Protein AF-K4IWQ3-F1 (afdb_monomer_lite)

InterPro domains:
  IPR039675 Cartilage intermediate layer protein 1/2 [PTHR15031] (3-575)
  IPR056257 Cartilage intermediate layer protein 1/2, beta-sandwich domain [PF23730] (207-374)
  IPR056258 Cartilage intermediate layer protein 1/2, C-terminal [PF23599] (377-575)

Structure (mmCIF, N/CA/C/O backbone):
data_AF-K4IWQ3-F1
#
_entry.id   AF-K4IWQ3-F1
#
loop_
_atom_site.group_PDB
_atom_site.id
_atom_site.type_symbol
_atom_site.label_atom_id
_atom_site.label_alt_id
_atom_site.label_comp_id
_atom_site.label_asym_id
_atom_site.label_entity_id
_atom_site.label_seq_id
_atom_site.pdbx_PDB_ins_code
_atom_site.Cartn_x
_atom_site.Cartn_y
_atom_site.Cartn_z
_atom_site.occupancy
_atom_site.B_iso_or_equiv
_atom_site.auth_seq_id
_atom_site.auth_comp_id
_atom_site.auth_asym_id
_atom_site.auth_atom_id
_atom_site.pdbx_PDB_model_num
ATOM 1 N N . PHE A 1 1 ? 4.469 -5.658 22.328 1.00 57.28 1 PHE A N 1
ATOM 2 C CA . PHE A 1 1 ? 3.029 -5.688 22.042 1.00 57.28 1 PHE A CA 1
ATOM 3 C C . PHE A 1 1 ? 2.918 -6.565 20.836 1.00 57.28 1 PHE A C 1
ATOM 5 O O . PHE A 1 1 ? 3.557 -6.253 19.834 1.00 57.28 1 PHE A O 1
ATOM 12 N N . ASP A 1 2 ? 2.216 -7.671 20.995 1.00 67.31 2 ASP A N 1
ATOM 13 C CA . ASP A 1 2 ? 2.174 -8.708 19.984 1.00 67.31 2 ASP A CA 1
ATOM 14 C C . ASP A 1 2 ? 0.883 -8.483 19.203 1.00 67.31 2 ASP A C 1
ATOM 16 O O . ASP A 1 2 ? -0.214 -8.553 19.753 1.00 67.31 2 ASP A O 1
ATOM 20 N N . THR A 1 3 ? 1.027 -8.087 17.940 1.00 74.12 3 THR A N 1
ATOM 21 C CA . THR A 1 3 ? -0.095 -7.812 17.039 1.00 74.12 3 THR A CA 1
ATOM 22 C C . THR A 1 3 ? -0.162 -8.931 16.008 1.00 74.12 3 THR A C 1
ATOM 24 O O . THR A 1 3 ? 0.711 -8.974 15.135 1.00 74.12 3 THR A O 1
ATOM 27 N N . PRO A 1 4 ? -1.178 -9.808 16.050 1.00 82.06 4 PRO A N 1
ATOM 28 C CA . PRO A 1 4 ? -1.385 -10.789 14.993 1.00 82.06 4 PRO A CA 1
ATOM 29 C C . PRO A 1 4 ? -1.613 -10.090 13.647 1.00 82.06 4 PRO A C 1
ATOM 31 O O . PRO A 1 4 ? -2.362 -9.110 13.558 1.00 82.06 4 PRO A O 1
ATOM 34 N N . LYS A 1 5 ? -0.951 -10.583 12.597 1.00 82.94 5 LYS A N 1
ATOM 35 C CA . LYS A 1 5 ? -1.045 -10.075 11.223 1.00 82.94 5 LYS A CA 1
ATOM 36 C C . LYS A 1 5 ? -1.287 -11.233 10.267 1.00 82.94 5 LYS A C 1
ATOM 38 O O . LYS A 1 5 ? -0.601 -12.248 10.348 1.00 82.94 5 LYS A O 1
ATOM 43 N N . VAL A 1 6 ? -2.224 -11.043 9.345 1.00 79.88 6 VAL A N 1
ATOM 44 C CA . VAL A 1 6 ? -2.514 -12.001 8.276 1.00 79.88 6 VAL A CA 1
ATOM 45 C C . VAL A 1 6 ? -1.777 -11.551 7.017 1.00 79.88 6 VAL A C 1
ATOM 47 O O . VAL A 1 6 ? -1.922 -10.409 6.580 1.00 79.88 6 VAL A O 1
ATOM 50 N N . PHE A 1 7 ? -0.960 -12.438 6.447 1.00 78.50 7 PHE A N 1
ATOM 51 C CA . PHE A 1 7 ? -0.212 -12.181 5.217 1.00 78.50 7 PHE A CA 1
ATOM 52 C C . PHE A 1 7 ? -0.689 -13.089 4.094 1.00 78.50 7 PHE A C 1
ATOM 54 O O . PHE A 1 7 ? -0.999 -14.262 4.300 1.00 78.50 7 PHE A O 1
ATOM 61 N N . ILE A 1 8 ? -0.710 -12.532 2.889 1.00 72.81 8 ILE A N 1
ATOM 62 C CA . ILE A 1 8 ? -1.100 -13.239 1.675 1.00 72.81 8 ILE A CA 1
ATOM 63 C C . ILE A 1 8 ? 0.171 -13.616 0.931 1.00 72.81 8 ILE A C 1
ATOM 65 O O . ILE A 1 8 ? 0.989 -12.751 0.628 1.00 72.81 8 ILE A O 1
ATOM 69 N N . PHE A 1 9 ? 0.310 -14.896 0.605 1.00 72.25 9 PHE A N 1
ATOM 70 C CA . PHE A 1 9 ? 1.446 -15.419 -0.145 1.00 72.25 9 PHE A CA 1
ATOM 71 C C . PHE A 1 9 ? 1.057 -15.752 -1.587 1.00 72.25 9 PHE A C 1
ATOM 73 O O . PHE A 1 9 ? -0.087 -16.113 -1.875 1.00 72.25 9 PHE A O 1
ATOM 80 N N . ASP A 1 10 ? 2.027 -15.660 -2.497 1.00 65.00 10 ASP A N 1
ATOM 81 C CA . ASP A 1 10 ? 1.858 -16.050 -3.892 1.00 65.00 10 ASP A CA 1
ATOM 82 C C . ASP A 1 10 ? 1.937 -17.572 -3.976 1.00 65.00 10 ASP A C 1
ATOM 84 O O . ASP A 1 10 ? 2.931 -18.194 -3.592 1.00 65.00 10 ASP A O 1
ATOM 88 N N . LYS A 1 11 ? 0.876 -18.175 -4.511 1.00 62.78 11 LYS A N 1
ATOM 89 C CA . LYS A 1 11 ? 0.777 -19.621 -4.709 1.00 62.78 11 LYS A CA 1
ATOM 90 C C . LYS A 1 11 ? 1.761 -20.136 -5.765 1.00 62.78 11 LYS A C 1
ATOM 92 O O . LYS A 1 11 ? 2.058 -21.327 -5.763 1.00 62.78 11 LYS A O 1
ATOM 97 N N . LYS A 1 12 ? 2.249 -19.278 -6.669 1.00 56.97 12 LYS A N 1
ATOM 98 C CA . LYS A 1 12 ? 3.180 -19.642 -7.751 1.00 56.97 12 LYS A CA 1
ATOM 99 C C . LYS A 1 12 ? 4.663 -19.542 -7.355 1.00 56.97 12 LYS A C 1
ATOM 101 O O . LYS A 1 12 ? 5.516 -19.926 -8.151 1.00 56.97 12 LYS A O 1
ATOM 106 N N . GLY A 1 13 ? 4.968 -19.095 -6.133 1.00 52.09 13 GLY A N 1
ATOM 107 C CA . GLY A 1 13 ? 6.335 -18.844 -5.667 1.00 52.09 13 GLY A CA 1
ATOM 108 C C . GLY A 1 13 ? 6.898 -17.498 -6.148 1.00 52.09 13 GLY A C 1
ATOM 109 O O . GLY A 1 13 ? 6.469 -16.952 -7.156 1.00 52.09 13 GLY A O 1
ATOM 110 N N . GLY A 1 14 ? 7.856 -16.944 -5.403 1.00 58.94 14 GLY A N 1
ATOM 111 C CA . GLY A 1 14 ? 8.415 -15.605 -5.631 1.00 58.94 14 GLY A CA 1
ATOM 112 C C . GLY A 1 14 ? 8.674 -14.867 -4.315 1.00 58.94 14 GLY A C 1
ATOM 113 O O . GLY A 1 14 ? 8.379 -15.389 -3.239 1.00 58.94 14 GLY A O 1
ATOM 114 N N . SER A 1 15 ? 9.238 -13.660 -4.384 1.00 58.25 15 SER A N 1
ATOM 115 C CA . SER A 1 15 ? 9.405 -12.782 -3.220 1.00 58.25 15 SER A CA 1
ATOM 116 C C . SER A 1 15 ? 8.294 -11.730 -3.176 1.00 58.25 15 SER A C 1
ATOM 118 O O . SER A 1 15 ? 8.193 -10.871 -4.051 1.00 58.25 15 SER A O 1
ATOM 120 N N . ILE A 1 16 ? 7.462 -11.781 -2.133 1.00 62.56 16 ILE A N 1
ATOM 121 C CA . ILE A 1 16 ? 6.493 -10.726 -1.812 1.00 62.56 16 ILE A CA 1
ATOM 122 C C . ILE A 1 16 ? 7.025 -9.930 -0.633 1.00 62.56 16 ILE A C 1
ATOM 124 O O . ILE A 1 16 ? 7.517 -10.490 0.346 1.00 62.56 16 ILE A O 1
ATOM 128 N N . TYR A 1 17 ? 6.893 -8.612 -0.720 1.00 63.28 17 TYR A N 1
ATOM 129 C CA . TYR A 1 17 ? 7.257 -7.707 0.356 1.00 63.28 17 TYR A CA 1
ATOM 130 C C . TYR A 1 17 ? 5.986 -7.246 1.064 1.00 63.28 17 TYR A C 1
ATOM 132 O O . TYR A 1 17 ? 5.091 -6.682 0.436 1.00 63.28 17 TYR A O 1
ATOM 140 N N . HIS A 1 18 ? 5.934 -7.451 2.378 1.00 69.06 18 HIS A N 1
ATOM 141 C CA . HIS A 1 18 ? 4.902 -6.892 3.243 1.00 69.06 18 HIS A CA 1
ATOM 142 C C . HIS A 1 18 ? 5.514 -5.773 4.088 1.00 69.06 18 HIS A C 1
ATOM 144 O O . HIS A 1 18 ? 6.518 -5.988 4.766 1.00 69.06 18 HIS A O 1
ATOM 150 N N . ASP A 1 19 ? 4.918 -4.581 4.049 1.00 67.31 19 ASP A N 1
ATOM 151 C CA . ASP A 1 19 ? 5.248 -3.510 4.993 1.00 67.31 19 ASP A CA 1
ATOM 152 C C . ASP A 1 19 ? 4.410 -3.703 6.262 1.00 67.31 19 ASP A C 1
ATOM 154 O O . ASP A 1 19 ? 3.180 -3.605 6.233 1.00 67.31 19 ASP A O 1
ATOM 158 N N . VAL A 1 20 ? 5.073 -4.028 7.373 1.00 78.06 20 VAL A N 1
ATOM 159 C CA . VAL A 1 20 ? 4.412 -4.315 8.648 1.00 78.06 20 VAL A CA 1
ATOM 160 C C . VAL A 1 20 ? 4.528 -3.105 9.554 1.00 78.06 20 VAL A C 1
ATOM 162 O O . VAL A 1 20 ? 5.578 -2.835 10.137 1.00 78.06 20 VAL A O 1
ATOM 165 N N . LYS A 1 21 ? 3.411 -2.398 9.725 1.00 81.12 21 LYS A N 1
ATOM 166 C CA . LYS A 1 21 ? 3.301 -1.326 10.714 1.00 81.12 21 LYS A CA 1
ATOM 167 C C . LYS A 1 21 ? 2.691 -1.873 11.993 1.00 81.12 21 LYS A C 1
ATOM 169 O O . LYS A 1 21 ? 1.698 -2.597 11.964 1.00 81.12 21 LYS A O 1
ATOM 174 N N . VAL A 1 22 ? 3.293 -1.505 13.117 1.00 82.62 22 VAL A N 1
ATOM 175 C CA . VAL A 1 22 ? 2.827 -1.868 14.456 1.00 82.62 22 VAL A CA 1
ATOM 176 C C . VAL A 1 22 ? 2.602 -0.585 15.238 1.00 82.62 22 VAL A C 1
ATOM 178 O O . VAL A 1 22 ? 3.423 0.334 15.188 1.00 82.62 22 VAL A O 1
ATOM 181 N N . MET A 1 23 ? 1.483 -0.507 15.955 1.00 80.25 23 MET A N 1
ATOM 182 C CA . MET A 1 23 ? 1.213 0.637 16.817 1.00 80.25 23 MET A CA 1
ATOM 183 C C . MET A 1 23 ? 2.123 0.618 18.039 1.00 80.25 23 MET A C 1
ATOM 185 O O . MET A 1 23 ? 2.317 -0.407 18.694 1.00 80.25 23 MET A O 1
ATOM 189 N N . ARG A 1 24 ? 2.655 1.792 18.380 1.00 85.19 24 ARG A N 1
ATOM 190 C CA . ARG A 1 24 ? 3.367 1.973 19.639 1.00 85.19 24 ARG A CA 1
ATOM 191 C C . ARG A 1 24 ? 2.365 1.900 20.789 1.00 85.19 24 ARG A C 1
ATOM 193 O O . ARG A 1 24 ? 1.378 2.627 20.791 1.00 85.19 24 ARG A O 1
ATOM 200 N N . LYS A 1 25 ? 2.671 1.062 21.779 1.00 86.94 25 LYS A N 1
ATOM 201 C CA . LYS A 1 25 ? 1.897 0.952 23.017 1.00 86.94 25 LYS A CA 1
ATOM 202 C C . LYS A 1 25 ? 1.860 2.293 23.763 1.00 86.94 25 LYS A C 1
ATOM 204 O O . LYS A 1 25 ? 2.904 2.936 23.919 1.00 86.94 25 LYS A O 1
ATOM 209 N N . GLN A 1 26 ? 0.678 2.677 24.240 1.00 90.00 26 GLN A N 1
ATOM 210 C CA . GLN A 1 26 ? 0.466 3.900 25.013 1.00 90.00 26 GLN A CA 1
ATOM 211 C C . GLN A 1 26 ? 1.193 3.839 26.362 1.00 90.00 26 GLN A C 1
ATOM 213 O O . GLN A 1 26 ? 1.335 2.768 26.963 1.00 90.00 26 GLN A O 1
ATOM 218 N N . MET A 1 27 ? 1.672 4.986 26.850 1.00 90.19 27 MET A N 1
ATOM 219 C CA . MET A 1 27 ? 2.296 5.043 28.174 1.00 90.19 27 MET A CA 1
ATOM 220 C C . MET A 1 27 ? 1.283 4.630 29.254 1.00 90.19 27 MET A C 1
ATOM 222 O O . MET A 1 27 ? 0.143 5.089 29.197 1.00 90.19 27 MET A O 1
ATOM 226 N N . PRO A 1 28 ? 1.668 3.760 30.207 1.00 92.88 28 PRO A N 1
ATOM 227 C CA . PRO A 1 28 ? 0.773 3.375 31.287 1.00 92.88 28 PRO A CA 1
ATOM 228 C C . PRO A 1 28 ? 0.392 4.571 32.162 1.00 92.88 28 PRO A C 1
ATOM 230 O O . PRO A 1 28 ? 1.229 5.435 32.428 1.00 92.88 28 PRO A O 1
ATOM 233 N N . ILE A 1 29 ? -0.851 4.571 32.633 1.00 94.19 29 ILE A N 1
ATOM 234 C CA . ILE A 1 29 ? -1.354 5.452 33.685 1.00 94.19 29 ILE A CA 1
ATOM 235 C C . ILE A 1 29 ? -1.632 4.630 34.943 1.00 94.19 29 ILE A C 1
ATOM 237 O O . ILE A 1 29 ? -2.039 3.471 34.853 1.00 94.19 29 ILE A O 1
ATOM 241 N N . ASP A 1 30 ? -1.416 5.230 36.107 1.00 94.50 30 ASP A N 1
ATOM 242 C CA . ASP A 1 30 ? -1.708 4.594 37.389 1.00 94.50 30 ASP A CA 1
ATOM 243 C C . ASP A 1 30 ? -3.196 4.784 37.723 1.00 94.50 30 ASP A C 1
ATOM 245 O O . ASP A 1 30 ? -3.695 5.911 37.739 1.00 94.50 30 ASP A O 1
ATOM 249 N N . ILE A 1 31 ? -3.904 3.681 37.970 1.00 94.00 31 ILE A N 1
ATOM 250 C CA . ILE A 1 31 ? -5.321 3.651 38.353 1.00 94.00 31 ILE A CA 1
ATOM 251 C C . ILE A 1 31 ? -5.505 2.874 39.662 1.00 94.00 31 ILE A C 1
ATOM 253 O O . ILE A 1 31 ? -4.744 1.953 39.958 1.00 94.00 31 ILE A O 1
ATOM 257 N N . ASN A 1 32 ? -6.518 3.227 40.454 1.00 92.75 32 ASN A N 1
ATOM 258 C CA . ASN A 1 32 ? -6.789 2.569 41.736 1.00 92.75 32 ASN A CA 1
ATOM 259 C C . ASN A 1 32 ? -7.823 1.450 41.559 1.00 92.75 32 ASN A C 1
ATOM 261 O O . ASN A 1 32 ? -8.968 1.731 41.212 1.00 92.75 32 ASN A O 1
ATOM 265 N N . ALA A 1 33 ? -7.458 0.197 41.843 1.00 91.38 33 ALA A N 1
ATOM 266 C CA . ALA A 1 33 ? -8.358 -0.948 41.685 1.00 91.38 33 ALA A CA 1
ATOM 267 C C . ALA A 1 33 ? -9.637 -0.877 42.547 1.00 91.38 33 ALA A C 1
ATOM 269 O O . ALA A 1 33 ? -10.645 -1.483 42.187 1.00 91.38 33 ALA A O 1
ATOM 270 N N . GLY A 1 34 ? -9.616 -0.141 43.664 1.00 91.31 34 GLY A N 1
ATOM 271 C CA . GLY A 1 34 ? -10.762 0.024 44.566 1.00 91.31 34 GLY A CA 1
ATOM 272 C C . GLY A 1 34 ? -11.745 1.128 44.162 1.00 91.31 34 GLY A C 1
ATOM 273 O O . GLY A 1 34 ? -12.765 1.305 44.827 1.00 91.31 34 GLY A O 1
ATOM 274 N N . GLU A 1 35 ? -11.461 1.878 43.095 1.00 93.00 35 GLU A N 1
ATOM 275 C CA . GLU A 1 35 ? -12.273 3.005 42.629 1.00 93.00 35 GLU A CA 1
ATOM 276 C C . GLU A 1 35 ? -12.796 2.773 41.207 1.00 93.00 35 GLU A C 1
ATOM 278 O O . GLU A 1 35 ? -12.315 1.911 40.469 1.00 93.00 35 GLU A O 1
ATOM 283 N N . ILE A 1 36 ? -13.799 3.559 40.809 1.00 93.88 36 ILE A N 1
ATOM 284 C CA . ILE A 1 36 ? -14.220 3.608 39.410 1.00 93.88 36 ILE A CA 1
ATOM 285 C C . ILE A 1 36 ? -13.188 4.395 38.602 1.00 93.88 36 ILE A C 1
ATOM 287 O O . ILE A 1 36 ? -12.890 5.547 38.912 1.00 93.88 36 ILE A O 1
ATOM 291 N N . ASN A 1 37 ? -12.657 3.782 37.549 1.00 93.81 37 ASN A N 1
ATOM 292 C CA . ASN A 1 37 ? -11.677 4.415 36.673 1.00 93.81 37 ASN A CA 1
ATOM 293 C C . ASN A 1 37 ? -12.233 4.552 35.268 1.00 93.81 37 ASN A C 1
ATOM 295 O O . ASN A 1 37 ? -13.044 3.739 34.822 1.00 93.81 37 ASN A O 1
ATOM 299 N N . SER A 1 38 ? -11.774 5.579 34.559 1.00 93.25 38 SER A N 1
ATOM 300 C CA . SER A 1 38 ? -12.261 5.854 33.220 1.00 93.25 38 SER A CA 1
ATOM 301 C C . SER A 1 38 ? -11.153 6.288 32.272 1.00 93.25 38 SER A C 1
ATOM 303 O O . SER A 1 38 ? -10.349 7.155 32.609 1.00 93.25 38 SER A O 1
ATOM 305 N N . ILE A 1 39 ? -11.100 5.666 31.092 1.00 94.19 39 ILE A N 1
ATOM 306 C CA . ILE A 1 39 ? -10.038 5.848 30.097 1.00 94.19 39 ILE A CA 1
ATOM 307 C C . ILE A 1 39 ? -10.678 6.136 28.741 1.00 94.19 39 ILE A C 1
ATOM 309 O O . ILE A 1 39 ? -11.467 5.340 28.243 1.00 94.19 39 ILE A O 1
ATOM 313 N N . ASN A 1 40 ? -10.344 7.267 28.127 1.00 94.00 40 ASN A N 1
ATOM 314 C CA . ASN A 1 40 ? -10.912 7.651 26.834 1.00 94.00 40 ASN A CA 1
ATOM 315 C C . ASN A 1 40 ? -10.320 6.820 25.684 1.00 94.00 40 ASN A C 1
ATOM 317 O O . ASN A 1 40 ? -9.128 6.517 25.666 1.00 94.00 40 ASN A O 1
ATOM 321 N N . LEU A 1 41 ? -11.155 6.501 24.696 1.00 92.38 41 LEU A N 1
ATOM 322 C CA . LEU A 1 41 ? -10.782 5.805 23.469 1.00 92.38 41 LEU A CA 1
ATOM 323 C C . LEU A 1 41 ? -10.746 6.810 22.309 1.00 92.38 41 LEU A C 1
ATOM 325 O O . LEU A 1 41 ? -11.783 7.284 21.840 1.00 92.38 41 LEU A O 1
ATOM 329 N N . GLY A 1 42 ? -9.534 7.146 21.864 1.00 86.12 42 GLY A N 1
ATOM 330 C CA . GLY A 1 42 ? -9.275 8.146 20.825 1.00 86.12 42 GLY A CA 1
ATOM 331 C C . GLY A 1 42 ? -8.783 9.476 21.401 1.00 86.12 42 GLY A C 1
ATOM 332 O O . GLY A 1 42 ? -9.422 10.076 22.260 1.00 86.12 42 GLY A O 1
ATOM 333 N N . GLU A 1 43 ? -7.635 9.943 20.904 1.00 81.00 43 GLU A N 1
ATOM 334 C CA . GLU A 1 43 ? -6.920 11.130 21.411 1.00 81.00 43 GLU A CA 1
ATOM 335 C C . GLU A 1 43 ? -6.594 12.142 20.293 1.00 81.00 43 GLU A C 1
ATOM 337 O O . GLU A 1 43 ? -5.660 12.944 20.399 1.00 81.00 43 GLU A O 1
ATOM 342 N N . ILE A 1 44 ? -7.330 12.103 19.175 1.00 83.62 44 ILE A N 1
ATOM 343 C CA . ILE A 1 44 ? -7.113 13.042 18.069 1.00 83.62 44 ILE A CA 1
ATOM 344 C C . ILE A 1 44 ? -7.386 14.468 18.561 1.00 83.62 44 ILE A C 1
ATOM 346 O O . ILE A 1 44 ? -8.499 14.814 18.950 1.00 83.62 44 ILE A O 1
ATOM 350 N N . LYS A 1 45 ? -6.354 15.320 18.528 1.00 81.88 45 LYS A N 1
ATOM 351 C CA . LYS A 1 45 ? -6.453 16.711 18.986 1.00 81.88 45 LYS A CA 1
ATOM 352 C C . LYS A 1 45 ? -7.559 17.451 18.232 1.00 81.88 45 LYS A C 1
ATOM 354 O O . LYS A 1 45 ? -7.497 17.575 17.013 1.00 81.88 45 LYS A O 1
ATOM 359 N N . GLY A 1 46 ? -8.505 18.014 18.979 1.00 80.00 46 GLY A N 1
ATOM 360 C CA . GLY A 1 46 ? -9.613 18.796 18.427 1.00 80.00 46 GLY A CA 1
ATOM 361 C C . GLY A 1 46 ? -10.835 17.973 18.019 1.00 80.00 46 GLY A C 1
ATOM 362 O O . GLY A 1 46 ? -11.793 18.559 17.522 1.00 80.00 46 GLY A O 1
ATOM 363 N N . GLU A 1 47 ? -10.828 16.658 18.244 1.00 82.88 47 GLU A N 1
ATOM 364 C CA . GLU A 1 47 ? -12.017 15.820 18.123 1.00 82.88 47 GLU A CA 1
ATOM 365 C C . GLU A 1 47 ? -12.369 15.157 19.456 1.00 82.88 47 GLU A C 1
ATOM 367 O O . GLU A 1 47 ? -11.492 14.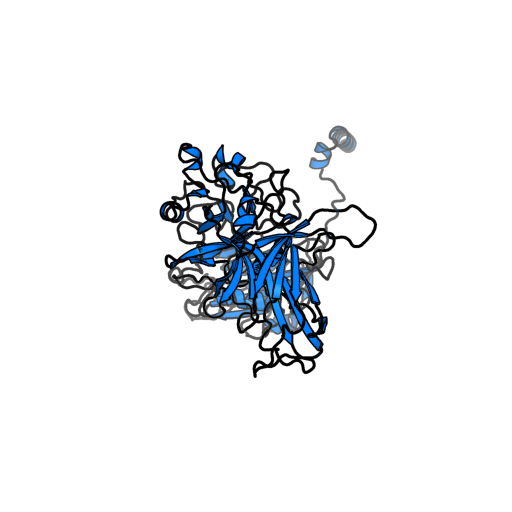877 20.275 1.00 82.88 47 GLU A O 1
ATOM 372 N N . ASP A 1 48 ? -13.657 14.882 19.655 1.00 86.31 48 ASP A N 1
ATOM 373 C CA . ASP A 1 48 ? -14.123 14.133 20.818 1.00 86.31 48 ASP A CA 1
ATOM 374 C C . ASP A 1 48 ? -13.632 12.668 20.760 1.00 86.31 48 ASP A C 1
ATOM 376 O O . ASP A 1 48 ? -13.410 12.127 19.658 1.00 86.31 48 ASP A O 1
ATOM 380 N N . PRO A 1 49 ? -13.435 12.015 21.922 1.00 89.81 49 PRO A N 1
ATOM 381 C CA . PRO A 1 49 ? -13.172 10.581 21.990 1.00 89.81 49 PRO A CA 1
ATOM 382 C C . PRO A 1 49 ? -14.308 9.789 21.343 1.00 89.81 49 PRO A C 1
ATOM 384 O O . PRO A 1 49 ? -15.475 10.130 21.508 1.00 89.81 49 PRO A O 1
ATOM 387 N N . ILE A 1 50 ? -13.968 8.702 20.651 1.00 89.81 50 ILE A N 1
ATOM 388 C CA . ILE A 1 50 ? -14.969 7.797 20.068 1.00 89.81 50 ILE A CA 1
ATOM 389 C C . ILE A 1 50 ? -15.755 7.096 21.175 1.00 89.81 50 ILE A C 1
ATOM 391 O O . ILE A 1 50 ? -16.956 6.863 21.051 1.00 89.81 50 ILE A O 1
ATOM 395 N N . GLY A 1 51 ? -15.077 6.770 22.269 1.00 91.75 51 GLY A N 1
ATOM 396 C CA . GLY A 1 51 ? -15.687 6.084 23.388 1.00 91.75 51 GLY A CA 1
ATOM 397 C C . GLY A 1 51 ? -14.860 6.181 24.655 1.00 91.75 51 GLY A C 1
ATOM 398 O O . GLY A 1 51 ? -13.917 6.970 24.755 1.00 91.75 51 GLY A O 1
ATOM 399 N N . GLN A 1 52 ? -15.218 5.358 25.627 1.00 94.44 52 GLN A N 1
ATOM 400 C CA . GLN A 1 52 ? -14.608 5.333 26.940 1.00 94.44 52 GLN A CA 1
ATOM 401 C C . GLN A 1 52 ? -14.646 3.922 27.520 1.00 94.44 52 GLN A C 1
ATOM 403 O O . GLN A 1 52 ? -15.640 3.212 27.407 1.00 94.44 52 GLN A O 1
ATOM 408 N N . LEU A 1 53 ? -13.558 3.534 28.168 1.00 94.50 53 LEU A N 1
ATOM 409 C CA . LEU A 1 53 ? -13.480 2.354 29.003 1.00 94.50 53 LEU A CA 1
ATOM 410 C C . LEU A 1 53 ? -13.791 2.755 30.444 1.00 94.50 53 LEU A C 1
ATOM 412 O O . LEU A 1 53 ? -13.127 3.637 30.987 1.00 94.50 53 LEU A O 1
ATOM 416 N N . VAL A 1 54 ? -14.776 2.121 31.066 1.00 94.69 54 VAL A N 1
ATOM 417 C CA . VAL A 1 54 ? -15.135 2.317 32.471 1.00 94.69 54 VAL A CA 1
ATOM 418 C C . VAL A 1 54 ? -14.841 1.025 33.216 1.00 94.69 54 VAL A C 1
ATOM 420 O O . VAL A 1 54 ? -15.412 -0.021 32.921 1.00 94.69 54 VAL A O 1
ATOM 423 N N . ILE A 1 55 ? -13.929 1.102 34.178 1.00 94.00 55 ILE A N 1
ATOM 424 C CA . ILE A 1 55 ? -13.495 -0.026 34.999 1.00 94.00 55 ILE A CA 1
ATOM 425 C C . ILE A 1 55 ? -14.131 0.151 36.383 1.00 94.00 55 ILE A C 1
ATOM 427 O O . ILE A 1 55 ? -13.749 1.086 37.097 1.00 94.00 55 ILE A O 1
ATOM 431 N N . PRO A 1 56 ? -15.111 -0.688 36.767 1.00 93.44 56 PRO A N 1
ATOM 432 C CA . PRO A 1 56 ? -15.713 -0.642 38.096 1.00 93.44 56 PRO A CA 1
ATOM 433 C C . PRO A 1 56 ? -14.699 -0.934 39.219 1.00 93.44 56 PRO A C 1
ATOM 435 O O . PRO A 1 56 ? -13.668 -1.571 38.973 1.00 93.44 56 PRO A O 1
ATOM 438 N N . PRO A 1 57 ? -14.993 -0.538 40.469 1.00 92.56 57 PRO A N 1
ATOM 439 C CA . PRO A 1 57 ? -14.173 -0.932 41.610 1.00 92.56 57 PRO A CA 1
ATOM 440 C C . PRO A 1 57 ? -14.157 -2.458 41.776 1.00 92.56 57 PRO A C 1
ATOM 442 O O . PRO A 1 57 ? -15.158 -3.127 41.517 1.00 92.56 57 PRO A O 1
ATOM 445 N N . ASN A 1 58 ? -13.037 -2.997 42.259 1.00 91.31 58 ASN A N 1
ATOM 446 C CA . ASN A 1 58 ? -12.818 -4.426 42.517 1.00 91.31 58 ASN A CA 1
ATOM 447 C C . ASN A 1 58 ? -12.901 -5.323 41.268 1.00 91.31 58 ASN A C 1
ATOM 449 O O . ASN A 1 58 ? -13.175 -6.515 41.385 1.00 91.31 58 ASN A O 1
ATOM 453 N N . SER A 1 59 ? -12.655 -4.762 40.080 1.00 91.44 59 SER A N 1
ATOM 454 C CA . SER A 1 59 ? -12.698 -5.513 38.815 1.00 91.44 59 SER A CA 1
ATOM 455 C C . SER A 1 59 ? -11.485 -6.417 38.596 1.00 91.44 59 SER A C 1
ATOM 457 O O . SER A 1 59 ? -11.560 -7.344 37.799 1.00 91.44 59 SER A O 1
ATOM 459 N N . PHE A 1 60 ? -10.352 -6.133 39.241 1.00 91.25 60 PHE A N 1
ATOM 460 C CA . PHE A 1 60 ? -9.086 -6.827 39.001 1.00 91.25 60 PHE A CA 1
ATOM 461 C C . PHE A 1 60 ? -8.934 -8.053 39.897 1.00 91.25 60 PHE A C 1
ATOM 463 O O . PHE A 1 60 ? -9.192 -7.981 41.098 1.00 91.25 60 PHE A O 1
ATOM 470 N N . HIS A 1 61 ? -8.439 -9.151 39.329 1.00 88.31 61 HIS A N 1
ATOM 471 C CA . HIS A 1 61 ? -8.242 -10.419 40.025 1.00 88.31 61 HIS A CA 1
ATOM 472 C C . HIS A 1 61 ? -6.795 -10.904 39.911 1.00 88.31 61 HIS A C 1
ATOM 474 O O . HIS A 1 61 ? -6.132 -10.719 38.890 1.00 88.31 61 HIS A O 1
ATOM 480 N N . LYS A 1 62 ? -6.309 -11.548 40.972 1.00 84.31 62 LYS A N 1
ATOM 481 C CA . LYS A 1 62 ? -5.026 -12.261 41.013 1.00 84.31 62 LYS A CA 1
ATOM 482 C C . LYS A 1 62 ? -5.151 -13.650 40.370 1.00 84.31 62 LYS A C 1
ATOM 484 O O . LYS A 1 62 ? -6.252 -14.146 40.154 1.00 84.31 62 LYS A O 1
ATOM 489 N N . ASP A 1 63 ? -4.014 -14.322 40.166 1.00 80.69 63 ASP A N 1
ATOM 490 C CA . ASP A 1 63 ? -3.935 -15.693 39.619 1.00 80.69 63 ASP A CA 1
ATOM 491 C C . ASP A 1 63 ? -4.784 -16.711 40.416 1.00 80.69 63 ASP A C 1
ATOM 493 O O . ASP A 1 63 ? -5.271 -17.696 39.871 1.00 80.69 63 ASP A O 1
ATOM 497 N N . ASN A 1 64 ? -4.970 -16.476 41.720 1.00 81.69 64 ASN A N 1
ATOM 498 C CA . ASN A 1 64 ? -5.767 -17.315 42.621 1.00 81.69 64 ASN A CA 1
ATOM 499 C C . ASN A 1 64 ? -7.267 -16.940 42.660 1.00 81.69 64 ASN A C 1
ATOM 501 O O . ASN A 1 64 ? -8.007 -17.519 43.453 1.00 81.69 64 ASN A O 1
ATOM 505 N N . GLY A 1 65 ? -7.711 -15.973 41.848 1.00 81.38 65 GLY A N 1
ATOM 506 C CA . GLY A 1 65 ? -9.093 -15.484 41.778 1.00 81.38 65 GLY A CA 1
ATOM 507 C C . GLY A 1 65 ? -9.473 -14.430 42.827 1.00 81.38 65 GLY A C 1
ATOM 508 O O . GLY A 1 65 ? -10.549 -13.837 42.730 1.00 81.38 65 GLY A O 1
ATOM 509 N N . GLU A 1 66 ? -8.609 -14.149 43.809 1.00 87.12 66 GLU A N 1
ATOM 510 C CA . GLU A 1 66 ? -8.849 -13.091 44.796 1.00 87.12 66 GLU A CA 1
ATOM 511 C C . GLU A 1 66 ? -8.817 -11.707 44.144 1.00 87.12 66 GLU A C 1
ATOM 513 O O . GLU A 1 66 ? -8.064 -11.468 43.198 1.00 87.12 66 GLU A O 1
ATOM 518 N N . ILE A 1 67 ? -9.595 -10.774 44.695 1.00 88.88 67 ILE A N 1
ATOM 519 C CA . ILE A 1 67 ? -9.581 -9.377 44.259 1.00 88.88 67 ILE A CA 1
ATOM 520 C C . ILE A 1 67 ? -8.179 -8.797 44.481 1.00 88.88 67 ILE A C 1
ATOM 522 O O . ILE A 1 67 ? -7.543 -8.983 45.525 1.00 88.88 67 ILE A O 1
ATOM 526 N N . TYR A 1 68 ? -7.680 -8.108 43.463 1.00 88.31 68 TYR A N 1
ATOM 527 C CA . TYR A 1 68 ? -6.467 -7.321 43.552 1.00 88.31 68 TYR A CA 1
ATOM 528 C C . TYR A 1 68 ? -6.801 -5.938 44.114 1.00 88.31 68 TYR A C 1
ATOM 530 O O . TYR A 1 68 ? -7.533 -5.163 43.502 1.00 88.31 68 TYR A O 1
ATOM 538 N N . GLU A 1 69 ? -6.233 -5.631 45.276 1.00 86.94 69 GLU A N 1
ATOM 539 C CA . GLU A 1 69 ? -6.291 -4.312 45.898 1.00 86.94 69 GLU A CA 1
ATOM 540 C C . GLU A 1 69 ? -4.935 -3.626 45.701 1.00 86.94 69 GLU A C 1
ATOM 542 O O . GLU A 1 69 ? -3.895 -4.201 46.032 1.00 86.94 69 GLU A O 1
ATOM 547 N N . GLY A 1 70 ? -4.930 -2.415 45.142 1.00 87.75 70 GLY A N 1
ATOM 548 C CA . GLY A 1 70 ? -3.705 -1.650 44.904 1.00 87.75 70 GLY A CA 1
ATOM 549 C C . GLY A 1 70 ? -3.726 -0.835 43.614 1.00 87.75 70 GLY A C 1
ATOM 550 O O . GLY A 1 70 ? -4.753 -0.717 42.938 1.00 87.75 70 GLY A O 1
ATOM 551 N N . THR A 1 71 ? -2.568 -0.265 43.281 1.00 92.81 71 THR A N 1
ATOM 552 C CA . THR A 1 71 ? -2.378 0.511 42.053 1.00 92.81 71 THR A CA 1
ATOM 553 C C . THR A 1 71 ? -2.170 -0.420 40.862 1.00 92.81 71 THR A C 1
ATOM 555 O O . THR A 1 71 ? -1.282 -1.273 40.871 1.00 92.81 71 THR A O 1
ATOM 558 N N . VAL A 1 72 ? -2.951 -0.227 39.802 1.00 93.44 72 VAL A N 1
ATOM 559 C CA . VAL A 1 72 ? -2.779 -0.912 38.518 1.00 93.44 72 VAL A CA 1
ATOM 560 C C . VAL A 1 72 ? -2.216 0.075 37.501 1.00 93.44 72 VAL A C 1
ATOM 562 O O . VAL A 1 72 ? -2.735 1.172 37.320 1.00 93.44 72 VAL A O 1
ATOM 565 N N . LYS A 1 73 ? -1.165 -0.330 36.795 1.00 94.25 73 LYS A N 1
ATOM 566 C CA . LYS A 1 73 ? -0.619 0.367 35.630 1.00 94.25 73 LYS A CA 1
ATOM 567 C C . LYS A 1 73 ? -1.425 -0.042 34.405 1.00 94.25 73 LYS A C 1
ATOM 569 O O . LYS A 1 73 ? -1.210 -1.122 33.852 1.00 94.25 73 LYS A O 1
ATOM 574 N N . ALA A 1 74 ? -2.354 0.808 33.989 1.00 92.62 74 ALA A N 1
ATOM 575 C CA . ALA A 1 74 ? -3.210 0.583 32.834 1.00 92.62 74 ALA A CA 1
ATOM 576 C C . ALA A 1 74 ? -2.632 1.233 31.578 1.00 92.62 74 ALA A C 1
ATOM 578 O O . ALA A 1 74 ? -2.393 2.436 31.532 1.00 92.62 74 ALA A O 1
ATOM 579 N N . SER A 1 75 ? -2.436 0.443 30.527 1.00 92.44 75 SER A N 1
ATOM 580 C CA . SER A 1 75 ? -2.074 0.933 29.200 1.00 92.44 75 SER A CA 1
ATOM 581 C C . SER A 1 75 ? -3.138 0.512 28.197 1.00 92.44 75 SER A C 1
ATOM 583 O O . SER A 1 75 ? -3.303 -0.674 27.912 1.00 92.44 75 SER A O 1
ATOM 585 N N . VAL A 1 76 ? -3.855 1.498 27.660 1.00 92.88 76 VAL A N 1
ATOM 586 C CA . VAL A 1 76 ? -4.870 1.301 26.623 1.00 92.88 76 VAL A CA 1
ATOM 587 C C . VAL A 1 76 ? -4.377 1.959 25.345 1.00 92.88 76 VAL A C 1
ATOM 589 O O . VAL A 1 76 ? -4.127 3.161 25.315 1.00 92.88 76 VAL A O 1
ATOM 592 N N . THR A 1 77 ? -4.190 1.168 24.292 1.00 91.94 77 THR A N 1
ATOM 593 C CA . THR A 1 77 ? -3.753 1.674 22.982 1.00 91.94 77 THR A CA 1
ATOM 594 C C . THR A 1 77 ? -4.920 1.576 22.019 1.00 91.94 77 THR A C 1
ATOM 596 O O . THR A 1 77 ? -5.411 0.477 21.788 1.00 91.94 77 THR A O 1
ATOM 599 N N . PHE A 1 78 ? -5.357 2.707 21.468 1.00 92.94 78 PHE A N 1
ATOM 600 C CA . PHE A 1 78 ? -6.512 2.784 20.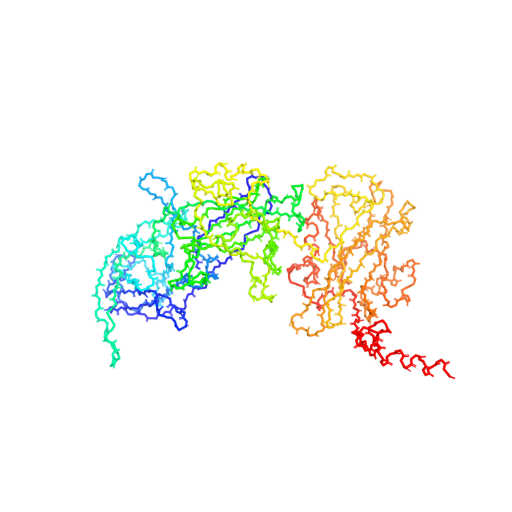575 1.00 92.94 78 PHE A CA 1
ATOM 601 C C . PHE A 1 78 ? -6.074 3.087 19.135 1.00 92.94 78 PHE A C 1
ATOM 603 O O . PHE A 1 78 ? -5.318 4.026 18.875 1.00 92.94 78 PHE A O 1
ATOM 610 N N . ILE A 1 79 ? -6.557 2.283 18.195 1.00 92.44 79 ILE A N 1
ATOM 611 C CA . ILE A 1 79 ? -6.432 2.471 16.754 1.00 92.44 79 ILE A CA 1
ATOM 612 C C . ILE A 1 79 ? -7.665 3.235 16.308 1.00 92.44 79 ILE A C 1
ATOM 614 O O . ILE A 1 79 ? -8.745 2.671 16.151 1.00 92.44 79 ILE A O 1
ATOM 618 N N . ASP A 1 80 ? -7.476 4.539 16.133 1.00 91.19 80 ASP A N 1
ATOM 619 C CA . ASP A 1 80 ? -8.533 5.442 15.710 1.00 91.19 80 ASP A CA 1
ATOM 620 C C . ASP A 1 80 ? -8.702 5.389 14.186 1.00 91.19 80 ASP A C 1
ATOM 622 O O . ASP A 1 80 ? -7.777 5.804 13.465 1.00 91.19 80 ASP A O 1
ATOM 626 N N . PRO A 1 81 ? -9.852 4.919 13.665 1.00 90.69 81 PRO A N 1
ATOM 627 C CA . PRO A 1 81 ? -10.030 4.809 12.229 1.00 90.69 81 PRO A CA 1
ATOM 628 C C . PRO A 1 81 ? -10.148 6.160 11.532 1.00 90.69 81 PRO A C 1
ATOM 630 O O . PRO A 1 81 ? -10.002 6.243 10.313 1.00 90.69 81 PRO A O 1
ATOM 633 N N . ARG A 1 82 ? -10.338 7.253 12.282 1.00 86.56 82 ARG A N 1
ATOM 634 C CA . ARG A 1 82 ? -10.360 8.609 11.722 1.00 86.56 82 ARG A CA 1
ATOM 635 C C . ARG A 1 82 ? -9.015 9.048 11.162 1.00 86.56 82 ARG A C 1
ATOM 637 O O . ARG A 1 82 ? -8.949 9.928 10.305 1.00 86.56 82 ARG A O 1
ATOM 644 N N . ASN A 1 83 ? -7.940 8.389 11.584 1.00 85.94 83 ASN A N 1
ATOM 645 C CA . ASN A 1 83 ? -6.627 8.529 10.986 1.00 85.94 83 ASN A CA 1
ATOM 646 C C . ASN A 1 83 ? -6.357 7.377 10.003 1.00 85.94 83 ASN A C 1
ATOM 648 O O . ASN A 1 83 ? -5.960 6.293 10.409 1.00 85.94 83 ASN A O 1
ATOM 652 N N . ILE A 1 84 ? -6.475 7.628 8.695 1.00 83.50 84 ILE A N 1
ATOM 653 C CA . ILE A 1 84 ? -6.248 6.619 7.637 1.00 83.50 84 ILE A CA 1
ATOM 654 C C . ILE A 1 84 ? -4.888 5.905 7.731 1.00 83.50 84 ILE A C 1
ATOM 656 O O . ILE A 1 84 ? -4.758 4.752 7.326 1.00 83.50 84 ILE A O 1
ATOM 660 N N . THR A 1 85 ? -3.867 6.559 8.293 1.00 82.00 85 THR A N 1
ATOM 661 C CA . THR A 1 85 ? -2.520 5.976 8.406 1.00 82.00 85 THR A CA 1
ATOM 662 C C . THR A 1 85 ? -2.454 4.804 9.388 1.00 82.00 85 THR A C 1
ATOM 664 O O . THR A 1 85 ? -1.522 4.003 9.308 1.00 82.00 85 THR A O 1
ATOM 667 N N . THR A 1 86 ? -3.444 4.671 10.279 1.00 86.00 86 THR A N 1
ATOM 668 C CA . THR A 1 86 ? -3.521 3.586 11.266 1.00 86.00 86 THR A CA 1
ATOM 669 C C . THR A 1 86 ? -4.033 2.273 10.672 1.00 86.00 86 THR A C 1
ATOM 671 O O . THR A 1 86 ? -3.785 1.227 11.266 1.00 86.00 86 THR A O 1
ATOM 674 N N . ALA A 1 87 ? -4.647 2.292 9.479 1.00 87.56 87 ALA A N 1
ATOM 675 C CA . ALA A 1 87 ? -5.173 1.097 8.809 1.00 87.56 87 ALA A CA 1
ATOM 676 C C . ALA A 1 87 ? -4.112 0.001 8.644 1.00 87.56 87 ALA A C 1
ATOM 678 O O . ALA A 1 87 ? -4.335 -1.155 8.984 1.00 87.56 87 ALA A O 1
ATOM 679 N N . ALA A 1 88 ? -2.900 0.373 8.225 1.00 83.69 88 ALA A N 1
ATOM 680 C CA . ALA A 1 88 ? -1.794 -0.572 8.066 1.00 83.69 88 ALA A CA 1
ATOM 681 C C . ALA A 1 88 ? -1.316 -1.190 9.395 1.00 83.69 88 ALA A C 1
ATOM 683 O O . ALA A 1 88 ? -0.632 -2.212 9.390 1.00 83.69 88 ALA A O 1
ATOM 684 N N . ALA A 1 89 ? -1.660 -0.592 10.539 1.00 87.62 89 ALA A N 1
ATOM 685 C CA . ALA A 1 89 ? -1.288 -1.075 11.865 1.00 87.62 89 ALA A CA 1
ATOM 686 C C . ALA A 1 89 ? -2.387 -1.906 12.552 1.00 87.62 89 ALA A C 1
ATOM 688 O O . ALA A 1 89 ? -2.171 -2.410 13.654 1.00 87.62 89 ALA A O 1
ATOM 689 N N . ALA A 1 90 ? -3.525 -2.099 11.884 1.00 89.69 90 ALA A N 1
ATOM 690 C CA . ALA A 1 90 ? -4.642 -2.892 12.372 1.00 89.69 90 ALA A CA 1
ATOM 691 C C . ALA A 1 90 ? -4.264 -4.374 12.603 1.00 89.69 90 ALA A C 1
ATOM 693 O O . ALA A 1 90 ? -3.665 -4.974 11.706 1.00 89.69 90 ALA A O 1
ATOM 694 N N . PRO A 1 91 ? -4.545 -4.976 13.773 1.00 89.19 91 PRO A N 1
ATOM 695 C CA . PRO A 1 91 ? -4.518 -6.425 13.966 1.00 89.19 91 PRO A CA 1
ATOM 696 C C . PRO A 1 91 ? -5.514 -7.188 13.093 1.00 89.19 91 PRO A C 1
ATOM 698 O O . PRO A 1 91 ? -6.617 -6.709 12.829 1.00 89.19 91 PRO A O 1
ATOM 701 N N . GLY A 1 92 ? -5.127 -8.414 12.736 1.00 86.69 92 GLY A N 1
ATOM 702 C CA . GLY A 1 92 ? -5.946 -9.323 11.936 1.00 86.69 92 GLY A CA 1
ATOM 703 C C . GLY A 1 92 ? -6.248 -8.771 10.540 1.00 86.69 92 GLY A C 1
ATOM 704 O O . GLY A 1 92 ? -5.502 -7.950 10.004 1.00 86.69 92 GLY A O 1
ATOM 705 N N . ASP A 1 93 ? -7.350 -9.237 9.964 1.00 85.88 93 ASP A N 1
ATOM 706 C CA . ASP A 1 93 ? -7.866 -8.864 8.638 1.00 85.88 93 ASP A CA 1
ATOM 707 C C . ASP A 1 93 ? -9.332 -8.378 8.686 1.00 85.88 93 ASP A C 1
ATOM 709 O O . ASP A 1 93 ? -9.994 -8.244 7.654 1.00 85.88 93 ASP A O 1
ATOM 713 N N . LEU A 1 94 ? -9.832 -8.089 9.897 1.00 92.81 94 LEU A N 1
ATOM 714 C CA . LEU A 1 94 ? -11.216 -7.684 10.165 1.00 92.81 94 LEU A CA 1
ATOM 715 C C . LEU A 1 94 ? -12.244 -8.697 9.643 1.00 92.81 94 LEU A C 1
ATOM 717 O O . LEU A 1 94 ? -13.268 -8.301 9.093 1.00 92.81 94 LEU A O 1
ATOM 721 N N . ASN A 1 95 ? -11.986 -9.995 9.785 1.00 91.81 95 ASN A N 1
ATOM 722 C CA . ASN A 1 95 ? -12.965 -11.038 9.487 1.00 91.81 95 ASN A CA 1
ATOM 723 C C . ASN A 1 95 ? -13.435 -11.760 10.756 1.00 91.81 95 ASN A C 1
ATOM 725 O O . ASN A 1 95 ? -12.692 -11.860 11.735 1.00 91.81 95 ASN A O 1
ATOM 729 N N . PHE A 1 96 ? -14.663 -12.273 10.709 1.00 94.12 96 PHE A N 1
ATOM 730 C CA . PHE A 1 96 ? -15.250 -13.168 11.706 1.00 94.12 96 PHE A CA 1
ATOM 731 C C . PHE A 1 96 ? -15.841 -14.401 11.011 1.00 94.12 96 PHE A C 1
ATOM 733 O O . PHE A 1 96 ? -16.006 -14.404 9.789 1.00 94.12 96 PHE A O 1
ATOM 740 N N . VAL A 1 97 ? -16.133 -15.446 11.781 1.00 92.56 97 VAL A N 1
ATOM 741 C CA . VAL A 1 97 ? -16.852 -16.636 11.306 1.00 92.56 97 VAL A CA 1
ATOM 742 C C . VAL A 1 97 ? -18.259 -16.592 11.888 1.00 92.56 97 VAL A C 1
ATOM 744 O O . VAL A 1 97 ? -18.400 -16.396 13.095 1.00 92.56 97 VAL A O 1
ATOM 747 N N . ASP A 1 98 ? -19.277 -16.704 11.037 1.00 89.12 98 ASP A N 1
ATOM 748 C CA . ASP A 1 98 ? -20.678 -16.728 11.469 1.00 89.12 98 ASP A CA 1
ATOM 749 C C . ASP A 1 98 ? -21.129 -18.118 11.958 1.00 89.12 98 ASP A C 1
ATOM 751 O O . ASP A 1 98 ? -20.348 -19.073 12.007 1.00 89.12 98 ASP A O 1
ATOM 755 N N . ASP A 1 99 ? -22.402 -18.225 12.348 1.00 88.94 99 ASP A N 1
ATOM 756 C CA . ASP A 1 99 ? -22.997 -19.460 12.872 1.00 88.94 99 ASP A CA 1
ATOM 757 C C . ASP A 1 99 ? -23.048 -20.582 11.815 1.00 88.94 99 ASP A C 1
ATOM 759 O O . ASP A 1 99 ? -23.089 -21.770 12.150 1.00 88.94 99 ASP A O 1
ATOM 763 N N . GLU A 1 100 ? -23.029 -20.218 10.531 1.00 89.62 100 GLU A N 1
ATOM 764 C CA . GLU A 1 100 ? -22.974 -21.127 9.391 1.00 89.62 100 GLU A CA 1
ATOM 765 C C . GLU A 1 100 ? -21.547 -21.604 9.065 1.00 89.62 100 GLU A C 1
ATOM 767 O O . GLU A 1 100 ? -21.374 -22.567 8.309 1.00 89.62 100 GLU A O 1
ATOM 772 N N . GLY A 1 101 ? -20.528 -20.990 9.671 1.00 87.62 101 GLY A N 1
ATOM 773 C CA . GLY A 1 101 ? -19.119 -21.284 9.423 1.00 87.62 101 GLY A CA 1
ATOM 774 C C . GLY A 1 101 ? -18.520 -20.502 8.250 1.00 87.62 101 GLY A C 1
ATOM 775 O O . GLY A 1 101 ? -17.389 -20.788 7.844 1.00 87.62 101 GLY A O 1
ATOM 776 N N . ASP A 1 102 ? -19.243 -19.523 7.707 1.00 86.44 102 ASP A N 1
ATOM 777 C CA . ASP A 1 102 ? -18.780 -18.661 6.630 1.00 86.44 102 ASP A CA 1
ATOM 778 C C . ASP A 1 102 ? -17.928 -17.510 7.181 1.00 86.44 102 ASP A C 1
ATOM 780 O O . ASP A 1 102 ? -18.225 -16.877 8.195 1.00 86.44 102 ASP A O 1
ATOM 784 N N . MET A 1 103 ? -16.835 -17.204 6.477 1.00 87.69 103 MET A N 1
ATOM 785 C CA . MET A 1 103 ? -15.972 -16.077 6.825 1.00 87.69 103 MET A CA 1
ATOM 786 C C . MET A 1 103 ? -16.551 -14.775 6.265 1.00 87.69 103 MET A C 1
ATOM 788 O O . MET A 1 103 ? -16.621 -14.574 5.045 1.00 87.69 103 MET A O 1
ATOM 792 N N . LEU A 1 104 ? -16.935 -13.865 7.156 1.00 90.06 104 LEU A N 1
ATOM 793 C CA . LEU A 1 104 ? -17.587 -12.606 6.822 1.00 90.06 104 LEU A CA 1
ATOM 794 C C . LEU A 1 104 ? -16.760 -11.389 7.262 1.00 90.06 104 LEU A C 1
ATOM 796 O O . LEU A 1 104 ? -16.050 -11.434 8.268 1.00 90.06 104 LEU A O 1
ATOM 800 N N . PRO A 1 105 ? -16.843 -10.272 6.515 1.00 92.94 105 PRO A N 1
ATOM 801 C CA . PRO A 1 105 ? -16.087 -9.077 6.836 1.00 92.94 105 PRO A CA 1
ATOM 802 C C . PRO A 1 105 ? -16.772 -8.237 7.915 1.00 92.94 105 PRO A C 1
ATOM 804 O O . PRO A 1 105 ? -17.979 -7.978 7.879 1.00 92.94 105 PRO A O 1
ATOM 807 N N . LEU A 1 106 ? -15.949 -7.715 8.813 1.00 94.50 106 LEU A N 1
ATOM 808 C CA . LEU A 1 106 ? -16.292 -6.650 9.734 1.00 94.50 106 LEU A CA 1
ATOM 809 C C . LEU A 1 106 ? -15.972 -5.287 9.129 1.00 94.50 106 LEU A C 1
ATOM 811 O O . LEU A 1 106 ? -15.047 -5.104 8.325 1.00 94.50 106 LEU A O 1
ATOM 815 N N . ARG A 1 107 ? -16.764 -4.312 9.558 1.00 93.06 107 ARG A N 1
ATOM 816 C CA . ARG A 1 107 ? -16.475 -2.896 9.422 1.00 93.06 107 ARG A CA 1
ATOM 817 C C . ARG A 1 107 ? -16.137 -2.330 10.793 1.00 93.06 107 ARG A C 1
ATOM 819 O O . ARG A 1 107 ? -16.979 -2.399 11.690 1.00 93.06 107 ARG A O 1
ATOM 826 N N . THR A 1 108 ? -14.999 -1.643 10.874 1.00 93.44 108 THR A N 1
ATOM 827 C CA . THR A 1 108 ? -14.508 -1.089 12.131 1.00 93.44 108 THR A CA 1
ATOM 828 C C . THR A 1 108 ? -14.874 0.352 12.439 1.00 93.44 108 THR A C 1
ATOM 830 O O . THR A 1 108 ? -14.869 1.215 11.557 1.00 93.44 108 THR A O 1
ATOM 833 N N . TYR A 1 109 ? -15.169 0.596 13.720 1.00 91.81 109 TYR A N 1
ATOM 834 C CA . TYR A 1 109 ? -15.257 1.919 14.346 1.00 91.81 109 TYR A CA 1
ATOM 835 C C . TYR A 1 109 ? -14.117 2.197 15.330 1.00 91.81 109 TYR A C 1
ATOM 837 O O . TYR A 1 109 ? -13.989 3.321 15.820 1.00 91.81 109 TYR A O 1
ATOM 845 N N . GLY A 1 110 ? -13.240 1.223 15.563 1.00 92.81 110 GLY A N 1
ATOM 846 C CA . GLY A 1 110 ? -12.031 1.403 16.346 1.00 92.81 110 GLY A CA 1
ATOM 847 C C . GLY A 1 110 ? -11.645 0.148 17.095 1.00 92.81 110 GLY A C 1
ATOM 848 O O . GLY A 1 110 ? -12.486 -0.574 17.622 1.00 92.81 110 GLY A O 1
ATOM 849 N N . MET A 1 111 ? -10.341 -0.060 17.189 1.00 94.06 111 MET A N 1
ATOM 850 C CA . MET A 1 111 ? -9.764 -1.244 17.808 1.00 94.06 111 MET A CA 1
ATOM 851 C C . MET A 1 111 ? -8.900 -0.809 18.975 1.00 94.06 111 MET A C 1
ATOM 853 O O . MET A 1 111 ? -8.229 0.221 18.902 1.00 94.06 111 MET A O 1
ATOM 857 N N . PHE A 1 112 ? -8.863 -1.584 20.048 1.00 93.94 112 PHE A N 1
ATOM 858 C CA . PHE A 1 112 ? -8.033 -1.249 21.191 1.00 93.94 112 PHE A CA 1
ATOM 859 C C . PHE A 1 112 ? -7.412 -2.455 21.850 1.00 93.94 112 PHE A C 1
ATOM 861 O O . PHE A 1 112 ? -7.975 -3.543 21.884 1.00 93.94 112 PHE A O 1
ATOM 868 N N . SER A 1 113 ? -6.227 -2.233 22.402 1.00 92.06 113 SER A N 1
ATOM 869 C CA . SER A 1 113 ? -5.566 -3.198 23.260 1.00 92.06 113 SER A CA 1
ATOM 870 C C . SER A 1 113 ? -5.532 -2.703 24.692 1.00 92.06 113 SER A C 1
ATOM 872 O O . SER A 1 113 ? -5.234 -1.527 24.919 1.00 92.06 113 SER A O 1
ATOM 874 N N . VAL A 1 114 ? -5.712 -3.612 25.639 1.00 91.50 114 VAL A N 1
ATOM 875 C CA . VAL A 1 114 ? -5.589 -3.350 27.075 1.00 91.50 114 VAL A CA 1
ATOM 876 C C . VAL A 1 114 ? -4.438 -4.162 27.663 1.00 91.50 114 VAL A C 1
ATOM 878 O O . VAL A 1 114 ? -4.340 -5.363 27.445 1.00 91.50 114 VAL A O 1
ATOM 881 N N . ASP A 1 115 ? -3.550 -3.508 28.406 1.00 90.75 115 ASP A N 1
ATOM 882 C CA . ASP A 1 115 ? -2.474 -4.151 29.169 1.00 90.75 115 ASP A CA 1
ATOM 883 C C . ASP A 1 115 ? -2.503 -3.589 30.594 1.00 90.75 115 ASP A C 1
ATOM 885 O O . ASP A 1 115 ? -2.262 -2.396 30.808 1.00 90.75 115 ASP A O 1
ATOM 889 N N . PHE A 1 116 ? -2.850 -4.454 31.546 1.00 91.12 116 PHE A N 1
ATOM 890 C CA . PHE A 1 116 ? -2.957 -4.138 32.966 1.00 91.12 116 PHE A CA 1
ATOM 891 C C . PHE A 1 116 ? -1.827 -4.823 33.726 1.00 91.12 116 PHE A C 1
ATOM 893 O O . PHE A 1 116 ? -1.643 -6.037 33.619 1.00 91.12 116 PHE A O 1
ATOM 900 N N . ARG A 1 117 ? -1.073 -4.050 34.511 1.00 90.62 117 ARG A N 1
ATOM 901 C CA . ARG A 1 117 ? 0.059 -4.555 35.299 1.00 90.62 117 ARG A CA 1
ATOM 902 C C . ARG A 1 117 ? 0.005 -4.067 36.732 1.00 90.62 117 ARG A C 1
ATOM 904 O O . ARG A 1 117 ? -0.494 -2.979 36.989 1.00 90.62 117 ARG A O 1
ATOM 911 N N . ASP A 1 118 ? 0.549 -4.847 37.650 1.00 88.94 118 ASP A N 1
ATOM 912 C CA . ASP A 1 118 ? 0.700 -4.436 39.041 1.00 88.94 118 ASP A CA 1
ATOM 913 C C . ASP A 1 118 ? 1.882 -3.461 39.229 1.00 88.94 118 ASP A C 1
ATOM 915 O O . ASP A 1 118 ? 2.622 -3.119 38.295 1.00 88.94 118 ASP A O 1
ATOM 919 N N . GLU A 1 119 ? 2.087 -3.008 40.465 1.00 86.69 119 GLU A N 1
ATOM 920 C CA . GLU A 1 119 ? 3.188 -2.108 40.825 1.00 86.69 119 GLU A CA 1
ATOM 921 C C . GLU A 1 119 ? 4.574 -2.698 40.518 1.00 86.69 119 GLU A C 1
ATOM 923 O O . GLU A 1 119 ? 5.476 -1.963 40.093 1.00 86.69 119 GLU A O 1
ATOM 928 N N . THR A 1 120 ? 4.718 -4.024 40.640 1.00 87.12 120 THR A N 1
ATOM 929 C CA . THR A 1 120 ? 5.936 -4.785 40.312 1.00 87.12 120 THR A CA 1
ATOM 930 C C . THR A 1 120 ? 6.109 -5.043 38.813 1.00 87.12 120 THR A C 1
ATOM 932 O O . THR A 1 120 ? 7.090 -5.663 38.403 1.00 87.12 120 THR A O 1
ATOM 935 N N . ASN A 1 121 ? 5.210 -4.497 37.984 1.00 83.56 121 ASN A N 1
ATOM 936 C CA . ASN A 1 121 ? 5.175 -4.640 36.532 1.00 83.56 121 ASN A CA 1
ATOM 937 C C . ASN A 1 121 ? 4.886 -6.079 36.058 1.00 83.56 121 ASN A C 1
ATOM 939 O O . ASN A 1 121 ? 5.185 -6.410 34.906 1.00 83.56 121 ASN A O 1
ATOM 943 N N . LYS A 1 122 ? 4.296 -6.914 36.924 1.00 85.62 122 LYS A N 1
ATOM 944 C CA . LYS A 1 122 ? 3.749 -8.226 36.567 1.00 85.62 122 LYS A CA 1
ATOM 945 C C . LYS A 1 122 ? 2.356 -8.036 35.963 1.00 85.62 122 LYS A C 1
ATOM 947 O O . LYS A 1 122 ? 1.607 -7.154 36.374 1.00 85.62 122 LYS A O 1
ATOM 952 N N . GLU A 1 123 ? 2.024 -8.837 34.959 1.00 81.50 123 GLU A N 1
ATOM 953 C CA . GLU A 1 123 ? 0.712 -8.802 34.311 1.00 81.50 123 GLU A CA 1
ATOM 954 C C . GLU A 1 123 ? -0.404 -9.165 35.300 1.00 81.50 123 GLU A C 1
ATOM 956 O O . GLU A 1 123 ? -0.274 -10.128 36.059 1.00 81.50 123 GLU A O 1
ATOM 961 N N . VAL A 1 124 ? -1.489 -8.385 35.289 1.00 80.50 124 VAL A N 1
ATOM 962 C CA . VAL A 1 124 ? -2.700 -8.688 36.057 1.00 80.50 124 VAL A CA 1
ATOM 963 C C . VAL A 1 124 ? -3.549 -9.666 35.233 1.00 80.50 124 VAL A C 1
ATOM 965 O O . VAL A 1 124 ? -3.984 -9.299 34.134 1.00 80.50 124 VAL A O 1
ATOM 968 N N . PRO A 1 125 ? -3.787 -10.895 35.724 1.00 69.88 125 PRO A N 1
ATOM 969 C CA . PRO A 1 125 ? -4.355 -11.993 34.933 1.00 69.88 125 PRO A CA 1
ATOM 970 C C . PRO A 1 125 ? -5.746 -11.719 34.377 1.00 69.88 125 PRO A C 1
ATOM 972 O O . PRO A 1 125 ? -6.061 -12.160 33.276 1.00 69.88 125 PRO A O 1
ATOM 975 N N . GLY A 1 126 ? -6.569 -10.962 35.105 1.00 74.19 126 GLY A N 1
ATOM 976 C CA . GLY A 1 126 ? -7.858 -10.568 34.571 1.00 74.19 126 GLY A CA 1
ATOM 977 C C . GLY A 1 126 ? -8.522 -9.399 35.271 1.00 74.19 126 GLY A C 1
ATOM 978 O O . GLY A 1 126 ? -8.282 -9.106 36.443 1.00 74.19 126 GLY A O 1
ATOM 979 N N . ALA A 1 127 ? -9.365 -8.738 34.491 1.00 81.12 127 ALA A N 1
ATOM 980 C CA . ALA A 1 127 ? -10.278 -7.688 34.910 1.00 81.12 127 ALA A CA 1
ATOM 981 C C . ALA A 1 127 ? -11.670 -8.037 34.380 1.00 81.12 127 ALA A C 1
ATOM 983 O O . ALA A 1 127 ? -11.834 -8.167 33.164 1.00 81.12 127 ALA A O 1
ATOM 984 N N . GLY A 1 128 ? -12.632 -8.229 35.279 1.00 80.62 128 GLY A N 1
ATOM 985 C CA . GLY A 1 128 ? -14.019 -8.555 34.949 1.00 80.62 128 GLY A CA 1
ATOM 986 C C . GLY A 1 128 ? -14.910 -7.316 34.870 1.00 80.62 128 GLY A C 1
ATOM 987 O O . GLY A 1 128 ? -14.590 -6.281 35.447 1.00 80.62 128 GLY A O 1
ATOM 988 N N . ALA A 1 129 ? -16.044 -7.439 34.175 1.00 83.25 129 ALA A N 1
ATOM 989 C CA . ALA A 1 129 ? -17.103 -6.423 34.116 1.00 83.25 129 ALA A CA 1
ATOM 990 C C . ALA A 1 129 ? -16.649 -5.019 33.664 1.00 83.25 129 ALA A C 1
ATOM 992 O O . ALA A 1 129 ? -17.237 -4.009 34.060 1.00 83.25 129 ALA A O 1
ATOM 993 N N . VAL A 1 130 ? -15.619 -4.938 32.819 1.00 90.94 130 VAL A N 1
ATOM 994 C CA . VAL A 1 130 ? -15.188 -3.657 32.262 1.00 90.94 130 VAL A CA 1
ATOM 995 C C . VAL A 1 130 ? -16.207 -3.216 31.214 1.00 90.94 130 VAL A C 1
ATOM 997 O O . VAL A 1 130 ? -16.537 -3.970 30.301 1.00 90.94 130 VAL A O 1
ATOM 1000 N N . GLN A 1 131 ? -16.707 -1.991 31.340 1.00 93.50 131 GLN A N 1
ATOM 1001 C CA . GLN A 1 131 ? -17.701 -1.436 30.430 1.00 93.50 131 GLN A CA 1
ATOM 1002 C C . GLN A 1 131 ? -17.023 -0.632 29.327 1.00 93.50 131 GLN A C 1
ATOM 1004 O O . GLN A 1 131 ? -16.145 0.193 29.582 1.00 93.50 131 GLN A O 1
ATOM 1009 N N . VAL A 1 132 ? -17.470 -0.835 28.096 1.00 94.81 132 VAL A N 1
ATOM 1010 C CA . VAL A 1 132 ? -17.068 -0.056 26.930 1.00 94.81 132 VAL A CA 1
ATOM 1011 C C . VAL A 1 132 ? -18.249 0.804 26.513 1.00 94.81 132 VAL A C 1
ATOM 1013 O O . VAL A 1 132 ? -19.316 0.286 26.194 1.00 94.81 132 VAL A O 1
ATOM 1016 N N . LEU A 1 133 ? -18.070 2.120 26.537 1.00 94.31 133 LEU A N 1
ATOM 1017 C CA . LEU A 1 133 ? -19.065 3.103 26.130 1.00 94.31 133 LEU A CA 1
ATOM 1018 C C . LEU A 1 133 ? -18.651 3.673 24.774 1.00 94.31 133 LEU A C 1
ATOM 1020 O O . LEU A 1 133 ? -17.625 4.338 24.681 1.00 94.31 133 LEU A O 1
ATOM 1024 N N . LEU A 1 134 ? -19.443 3.451 23.732 1.00 93.38 134 LEU A N 1
ATOM 1025 C CA . LEU A 1 134 ? -19.246 4.025 22.400 1.00 93.38 134 LEU A CA 1
ATOM 1026 C C . LEU A 1 134 ? -20.239 5.172 22.181 1.00 93.38 134 LEU A C 1
ATOM 1028 O O . LEU A 1 134 ? -21.449 4.977 22.298 1.00 93.38 134 LEU A O 1
ATOM 1032 N N . ASP A 1 135 ? -19.748 6.364 21.845 1.00 91.06 135 ASP A N 1
ATOM 1033 C CA . ASP A 1 135 ? -20.605 7.515 21.551 1.00 91.06 135 ASP A CA 1
ATOM 1034 C C . ASP A 1 135 ? -21.197 7.382 20.135 1.00 91.06 135 ASP A C 1
ATOM 1036 O O . ASP A 1 135 ? -20.496 7.380 19.116 1.00 91.06 135 ASP A O 1
ATOM 1040 N N . THR A 1 136 ? -22.527 7.278 20.065 1.00 88.44 136 THR A N 1
ATOM 1041 C CA . THR A 1 136 ? -23.268 7.096 18.804 1.00 88.44 136 THR A CA 1
ATOM 1042 C C . THR A 1 136 ? -23.089 8.253 17.824 1.00 88.44 136 THR A C 1
ATOM 1044 O O . THR A 1 136 ? -23.285 8.065 16.623 1.00 88.44 136 THR A O 1
ATOM 1047 N N . GLN A 1 137 ? -22.654 9.434 18.278 1.00 85.56 137 GLN A N 1
ATOM 1048 C CA . GLN A 1 137 ? -22.340 10.549 17.385 1.00 85.56 137 GLN A CA 1
ATOM 1049 C C . GLN A 1 137 ? -21.199 10.216 16.418 1.00 85.56 137 GLN A C 1
ATOM 1051 O O . GLN A 1 137 ? -21.134 10.801 15.329 1.00 85.56 137 GLN A O 1
ATOM 1056 N N . HIS A 1 138 ? -20.319 9.275 16.768 1.00 84.81 138 HIS A N 1
ATOM 1057 C CA . HIS A 1 138 ? -19.238 8.810 15.901 1.00 84.81 138 HIS A CA 1
ATOM 1058 C C . HIS A 1 138 ? -19.681 7.716 14.916 1.00 84.81 138 HIS A C 1
ATOM 1060 O O . HIS A 1 138 ? -19.006 7.508 13.910 1.00 84.81 138 HIS A O 1
ATOM 1066 N N . VAL A 1 139 ? -20.857 7.110 15.108 1.00 86.06 139 VAL A N 1
ATOM 1067 C CA . VAL A 1 139 ? -21.434 6.113 14.194 1.00 86.06 139 VAL A CA 1
ATOM 1068 C C . VAL A 1 139 ? -22.296 6.819 13.143 1.00 86.06 139 VAL A C 1
ATOM 1070 O O . VAL A 1 139 ? -23.461 7.150 13.360 1.00 86.06 139 VAL A O 1
ATOM 1073 N N . LYS A 1 140 ? -21.714 7.099 11.971 1.00 78.75 140 LYS A N 1
ATOM 1074 C CA . LYS A 1 140 ? -22.391 7.893 10.924 1.00 78.75 140 LYS A CA 1
ATOM 1075 C C . LYS A 1 140 ? -23.460 7.129 10.143 1.00 78.75 140 LYS A C 1
ATOM 1077 O O . LYS A 1 140 ? -24.385 7.755 9.626 1.00 78.75 140 LYS A O 1
ATOM 1082 N N . MET A 1 141 ? -23.356 5.806 10.072 1.00 81.06 141 MET A N 1
ATOM 1083 C CA . MET A 1 141 ? -24.354 4.936 9.447 1.00 81.06 141 MET A CA 1
ATOM 1084 C C . MET A 1 141 ? -25.362 4.496 10.507 1.00 81.06 141 MET A C 1
ATOM 1086 O O . MET A 1 141 ? -25.042 3.705 11.389 1.00 81.06 141 MET A O 1
ATOM 1090 N N . GLN A 1 142 ? -26.578 5.038 10.451 1.00 82.31 142 GLN A N 1
ATOM 1091 C CA . GLN A 1 142 ? -27.606 4.786 11.470 1.00 82.31 142 GLN A CA 1
ATOM 1092 C C . GLN A 1 142 ? -27.989 3.303 11.540 1.00 82.31 142 GLN A C 1
ATOM 1094 O O . GLN A 1 142 ? -28.256 2.780 12.618 1.00 82.31 142 GLN A O 1
ATOM 1099 N N . GLU A 1 143 ? -27.936 2.600 10.407 1.00 84.81 143 GLU A N 1
ATOM 1100 C CA . GLU A 1 143 ? -28.172 1.161 10.315 1.00 84.81 143 GLU A CA 1
ATOM 1101 C C . GLU A 1 143 ? -27.139 0.302 11.070 1.00 84.81 143 GLU A C 1
ATOM 1103 O O . GLU A 1 143 ? -27.389 -0.882 11.297 1.00 84.81 143 GLU A O 1
ATOM 1108 N N . HIS A 1 144 ? -25.995 0.877 11.461 1.00 89.56 144 HIS A N 1
ATOM 1109 C CA . HIS A 1 144 ? -24.938 0.187 12.207 1.00 89.56 144 HIS A CA 1
ATOM 1110 C C . HIS A 1 144 ? -25.127 0.261 13.718 1.00 89.56 144 HIS A C 1
ATOM 1112 O O . HIS A 1 144 ? -24.695 -0.648 14.415 1.00 89.56 144 HIS A O 1
ATOM 1118 N N . ILE A 1 145 ? -25.817 1.283 14.228 1.00 89.62 145 ILE A N 1
ATOM 1119 C CA . ILE A 1 145 ? -26.074 1.445 15.666 1.00 89.62 145 ILE A CA 1
ATOM 1120 C C . ILE A 1 145 ? -26.699 0.179 16.290 1.00 89.62 145 ILE A C 1
ATOM 1122 O O . ILE A 1 145 ? -26.144 -0.309 17.269 1.00 89.62 145 ILE A O 1
ATOM 1126 N N . PRO A 1 146 ? -27.784 -0.411 15.742 1.00 91.25 146 PRO A N 1
ATOM 1127 C CA . PRO A 1 146 ? -28.384 -1.618 16.321 1.00 91.25 146 PRO A CA 1
ATOM 1128 C C . PRO A 1 146 ? -27.615 -2.916 16.019 1.00 91.25 146 PRO A C 1
ATOM 1130 O O . PRO A 1 146 ? -28.009 -3.966 16.509 1.00 91.25 146 PRO A O 1
ATOM 1133 N N . LYS A 1 147 ? -26.573 -2.871 15.179 1.00 92.81 147 LYS A N 1
ATOM 1134 C CA . LYS A 1 147 ? -25.759 -4.037 14.788 1.00 92.81 147 LYS A CA 1
ATOM 1135 C C . LYS A 1 147 ? -24.371 -4.037 15.424 1.00 92.81 147 LYS A C 1
ATOM 1137 O O . LYS A 1 147 ? -23.598 -4.954 15.165 1.00 92.81 147 LYS A O 1
ATOM 1142 N N . MET A 1 148 ? -24.036 -2.980 16.162 1.00 94.38 148 MET A N 1
ATOM 1143 C CA . MET A 1 148 ? -22.740 -2.818 16.804 1.00 94.38 148 MET A CA 1
ATOM 1144 C C . MET A 1 148 ? -22.532 -3.928 17.818 1.00 94.38 148 MET A C 1
ATOM 1146 O O . MET A 1 148 ? -23.389 -4.157 18.672 1.00 94.38 148 MET A O 1
ATOM 1150 N N . LYS A 1 149 ? -21.374 -4.572 17.738 1.00 95.69 149 LYS A N 1
ATOM 1151 C CA . LYS A 1 149 ? -20.952 -5.606 18.674 1.00 95.69 149 LYS A CA 1
ATOM 1152 C C . LYS A 1 149 ? -19.533 -5.342 19.142 1.00 95.69 149 LYS A C 1
ATOM 1154 O O . LYS A 1 149 ? -18.755 -4.653 18.474 1.00 95.69 149 LYS A O 1
ATOM 1159 N N . LEU A 1 150 ? -19.228 -5.852 20.325 1.00 95.38 150 LEU A N 1
ATOM 1160 C CA . LEU A 1 150 ? -17.875 -5.895 20.840 1.00 95.38 150 LEU A CA 1
ATOM 1161 C C . LEU A 1 150 ? -17.257 -7.216 20.406 1.00 95.38 150 LEU A C 1
ATOM 1163 O O . LEU A 1 150 ? -17.885 -8.264 20.537 1.00 95.38 150 LEU A O 1
ATOM 1167 N N . TRP A 1 151 ? -16.034 -7.154 19.901 1.00 95.44 151 TRP A N 1
ATOM 1168 C CA . TRP A 1 151 ? -15.314 -8.318 19.399 1.00 95.44 151 TRP A CA 1
ATOM 1169 C C . TRP A 1 151 ? -13.992 -8.468 20.128 1.00 95.44 151 TRP A C 1
ATOM 1171 O O . TRP A 1 151 ? -13.382 -7.462 20.497 1.00 95.44 151 TRP A O 1
ATOM 1181 N N . SER A 1 152 ? -13.520 -9.700 20.278 1.00 93.94 152 SER A N 1
ATOM 1182 C CA . SER A 1 152 ? -12.194 -10.018 20.795 1.00 93.94 152 SER A CA 1
ATOM 1183 C C . SER A 1 152 ? -11.397 -10.830 19.773 1.00 93.94 152 SER A C 1
ATOM 1185 O O . SER A 1 152 ? -11.922 -11.715 19.100 1.00 93.94 152 SER A O 1
ATOM 1187 N N . LEU A 1 153 ? -10.120 -10.485 19.592 1.00 92.38 153 LEU A N 1
ATOM 1188 C CA . LEU A 1 153 ? -9.270 -11.159 18.612 1.00 92.38 153 LEU A CA 1
ATOM 1189 C C . LEU A 1 153 ? -8.780 -12.490 19.172 1.00 92.38 153 LEU A C 1
ATOM 1191 O O . LEU A 1 153 ? -8.162 -12.524 20.241 1.00 92.38 153 LEU A O 1
ATOM 1195 N N . ASN A 1 154 ? -8.972 -13.564 18.414 1.00 90.06 154 ASN A N 1
ATOM 1196 C CA . ASN A 1 154 ? -8.330 -14.835 18.689 1.00 90.06 154 ASN A CA 1
ATOM 1197 C C . ASN A 1 154 ? -6.866 -14.789 18.193 1.00 90.06 154 ASN A C 1
ATOM 1199 O O . ASN A 1 154 ? -6.634 -14.635 16.991 1.00 90.06 154 ASN A O 1
ATOM 1203 N N . PRO A 1 155 ? -5.863 -14.887 19.086 1.00 85.44 155 PRO A N 1
ATOM 1204 C CA . PRO A 1 155 ? -4.459 -14.749 18.706 1.00 85.44 155 PRO A CA 1
ATOM 1205 C C . PRO A 1 155 ? -3.933 -15.931 17.881 1.00 85.44 155 PRO A C 1
ATOM 1207 O O . PRO A 1 155 ? -2.978 -15.747 17.128 1.00 85.44 155 PRO A O 1
ATOM 1210 N N . ASP A 1 156 ? -4.556 -17.107 17.993 1.00 86.00 156 ASP A N 1
ATOM 1211 C CA . ASP A 1 156 ? -4.125 -18.322 17.298 1.00 86.00 156 ASP A CA 1
ATOM 1212 C C . ASP A 1 156 ? -4.619 -18.349 15.848 1.00 86.00 156 ASP A C 1
ATOM 1214 O O . ASP A 1 156 ? -3.896 -18.771 14.945 1.00 86.00 156 ASP A O 1
ATOM 1218 N N . THR A 1 157 ? -5.851 -17.886 15.612 1.00 84.62 157 THR A N 1
ATOM 1219 C CA . THR A 1 157 ? -6.470 -17.884 14.275 1.00 84.62 157 THR A CA 1
ATOM 1220 C C . THR A 1 157 ? -6.345 -16.543 13.553 1.00 84.62 157 THR A C 1
ATOM 1222 O O . THR A 1 157 ? -6.406 -16.506 12.327 1.00 84.62 157 THR A O 1
ATOM 1225 N N . GLY A 1 158 ? -6.176 -15.440 14.289 1.00 87.19 158 GLY A N 1
ATOM 1226 C CA . GLY A 1 158 ? -6.213 -14.079 13.747 1.00 87.19 158 GLY A CA 1
ATOM 1227 C C . GLY A 1 158 ? -7.617 -13.581 13.382 1.00 87.19 158 GLY A C 1
ATOM 1228 O O . GLY A 1 158 ? -7.729 -12.527 12.758 1.00 87.19 158 GLY A O 1
ATOM 1229 N N . VAL A 1 159 ? -8.662 -14.320 13.770 1.00 90.81 159 VAL A N 1
ATOM 1230 C CA . VAL A 1 159 ? -10.076 -14.032 13.482 1.00 90.81 159 VAL A CA 1
ATOM 1231 C C . VAL A 1 159 ? -10.727 -13.331 14.678 1.00 90.81 159 VAL A C 1
ATOM 1233 O O . VAL A 1 159 ? -10.391 -13.604 15.833 1.00 90.81 159 VAL A O 1
ATOM 1236 N N . TRP A 1 160 ? -11.649 -12.410 14.406 1.00 93.69 160 TRP A N 1
ATOM 1237 C CA . TRP A 1 160 ? -12.449 -11.745 15.432 1.00 93.69 160 TRP A CA 1
ATOM 1238 C C . TRP A 1 160 ? -13.628 -12.616 15.850 1.00 93.69 160 TRP A C 1
ATOM 1240 O O . TRP A 1 160 ? -14.352 -13.141 15.009 1.00 93.69 160 TRP A O 1
ATOM 1250 N N . GLU A 1 161 ? -13.839 -12.729 17.154 1.00 93.88 161 GLU A N 1
ATOM 1251 C CA . GLU A 1 161 ? -14.957 -13.460 17.739 1.00 93.88 161 GLU A CA 1
ATOM 1252 C C . GLU A 1 161 ? -15.840 -12.507 18.541 1.00 93.88 161 GLU A C 1
ATOM 1254 O O . GLU A 1 161 ? -15.360 -11.519 19.100 1.00 93.88 161 GLU A O 1
ATOM 1259 N N . GLU A 1 162 ? -17.140 -12.783 18.563 1.00 94.00 162 GLU A N 1
ATOM 1260 C CA . GLU A 1 162 ? -18.101 -11.968 19.298 1.00 94.00 162 GLU A CA 1
ATOM 1261 C C . GLU A 1 162 ? -17.842 -12.061 20.810 1.00 94.00 162 GLU A C 1
ATOM 1263 O O . GLU A 1 162 ? -17.768 -13.151 21.375 1.00 94.00 162 GLU A O 1
ATOM 1268 N N . GLU A 1 163 ? -17.705 -10.906 21.462 1.00 91.56 163 GLU A N 1
ATOM 1269 C CA . GLU A 1 163 ? -17.485 -10.784 22.907 1.00 91.56 163 GLU A CA 1
ATOM 1270 C C . GLU A 1 163 ? -18.789 -10.423 23.629 1.00 91.56 163 GLU A C 1
ATOM 1272 O O . GLU A 1 163 ? -19.156 -11.049 24.623 1.00 91.56 163 GLU A O 1
ATOM 1277 N N . SER A 1 164 ? -19.496 -9.397 23.144 1.00 91.38 164 SER A N 1
ATOM 1278 C CA . SER A 1 164 ? -20.785 -8.984 23.704 1.00 91.38 164 SER A CA 1
ATOM 1279 C C . SER A 1 164 ? -21.603 -8.098 22.766 1.00 91.38 164 SER A C 1
ATOM 1281 O O . SER A 1 164 ? -21.074 -7.381 21.909 1.00 91.38 164 SER A O 1
ATOM 1283 N N . ASP A 1 165 ? -22.919 -8.109 22.975 1.00 92.06 165 ASP A N 1
ATOM 1284 C CA . ASP A 1 165 ? -23.834 -7.145 22.370 1.00 92.06 165 ASP A CA 1
ATOM 1285 C C . ASP A 1 165 ? -23.750 -5.775 23.059 1.00 92.06 165 ASP A C 1
ATOM 1287 O O . ASP A 1 165 ? -23.485 -5.655 24.260 1.00 92.06 165 ASP A O 1
ATOM 1291 N N . PHE A 1 166 ? -24.069 -4.730 22.296 1.00 91.62 166 PHE A N 1
ATOM 1292 C CA . PHE A 1 166 ? -24.237 -3.378 22.814 1.00 91.62 166 PHE A CA 1
ATOM 1293 C C . PHE A 1 166 ? -25.706 -3.057 23.107 1.00 91.62 166 PHE A C 1
ATOM 1295 O O . PHE A 1 166 ? -26.595 -3.337 22.303 1.00 91.62 166 PHE A O 1
ATOM 1302 N N . TYR A 1 167 ? -25.964 -2.358 24.214 1.00 87.38 167 TYR A N 1
ATOM 1303 C CA . TYR A 1 167 ? -27.275 -1.775 24.505 1.00 87.38 167 TYR A CA 1
ATOM 1304 C C . TYR A 1 167 ? -27.207 -0.247 24.563 1.00 87.38 167 TYR A C 1
ATOM 1306 O O . TYR A 1 167 ? -26.270 0.346 25.099 1.00 87.38 167 TYR A O 1
ATOM 1314 N N . ALA A 1 168 ? -28.217 0.415 23.998 1.00 83.75 168 ALA A N 1
ATOM 1315 C CA . ALA A 1 168 ? -28.280 1.870 23.967 1.00 83.75 168 ALA A CA 1
ATOM 1316 C C . ALA A 1 168 ? -28.746 2.435 25.314 1.00 83.75 168 ALA A C 1
ATOM 1318 O O . ALA A 1 168 ? -29.779 2.034 25.847 1.00 83.75 168 ALA A O 1
ATOM 1319 N N . THR A 1 169 ? -28.010 3.414 25.833 1.00 77.81 169 THR A N 1
ATOM 1320 C CA . THR A 1 169 ? -28.371 4.173 27.032 1.00 77.81 169 THR A CA 1
ATOM 1321 C C . THR A 1 169 ? -28.235 5.666 26.752 1.00 77.81 169 THR A C 1
ATOM 1323 O O . THR A 1 169 ? -27.233 6.133 26.209 1.00 77.81 169 THR A O 1
ATOM 1326 N N . GLN A 1 170 ? -29.249 6.440 27.136 1.00 68.75 170 GLN A N 1
ATOM 1327 C CA . GLN A 1 170 ? -29.165 7.898 27.137 1.00 68.75 170 GLN A CA 1
ATOM 1328 C C . GLN A 1 170 ? -28.568 8.362 28.462 1.00 68.75 170 GLN A C 1
ATOM 1330 O O . GLN A 1 170 ? -29.101 8.055 29.528 1.00 68.75 170 GLN A O 1
ATOM 1335 N N . THR A 1 171 ? -27.480 9.124 28.404 1.00 58.09 171 THR A N 1
ATOM 1336 C CA . THR A 1 171 ? -26.877 9.721 29.600 1.00 58.09 171 THR A CA 1
ATOM 1337 C C . THR A 1 171 ? -26.915 11.237 29.501 1.00 58.09 171 THR A C 1
ATOM 1339 O O . THR A 1 171 ? -26.482 11.824 28.509 1.00 58.09 171 THR A O 1
ATOM 1342 N N . THR A 1 172 ? -27.392 11.899 30.551 1.00 46.38 172 THR A N 1
ATOM 1343 C CA . THR A 1 172 ? -27.291 13.355 30.679 1.00 46.38 172 THR A CA 1
ATOM 1344 C C . THR A 1 172 ? -25.911 13.714 31.234 1.00 46.38 172 THR A C 1
ATOM 1346 O O . THR A 1 172 ? -25.721 13.733 32.448 1.00 46.38 172 THR A O 1
ATOM 1349 N N . GLY A 1 173 ? -24.934 13.975 30.365 1.00 40.72 173 GLY A N 1
ATOM 1350 C CA . GLY A 1 173 ? -23.605 14.432 30.778 1.00 40.72 173 GLY A CA 1
ATOM 1351 C C . GLY A 1 173 ? -23.632 15.902 31.204 1.00 40.72 173 GLY A C 1
ATOM 1352 O O . GLY A 1 173 ? -23.984 16.775 30.414 1.00 40.72 173 GLY A O 1
ATOM 1353 N N . GLY A 1 174 ? -23.278 16.190 32.457 1.00 34.03 174 GLY A N 1
ATOM 1354 C CA . GLY A 1 174 ? -23.212 17.548 32.988 1.00 34.03 174 GLY A CA 1
ATOM 1355 C C . GLY A 1 174 ? -22.014 17.745 33.906 1.00 34.03 174 GLY A C 1
ATOM 1356 O O . GLY A 1 174 ? -22.103 17.474 35.096 1.00 34.03 174 GLY A O 1
ATOM 1357 N N . HIS A 1 175 ? -20.932 18.314 33.373 1.00 39.44 175 HIS A N 1
ATOM 1358 C CA . HIS A 1 175 ? -19.907 18.988 34.168 1.00 39.44 175 HIS A CA 1
ATOM 1359 C C . HIS A 1 175 ? -19.573 20.335 33.521 1.00 39.44 175 HIS A C 1
ATOM 1361 O O . HIS A 1 175 ? -18.815 20.419 32.562 1.00 39.44 175 HIS A O 1
ATOM 1367 N N . GLY A 1 176 ? -20.155 21.406 34.065 1.00 36.06 176 GLY A N 1
ATOM 1368 C CA . GLY A 1 176 ? -19.839 22.785 33.689 1.00 36.06 176 GLY A CA 1
ATOM 1369 C C . GLY A 1 176 ? -20.970 23.516 32.967 1.00 36.06 176 GLY A C 1
ATOM 1370 O O . GLY A 1 176 ? -21.774 22.942 32.247 1.00 36.06 176 GLY A O 1
ATOM 1371 N N . ARG A 1 177 ? -21.044 24.827 33.202 1.00 38.69 177 ARG A N 1
ATOM 1372 C CA . ARG A 1 177 ? -22.125 25.770 32.852 1.00 38.69 177 ARG A CA 1
ATOM 1373 C C . ARG A 1 177 ? -22.273 26.074 31.341 1.00 38.69 177 ARG A C 1
ATOM 1375 O O . ARG A 1 177 ? -22.598 27.200 30.977 1.00 38.69 177 ARG A O 1
ATOM 1382 N N . SER A 1 178 ? -22.048 25.100 30.460 1.00 41.88 178 SER A N 1
ATOM 1383 C CA . SER A 1 178 ? -22.143 25.231 29.000 1.00 41.88 178 SER A CA 1
ATOM 1384 C C . SER A 1 178 ? -23.028 24.114 28.439 1.00 41.88 178 SER A C 1
ATOM 1386 O O . SER A 1 178 ? -22.786 22.958 28.745 1.00 41.88 178 SER A O 1
ATOM 1388 N N . LYS A 1 179 ? -24.075 24.493 27.689 1.00 40.59 179 LYS A N 1
ATOM 1389 C CA . LYS A 1 179 ? -25.032 23.668 26.914 1.00 40.59 179 LYS A CA 1
ATOM 1390 C C . LYS A 1 179 ? -25.144 22.177 27.289 1.00 40.59 179 LYS A C 1
ATOM 1392 O O . LYS A 1 179 ? -24.307 21.361 26.936 1.00 40.59 179 LYS A O 1
ATOM 1397 N N . ARG A 1 180 ? -26.285 21.834 27.894 1.00 43.28 180 ARG A N 1
ATOM 1398 C CA . ARG A 1 180 ? -26.789 20.469 28.109 1.00 43.28 180 ARG A CA 1
ATOM 1399 C C . ARG A 1 180 ? -26.902 19.746 26.754 1.00 43.28 180 ARG A C 1
ATOM 1401 O O . ARG A 1 180 ? -27.838 20.014 26.009 1.00 43.28 180 ARG A O 1
ATOM 1408 N N . GLU A 1 181 ? -25.929 18.907 26.416 1.00 54.03 181 GLU A N 1
ATOM 1409 C CA . GLU A 1 181 ? -25.917 18.101 25.190 1.00 54.03 181 GLU A CA 1
ATOM 1410 C C . GLU A 1 181 ? -26.344 16.672 25.557 1.00 54.03 181 GLU A C 1
ATOM 1412 O O . GLU A 1 181 ? -25.697 16.011 26.369 1.00 54.03 181 GLU A O 1
ATOM 1417 N N . GLU A 1 182 ? -27.486 16.216 25.040 1.00 59.00 182 GLU A N 1
ATOM 1418 C CA . GLU A 1 182 ? -27.956 14.842 25.246 1.00 59.00 182 GLU A CA 1
ATOM 1419 C C . GLU A 1 182 ? -27.105 13.898 24.386 1.00 59.00 182 GLU A C 1
ATOM 1421 O O . GLU A 1 182 ? -27.189 13.924 23.157 1.00 59.00 182 GLU A O 1
ATOM 1426 N N . ARG A 1 183 ? -26.257 13.084 25.026 1.00 75.44 183 ARG A N 1
ATOM 1427 C CA . ARG A 1 183 ? -25.408 12.093 24.350 1.00 75.44 183 ARG A CA 1
ATOM 1428 C C . ARG A 1 183 ? -25.949 10.688 24.584 1.00 75.44 183 ARG A C 1
ATOM 1430 O O . ARG A 1 183 ? -26.316 10.320 25.703 1.00 75.44 183 ARG A O 1
ATOM 1437 N N . THR A 1 184 ? -26.021 9.918 23.502 1.00 85.12 184 THR A N 1
ATOM 1438 C CA . THR A 1 184 ? -26.462 8.519 23.526 1.00 85.12 184 THR A CA 1
ATOM 1439 C C . THR A 1 184 ? -25.241 7.629 23.369 1.00 85.12 184 THR A C 1
ATOM 1441 O O . THR A 1 184 ? -24.508 7.760 22.385 1.00 85.12 184 THR A O 1
ATOM 1444 N N . PHE A 1 185 ? -25.044 6.725 24.323 1.00 89.50 185 PHE A N 1
ATOM 1445 C CA . PHE A 1 185 ? -23.947 5.767 24.316 1.00 89.50 185 PHE A CA 1
ATOM 1446 C C . PHE A 1 185 ? -24.471 4.359 24.068 1.00 89.50 185 PHE A C 1
ATOM 1448 O O . PHE A 1 185 ? -25.539 3.980 24.553 1.00 89.50 185 PHE A O 1
ATOM 1455 N N . LEU A 1 186 ? -23.695 3.581 23.329 1.00 91.69 186 LEU A N 1
ATOM 1456 C CA . LEU A 1 186 ? -23.804 2.133 23.299 1.00 91.69 186 LEU A CA 1
ATOM 1457 C C . LEU A 1 186 ? -22.893 1.579 24.392 1.00 91.69 186 LEU A C 1
ATOM 1459 O O . LEU A 1 186 ? -21.716 1.927 24.428 1.00 91.69 186 LEU A O 1
ATOM 1463 N N . ILE A 1 187 ? -23.429 0.735 25.272 1.00 92.88 187 ILE A N 1
ATOM 1464 C CA . ILE A 1 187 ? -22.672 0.114 26.362 1.00 92.88 187 ILE A CA 1
ATOM 1465 C C . ILE A 1 187 ? -22.524 -1.384 26.094 1.00 92.88 187 ILE A C 1
ATOM 1467 O O . ILE A 1 187 ? -23.522 -2.065 25.868 1.00 92.88 187 ILE A O 1
ATOM 1471 N N . GLY A 1 188 ? -21.286 -1.867 26.101 1.00 91.62 188 GLY A N 1
ATOM 1472 C CA . GLY A 1 188 ? -20.919 -3.279 25.989 1.00 91.62 188 GLY A CA 1
ATOM 1473 C C . GLY A 1 188 ? -20.049 -3.684 27.176 1.00 91.62 188 GLY A C 1
ATOM 1474 O O . GLY A 1 188 ? -19.399 -2.834 27.785 1.00 91.62 188 GLY A O 1
ATOM 1475 N N . ASN A 1 189 ? -20.041 -4.968 27.526 1.00 91.62 189 ASN A N 1
ATOM 1476 C CA . ASN A 1 189 ? -19.230 -5.489 28.629 1.00 91.62 189 ASN A CA 1
ATOM 1477 C C . ASN A 1 189 ? -18.108 -6.367 28.077 1.00 91.62 189 ASN A C 1
ATOM 1479 O O . ASN A 1 189 ? -18.338 -7.146 27.156 1.00 91.62 189 ASN A O 1
ATOM 1483 N N . MET A 1 190 ? -16.919 -6.273 28.659 1.00 89.56 190 MET A N 1
ATOM 1484 C CA . MET A 1 190 ? -15.807 -7.167 28.349 1.00 89.56 190 MET A CA 1
ATOM 1485 C C . MET A 1 190 ? -15.162 -7.715 29.608 1.00 89.56 190 MET A C 1
ATOM 1487 O O . MET A 1 190 ? -15.153 -7.078 30.669 1.00 89.56 190 MET A O 1
ATOM 1491 N N . GLU A 1 191 ? -14.540 -8.872 29.445 1.00 85.75 191 GLU A N 1
ATOM 1492 C CA . GLU A 1 191 ? -13.623 -9.424 30.422 1.00 85.75 191 GLU A CA 1
ATOM 1493 C C . GLU A 1 191 ? -12.237 -9.535 29.804 1.00 85.75 191 GLU A C 1
ATOM 1495 O O . GLU A 1 191 ? -12.045 -10.033 28.699 1.00 85.75 191 GLU A O 1
ATOM 1500 N N . THR A 1 192 ? -11.233 -9.080 30.541 1.00 81.50 192 THR A N 1
ATOM 1501 C CA . THR A 1 192 ? -9.846 -9.297 30.140 1.00 81.50 192 THR A CA 1
ATOM 1502 C C . THR A 1 192 ? -9.364 -10.598 30.757 1.00 81.50 192 THR A C 1
ATOM 1504 O O . THR A 1 192 ? -9.399 -10.757 31.977 1.00 81.50 192 THR A O 1
ATOM 1507 N N . ARG A 1 193 ? -8.961 -11.535 29.901 1.00 74.81 193 ARG A N 1
ATOM 1508 C CA . ARG A 1 193 ? -8.354 -12.821 30.268 1.00 74.81 193 ARG A CA 1
ATOM 1509 C C . ARG A 1 193 ? -7.110 -13.001 29.392 1.00 74.81 193 ARG A C 1
ATOM 1511 O O . ARG A 1 193 ? -6.237 -12.141 29.385 1.00 74.81 193 ARG A O 1
ATOM 1518 N N . GLU A 1 194 ? -7.075 -14.048 28.574 1.00 73.62 194 GLU A N 1
ATOM 1519 C CA . GLU A 1 194 ? -6.056 -14.249 27.535 1.00 73.62 194 GLU A CA 1
ATOM 1520 C C . GLU A 1 194 ? -6.219 -13.257 26.372 1.00 73.62 194 GLU A C 1
ATOM 1522 O O . GLU A 1 194 ? -5.242 -12.811 25.771 1.00 73.62 194 GLU A O 1
ATOM 1527 N N . ARG A 1 195 ? -7.463 -12.854 26.079 1.00 80.31 195 ARG A N 1
ATOM 1528 C CA . ARG A 1 195 ? -7.766 -11.879 25.029 1.00 80.31 195 ARG A CA 1
ATOM 1529 C C . ARG A 1 195 ? -7.589 -10.460 25.552 1.00 80.31 195 ARG A C 1
ATOM 1531 O O . ARG A 1 195 ? -8.177 -10.058 26.556 1.00 80.31 195 ARG A O 1
ATOM 1538 N N . ARG A 1 196 ? -6.749 -9.704 24.849 1.00 85.75 196 ARG A N 1
ATOM 1539 C CA . ARG A 1 196 ? -6.357 -8.329 25.203 1.00 85.75 196 ARG A CA 1
ATOM 1540 C C . ARG A 1 196 ? -6.611 -7.328 24.078 1.00 85.75 196 ARG A C 1
ATOM 1542 O O . ARG A 1 196 ? -6.340 -6.144 24.257 1.00 85.75 196 ARG A O 1
ATOM 1549 N N . LEU A 1 197 ? -7.081 -7.802 22.926 1.00 91.81 197 LEU A N 1
ATOM 1550 C CA . LEU A 1 197 ? -7.367 -7.024 21.727 1.00 91.81 197 LEU A CA 1
ATOM 1551 C C . LEU A 1 197 ? -8.866 -7.062 21.463 1.00 91.81 197 LEU A C 1
ATOM 1553 O O . LEU A 1 197 ? -9.425 -8.137 21.259 1.00 91.81 197 LEU A O 1
ATOM 1557 N N . PHE A 1 198 ? -9.476 -5.884 21.457 1.00 94.19 198 PHE A N 1
ATOM 1558 C CA . PHE A 1 198 ? -10.910 -5.690 21.333 1.00 94.19 198 PHE A CA 1
ATOM 1559 C C . PHE A 1 198 ? -11.237 -4.746 20.183 1.00 94.19 198 PHE A C 1
ATOM 1561 O O . PHE A 1 198 ? -10.400 -3.936 19.768 1.00 94.19 198 PHE A O 1
ATOM 1568 N N . ASN A 1 199 ? -12.455 -4.849 19.665 1.00 94.75 199 ASN A N 1
ATOM 1569 C CA . ASN A 1 199 ? -12.871 -4.101 18.491 1.00 94.75 199 ASN A CA 1
ATOM 1570 C C . ASN A 1 199 ? -14.360 -3.734 18.517 1.00 94.75 199 ASN A C 1
ATOM 1572 O O . ASN A 1 199 ? -15.178 -4.485 19.046 1.00 94.75 199 ASN A O 1
ATOM 1576 N N . LEU A 1 200 ? -14.687 -2.562 17.973 1.00 95.12 200 LEU A N 1
ATOM 1577 C CA . LEU A 1 200 ? -16.018 -1.952 17.964 1.00 95.12 200 LEU A CA 1
ATOM 1578 C C . LEU A 1 200 ? -16.588 -2.002 16.549 1.00 95.12 200 LEU A C 1
ATOM 1580 O O . LEU A 1 200 ? -16.436 -1.047 15.783 1.00 95.12 200 LEU A O 1
ATOM 1584 N N . ASP A 1 201 ? -17.222 -3.117 16.191 1.00 94.94 201 ASP A N 1
ATOM 1585 C CA . ASP A 1 201 ? -17.459 -3.446 14.784 1.00 94.94 201 ASP A CA 1
ATOM 1586 C C . ASP A 1 201 ? -18.879 -3.911 14.493 1.00 94.94 201 ASP A C 1
ATOM 1588 O O . ASP A 1 201 ? -19.613 -4.394 15.360 1.00 94.94 201 ASP A O 1
ATOM 1592 N N . VAL A 1 202 ? -19.234 -3.800 13.213 1.00 93.94 202 VAL A N 1
ATOM 1593 C CA . VAL A 1 202 ? -20.473 -4.334 12.649 1.00 93.94 202 VAL A CA 1
ATOM 1594 C C . VAL A 1 202 ? -20.185 -5.309 11.510 1.00 93.94 202 VAL A C 1
ATOM 1596 O O . VAL A 1 202 ? -19.336 -5.019 10.660 1.00 93.94 202 VAL A O 1
ATOM 1599 N N . PRO A 1 203 ? -20.940 -6.414 11.410 1.00 92.75 203 PRO A N 1
ATOM 1600 C CA . PRO A 1 203 ? -21.006 -7.203 10.187 1.00 92.75 203 PRO A CA 1
ATOM 1601 C C . PRO A 1 203 ? -21.595 -6.374 9.035 1.00 92.75 203 PRO A C 1
ATOM 1603 O O . PRO A 1 203 ? -22.670 -5.778 9.174 1.00 92.75 203 PRO A O 1
ATOM 1606 N N . GLU A 1 204 ? -20.918 -6.341 7.883 1.00 90.44 204 GLU A N 1
ATOM 1607 C CA . GLU A 1 204 ? -21.370 -5.592 6.703 1.00 90.44 204 GLU A CA 1
ATOM 1608 C C . GLU A 1 204 ? -21.458 -6.484 5.454 1.00 90.44 204 GLU A C 1
ATOM 1610 O O . GLU A 1 204 ? -20.480 -7.047 4.964 1.00 90.44 204 GLU A O 1
ATOM 1615 N N . ASN A 1 205 ? -22.664 -6.559 4.889 1.00 85.88 205 ASN A N 1
ATOM 1616 C CA . ASN A 1 205 ? -23.007 -7.457 3.784 1.00 85.88 205 ASN A CA 1
ATOM 1617 C C . ASN A 1 205 ? -23.020 -6.759 2.418 1.00 85.88 205 ASN A C 1
ATOM 1619 O O . ASN A 1 205 ? -23.041 -7.427 1.377 1.00 85.88 205 ASN A O 1
ATOM 1623 N N . ARG A 1 206 ? -23.004 -5.421 2.393 1.00 88.94 206 ARG A N 1
ATOM 1624 C CA . ARG A 1 206 ? -22.950 -4.602 1.177 1.00 88.94 206 ARG A CA 1
ATOM 1625 C C . ARG A 1 206 ? -21.578 -4.686 0.516 1.00 88.94 206 ARG A C 1
ATOM 1627 O O . ARG A 1 206 ? -20.718 -3.844 0.736 1.00 88.94 206 ARG A O 1
ATOM 1634 N N . ARG A 1 207 ? -21.382 -5.719 -0.305 1.00 91.19 207 ARG A N 1
ATOM 1635 C CA . ARG A 1 207 ? -20.082 -6.084 -0.886 1.00 91.19 207 ARG A CA 1
ATOM 1636 C C . ARG A 1 207 ? -20.072 -6.023 -2.417 1.00 91.19 207 ARG A C 1
ATOM 1638 O O . ARG A 1 207 ? -21.099 -6.232 -3.077 1.00 91.19 207 ARG A O 1
ATOM 1645 N N . CYS A 1 208 ? -18.888 -5.804 -2.975 1.00 94.31 208 CYS A N 1
ATOM 1646 C CA . CYS A 1 208 ? -18.552 -5.943 -4.394 1.00 94.31 208 CYS A CA 1
ATOM 1647 C C . CYS A 1 208 ? -17.050 -6.186 -4.568 1.00 94.31 208 CYS A C 1
ATOM 1649 O O . CYS A 1 208 ? -16.298 -6.190 -3.595 1.00 94.31 208 CYS A O 1
ATOM 1651 N N . TYR A 1 209 ? -16.631 -6.372 -5.820 1.00 95.44 209 TYR A N 1
ATOM 1652 C CA . TYR A 1 209 ? -15.230 -6.485 -6.205 1.00 95.44 209 TYR A CA 1
ATOM 1653 C C . TYR A 1 209 ? -14.806 -5.342 -7.115 1.00 95.44 209 TYR A C 1
ATOM 1655 O O . TYR A 1 209 ? -15.553 -4.954 -8.010 1.00 95.44 209 TYR A O 1
ATOM 1663 N N . VAL A 1 210 ? -13.591 -4.839 -6.920 1.00 97.00 210 VAL A N 1
ATOM 1664 C CA . VAL A 1 210 ? -12.970 -3.807 -7.751 1.00 97.00 210 VAL A CA 1
ATOM 1665 C C . VAL A 1 210 ? -11.865 -4.436 -8.590 1.00 97.00 210 VAL A C 1
ATOM 1667 O O . VAL A 1 210 ? -10.942 -5.049 -8.051 1.00 97.00 210 VAL A O 1
ATOM 1670 N N . LYS A 1 211 ? -11.943 -4.275 -9.913 1.00 97.38 211 LYS A N 1
ATOM 1671 C CA . LYS A 1 211 ? -10.956 -4.802 -10.856 1.00 97.38 211 LYS A CA 1
ATOM 1672 C C . LYS A 1 211 ? -9.807 -3.824 -11.060 1.00 97.38 211 LYS A C 1
ATOM 1674 O O . LYS A 1 211 ? -10.013 -2.691 -11.501 1.00 97.38 211 LYS A O 1
ATOM 1679 N N . VAL A 1 212 ? -8.588 -4.297 -10.809 1.00 97.62 212 VAL A N 1
ATOM 1680 C CA . VAL A 1 212 ? -7.353 -3.522 -10.979 1.00 97.62 212 VAL A CA 1
ATOM 1681 C C . VAL A 1 212 ? -6.324 -4.341 -11.756 1.00 97.62 212 VAL A C 1
ATOM 1683 O O . VAL A 1 212 ? -6.161 -5.538 -11.521 1.00 97.62 212 VAL A O 1
ATOM 1686 N N . ARG A 1 213 ? -5.609 -3.703 -12.685 1.00 96.81 213 ARG A N 1
ATOM 1687 C CA . ARG A 1 213 ? -4.450 -4.274 -13.386 1.00 96.81 213 ARG A CA 1
ATOM 1688 C C . ARG A 1 213 ? -3.239 -3.360 -13.212 1.00 96.81 213 ARG A C 1
ATOM 1690 O O . ARG A 1 213 ? -3.380 -2.143 -13.089 1.00 96.81 213 ARG A O 1
ATOM 1697 N N . ALA A 1 214 ? -2.053 -3.954 -13.214 1.00 93.06 214 ALA A N 1
ATOM 1698 C CA . ALA A 1 214 ? -0.785 -3.240 -13.161 1.00 93.06 214 ALA A CA 1
ATOM 1699 C C . ALA A 1 214 ? 0.016 -3.514 -14.438 1.00 93.06 214 ALA A C 1
ATOM 1701 O O . ALA A 1 214 ? -0.039 -4.623 -14.962 1.00 93.06 214 ALA A O 1
ATOM 1702 N N . TYR A 1 215 ? 0.744 -2.516 -14.931 1.00 89.19 215 TYR A N 1
ATOM 1703 C CA . TYR A 1 215 ? 1.470 -2.565 -16.202 1.00 89.19 215 TYR A CA 1
ATOM 1704 C C . TYR A 1 215 ? 2.915 -2.086 -16.046 1.00 89.19 215 TYR A C 1
ATOM 1706 O O . TYR A 1 215 ? 3.229 -1.348 -15.115 1.00 89.19 215 TYR A O 1
ATOM 1714 N N . MET A 1 216 ? 3.801 -2.475 -16.962 1.00 74.56 216 MET A N 1
ATOM 1715 C CA . MET A 1 216 ? 5.195 -2.020 -16.956 1.00 74.56 216 MET A CA 1
ATOM 1716 C C . MET A 1 216 ? 5.329 -0.538 -17.324 1.00 74.56 216 MET A C 1
ATOM 1718 O O . MET A 1 216 ? 6.211 0.135 -16.806 1.00 74.56 216 MET A O 1
ATOM 1722 N N . SER A 1 217 ? 4.457 -0.024 -18.198 1.00 77.62 217 SER A N 1
ATOM 1723 C CA . SER A 1 217 ? 4.520 1.354 -18.694 1.00 77.62 217 SER A CA 1
ATOM 1724 C C . SER A 1 217 ? 3.157 2.055 -18.698 1.00 77.62 217 SER A C 1
ATOM 1726 O O . SER A 1 217 ? 2.102 1.425 -18.581 1.00 77.62 217 SER A O 1
ATOM 1728 N N . ASP A 1 218 ? 3.176 3.376 -18.891 1.00 81.31 218 ASP A N 1
ATOM 1729 C CA . ASP A 1 218 ? 1.988 4.229 -19.039 1.00 81.31 218 ASP A CA 1
ATOM 1730 C C . ASP A 1 218 ? 1.253 4.046 -20.381 1.00 81.31 218 ASP A C 1
ATOM 1732 O O . ASP A 1 218 ? 0.258 4.723 -20.648 1.00 81.31 218 ASP A O 1
ATOM 1736 N N . LYS A 1 219 ? 1.712 3.114 -21.226 1.00 77.81 219 LYS A N 1
ATOM 1737 C CA . LYS A 1 219 ? 1.023 2.713 -22.460 1.00 77.81 219 LYS A CA 1
ATOM 1738 C C . LYS A 1 219 ? -0.075 1.682 -22.217 1.00 77.81 219 LYS A C 1
ATOM 1740 O O . LYS A 1 219 ? -0.928 1.515 -23.085 1.00 77.81 219 LYS A O 1
ATOM 1745 N N . PHE A 1 220 ? -0.054 1.003 -21.067 1.00 85.75 220 PHE A N 1
ATOM 1746 C CA . PHE A 1 220 ? -1.045 -0.007 -20.674 1.00 85.75 220 PHE A CA 1
ATOM 1747 C C . PHE A 1 220 ? -1.241 -1.117 -21.723 1.00 85.75 220 PHE A C 1
ATOM 1749 O O . PHE A 1 220 ? -2.368 -1.514 -22.026 1.00 85.75 220 PHE A O 1
ATOM 1756 N N . LEU A 1 221 ? -0.141 -1.600 -22.313 1.00 79.50 221 LEU A N 1
ATOM 1757 C CA . LEU A 1 221 ? -0.195 -2.664 -23.314 1.00 79.50 221 LEU A CA 1
ATOM 1758 C C . LEU A 1 221 ? -0.504 -4.020 -22.653 1.00 79.50 221 LEU A C 1
ATOM 1760 O O . LEU A 1 221 ? 0.086 -4.330 -21.618 1.00 79.50 221 LEU A O 1
ATOM 1764 N N . PRO A 1 222 ? -1.349 -4.875 -23.264 1.00 80.69 222 PRO A N 1
ATOM 1765 C CA . PRO A 1 222 ? -1.674 -6.201 -22.726 1.00 80.69 222 PRO A CA 1
ATOM 1766 C C . PRO A 1 222 ? -0.451 -7.073 -22.425 1.00 80.69 222 PRO A C 1
ATOM 1768 O O . PRO A 1 222 ? -0.417 -7.781 -21.425 1.00 80.69 222 PRO A O 1
ATOM 1771 N N . THR A 1 223 ? 0.564 -6.998 -23.287 1.00 73.81 223 THR A N 1
ATOM 1772 C CA . THR A 1 223 ? 1.818 -7.755 -23.178 1.00 73.81 223 THR A CA 1
ATOM 1773 C C . THR A 1 223 ? 2.713 -7.282 -22.036 1.00 73.81 223 THR A C 1
ATOM 1775 O O . THR A 1 223 ? 3.650 -7.977 -21.672 1.00 73.81 223 THR A O 1
ATOM 1778 N N . GLU A 1 224 ? 2.450 -6.095 -21.488 1.00 78.94 224 GLU A N 1
ATOM 1779 C CA . GLU A 1 224 ? 3.234 -5.470 -20.420 1.00 78.94 224 GLU A CA 1
ATOM 1780 C C . GLU A 1 224 ? 2.547 -5.584 -19.053 1.00 78.94 224 GLU A C 1
ATOM 1782 O O . GLU A 1 224 ? 2.941 -4.902 -18.106 1.00 78.94 224 GLU A O 1
ATOM 1787 N N . GLN A 1 225 ? 1.489 -6.389 -18.932 1.00 85.06 225 GLN A N 1
ATOM 1788 C CA . GLN A 1 225 ? 0.803 -6.561 -17.660 1.00 85.06 225 GLN A CA 1
ATOM 1789 C C . GLN A 1 225 ? 1.695 -7.288 -16.646 1.00 85.06 225 GLN A C 1
ATOM 1791 O O . GLN A 1 225 ? 2.332 -8.292 -16.951 1.00 85.06 225 GLN A O 1
ATOM 1796 N N . LEU A 1 226 ? 1.704 -6.783 -15.416 1.00 82.56 226 LEU A N 1
ATOM 1797 C CA . LEU A 1 226 ? 2.516 -7.291 -14.324 1.00 82.56 226 LEU A CA 1
ATOM 1798 C C . LEU A 1 226 ? 1.723 -8.238 -13.410 1.00 82.56 226 LEU A C 1
ATOM 1800 O O . LEU A 1 226 ? 0.641 -7.899 -12.916 1.00 82.56 226 LEU A O 1
ATOM 1804 N N . GLU A 1 227 ? 2.313 -9.398 -13.128 1.00 85.19 227 GLU A N 1
ATOM 1805 C CA . GLU A 1 227 ? 1.904 -10.312 -12.054 1.00 85.19 227 GLU A CA 1
ATOM 1806 C C . GLU A 1 227 ? 2.712 -10.028 -10.774 1.00 85.19 227 GLU A C 1
ATOM 1808 O O . GLU A 1 227 ? 3.794 -9.438 -10.828 1.00 85.19 227 GLU A O 1
ATOM 1813 N N . GLY A 1 228 ? 2.188 -10.428 -9.614 1.00 80.56 228 GLY A N 1
ATOM 1814 C CA . GLY A 1 228 ? 2.895 -10.302 -8.334 1.00 80.56 228 GLY A CA 1
ATOM 1815 C C . GLY A 1 228 ? 2.852 -8.906 -7.697 1.00 80.56 228 GLY A C 1
ATOM 1816 O O . GLY A 1 228 ? 3.594 -8.643 -6.752 1.00 80.56 228 GLY A O 1
ATOM 1817 N N . VAL A 1 229 ? 2.002 -7.994 -8.182 1.00 86.62 229 VAL A N 1
ATOM 1818 C CA . VAL A 1 229 ? 1.794 -6.675 -7.557 1.00 86.62 229 VAL A CA 1
ATOM 1819 C C . VAL A 1 229 ? 0.795 -6.810 -6.420 1.00 86.62 229 VAL A C 1
ATOM 1821 O O . VAL A 1 229 ? -0.316 -7.291 -6.631 1.00 86.62 229 VAL A O 1
ATOM 1824 N N . VAL A 1 230 ? 1.152 -6.334 -5.231 1.00 88.56 230 VAL A N 1
ATOM 1825 C CA . VAL A 1 230 ? 0.221 -6.227 -4.106 1.00 88.56 230 VAL A CA 1
ATOM 1826 C C . VAL A 1 230 ? -0.631 -4.982 -4.318 1.00 88.56 230 VAL A C 1
ATOM 1828 O O . VAL A 1 230 ? -0.132 -3.859 -4.227 1.00 88.56 230 VAL A O 1
ATOM 1831 N N . ILE A 1 231 ? -1.911 -5.176 -4.621 1.00 93.12 231 ILE A N 1
ATOM 1832 C CA . ILE A 1 231 ? -2.901 -4.100 -4.650 1.00 93.12 231 ILE A CA 1
ATOM 1833 C C . ILE A 1 231 ? -3.581 -4.066 -3.289 1.00 93.12 231 ILE A C 1
ATOM 1835 O O . ILE A 1 231 ? -4.008 -5.109 -2.799 1.00 93.12 231 ILE A O 1
ATOM 1839 N N . SER A 1 232 ? -3.707 -2.882 -2.700 1.00 91.88 232 SER A N 1
ATOM 1840 C CA . SER A 1 232 ? -4.402 -2.687 -1.428 1.00 91.88 232 SER A CA 1
ATOM 1841 C C . SER A 1 232 ? -5.534 -1.689 -1.597 1.00 91.88 232 SER A C 1
ATOM 1843 O O . SER A 1 232 ? -5.366 -0.658 -2.247 1.00 91.88 232 SER A O 1
ATOM 1845 N N . LEU A 1 233 ? -6.685 -1.985 -1.002 1.00 94.12 233 LEU A N 1
ATOM 1846 C CA . LEU A 1 233 ? -7.870 -1.137 -1.007 1.00 94.12 233 LEU A CA 1
ATOM 1847 C C . LEU A 1 233 ? -8.285 -0.849 0.430 1.00 94.12 233 LEU A C 1
ATOM 1849 O O . LEU A 1 233 ? -8.470 -1.762 1.226 1.00 94.12 233 LEU A O 1
ATOM 1853 N N . ILE A 1 234 ? -8.464 0.430 0.752 1.00 93.00 234 ILE A N 1
ATOM 1854 C CA . ILE A 1 234 ? -9.014 0.887 2.029 1.00 93.00 234 ILE A CA 1
ATOM 1855 C C . ILE A 1 234 ? -10.412 1.447 1.773 1.00 93.00 234 ILE A C 1
ATOM 1857 O O . ILE A 1 234 ? -10.567 2.419 1.031 1.00 93.00 234 ILE A O 1
ATOM 1861 N N . ASN A 1 235 ? -11.426 0.852 2.401 1.00 91.94 235 ASN A N 1
ATOM 1862 C CA . ASN A 1 235 ? -12.789 1.367 2.411 1.00 91.94 235 ASN A CA 1
ATOM 1863 C C . ASN A 1 235 ? -12.910 2.541 3.388 1.00 91.94 235 ASN A C 1
ATOM 1865 O O . ASN A 1 235 ? -12.537 2.431 4.556 1.00 91.94 235 ASN A O 1
ATOM 1869 N N . LEU A 1 236 ? -13.486 3.646 2.925 1.00 87.88 236 LEU A N 1
ATOM 1870 C CA . LEU A 1 236 ? -13.587 4.909 3.652 1.00 87.88 236 LEU A CA 1
ATOM 1871 C C . LEU A 1 236 ? -15.046 5.361 3.801 1.00 87.88 236 LEU A C 1
ATOM 1873 O O . LEU A 1 236 ? -15.863 5.162 2.898 1.00 87.88 236 LEU A O 1
ATOM 1877 N N . GLU A 1 237 ? -15.355 6.008 4.929 1.00 74.94 237 GLU A N 1
ATOM 1878 C CA . GLU A 1 237 ? -16.661 6.628 5.175 1.00 74.94 237 GLU A CA 1
ATOM 1879 C C . GLU A 1 237 ? -16.796 8.005 4.494 1.00 74.94 237 GLU A C 1
ATOM 1881 O O . GLU A 1 237 ? -15.891 8.841 4.615 1.00 74.94 237 GLU A O 1
ATOM 1886 N N . PRO A 1 238 ? -17.947 8.309 3.872 1.00 66.31 238 PRO A N 1
ATOM 1887 C CA . PRO A 1 238 ? -18.355 9.674 3.549 1.00 66.31 238 PRO A CA 1
ATOM 1888 C C . PRO A 1 238 ? -19.006 10.360 4.764 1.00 66.31 238 PRO A C 1
ATOM 1890 O O . PRO A 1 238 ? -19.753 9.747 5.529 1.00 66.31 238 PRO A O 1
ATOM 1893 N N . LYS A 1 239 ? -18.786 11.670 4.937 1.00 53.66 239 LYS A N 1
ATOM 1894 C CA . LYS A 1 239 ? -19.561 12.477 5.901 1.00 53.66 239 LYS A CA 1
ATOM 1895 C C . LYS A 1 239 ? -20.850 13.011 5.262 1.00 53.66 239 LYS A C 1
ATOM 1897 O O . LYS A 1 239 ? -20.861 13.262 4.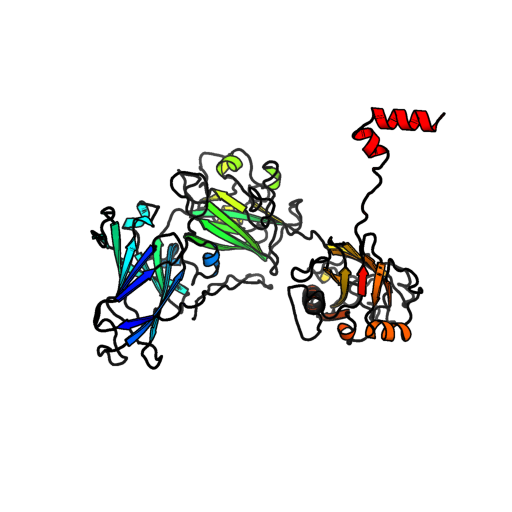060 1.00 53.66 239 LYS A O 1
ATOM 1902 N N . PRO A 1 240 ? -21.911 13.279 6.049 1.00 49.81 240 PRO A N 1
ATOM 1903 C CA . PRO A 1 240 ? -23.090 13.962 5.527 1.00 49.81 240 PRO A CA 1
ATOM 1904 C C . PRO A 1 240 ? -22.704 15.354 5.004 1.00 49.81 240 PRO A C 1
ATOM 1906 O O . PRO A 1 240 ? -22.193 16.174 5.769 1.00 49.81 240 PRO A O 1
ATOM 1909 N N . GLY A 1 241 ? -22.940 15.611 3.715 1.00 55.91 241 GLY A N 1
ATOM 1910 C CA . GLY A 1 241 ? -22.845 16.944 3.110 1.00 55.91 241 GLY A CA 1
ATOM 1911 C C . GLY A 1 241 ? -21.963 17.092 1.866 1.00 55.91 241 GLY A C 1
ATOM 1912 O O . GLY A 1 241 ? -22.132 18.100 1.194 1.00 55.91 241 GLY A O 1
ATOM 1913 N N . TYR A 1 242 ? -21.075 16.147 1.522 1.00 52.38 242 TYR A N 1
ATOM 1914 C CA . TYR A 1 242 ? -20.255 16.225 0.295 1.00 52.38 242 TYR A CA 1
ATOM 1915 C C . TYR A 1 242 ? -19.780 14.861 -0.229 1.00 52.38 242 TYR A C 1
ATOM 1917 O O . TYR A 1 242 ? -19.530 13.937 0.547 1.00 52.38 242 TYR A O 1
ATOM 1925 N N . SER A 1 243 ? -19.549 14.822 -1.547 1.00 51.28 243 SER A N 1
ATOM 1926 C CA . SER A 1 243 ? -18.903 13.771 -2.340 1.00 51.28 243 SER A CA 1
ATOM 1927 C C . SER A 1 243 ? -17.375 13.773 -2.160 1.00 51.28 243 SER A C 1
ATOM 1929 O O . SER A 1 243 ? -16.621 14.205 -3.028 1.00 51.28 243 SER A O 1
ATOM 1931 N N . SER A 1 244 ? -16.953 13.238 -1.011 1.00 52.34 244 SER A N 1
ATOM 1932 C CA . SER A 1 244 ? -15.600 12.784 -0.643 1.00 52.34 244 SER A CA 1
ATOM 1933 C C . SER A 1 244 ? -14.670 13.753 0.120 1.00 52.34 244 SER A C 1
ATOM 1935 O O . SER A 1 244 ? -14.102 14.713 -0.382 1.00 52.34 244 SER A O 1
ATOM 1937 N N . ASN A 1 245 ? -14.449 13.412 1.394 1.00 49.38 245 ASN A N 1
ATOM 1938 C CA . ASN A 1 245 ? -13.196 13.632 2.120 1.00 49.38 245 ASN A CA 1
ATOM 1939 C C . ASN A 1 245 ? -13.107 12.516 3.187 1.00 49.38 245 ASN A C 1
ATOM 1941 O O . ASN A 1 245 ? -14.106 12.295 3.879 1.00 49.38 245 ASN A O 1
ATOM 1945 N N . PRO A 1 246 ? -11.994 11.759 3.310 1.00 56.28 246 PRO A N 1
ATOM 1946 C CA . PRO A 1 246 ? -11.944 10.615 4.211 1.00 56.28 246 PRO A CA 1
ATOM 1947 C C . PRO A 1 246 ? -11.947 11.147 5.634 1.00 56.28 246 PRO A C 1
ATOM 1949 O O . PRO A 1 246 ? -11.101 11.969 5.983 1.00 56.28 246 PRO A O 1
ATOM 1952 N N . ARG A 1 247 ? -12.880 10.696 6.466 1.00 65.12 247 ARG A N 1
ATOM 1953 C CA . ARG A 1 247 ? -12.774 10.975 7.902 1.00 65.12 247 ARG A CA 1
ATOM 1954 C C . ARG A 1 247 ? -12.794 9.739 8.779 1.00 65.12 247 ARG A C 1
ATOM 1956 O O . ARG A 1 247 ? -12.582 9.911 9.965 1.00 65.12 247 ARG A O 1
ATOM 1963 N N . ALA A 1 248 ? -12.985 8.546 8.216 1.00 82.12 248 ALA A N 1
ATOM 1964 C CA . ALA A 1 248 ? -12.643 7.283 8.857 1.00 82.12 248 ALA A CA 1
ATOM 1965 C C . ALA A 1 248 ? -12.461 6.166 7.820 1.00 82.12 248 ALA A C 1
ATOM 1967 O O . ALA A 1 248 ? -13.160 6.150 6.802 1.00 82.12 248 ALA A O 1
ATOM 1968 N N . TRP A 1 249 ? -11.521 5.254 8.060 1.00 89.75 249 TRP A N 1
ATOM 1969 C CA . TRP A 1 249 ? -11.448 3.979 7.351 1.00 89.75 249 TRP A CA 1
ATOM 1970 C C . TRP A 1 249 ? -12.285 2.931 8.088 1.00 89.75 249 TRP A C 1
ATOM 1972 O O . TRP A 1 249 ? -12.404 2.989 9.301 1.00 89.75 249 TRP A O 1
ATOM 1982 N N . GLY A 1 250 ? -12.915 2.017 7.353 1.00 88.12 250 GLY A N 1
ATOM 1983 C CA . GLY A 1 250 ? -13.774 0.981 7.941 1.00 88.12 250 GLY A CA 1
ATOM 1984 C C . GLY A 1 250 ? -13.300 -0.441 7.667 1.00 88.12 250 GLY A C 1
ATOM 1985 O O . GLY A 1 250 ? -13.675 -1.354 8.388 1.00 88.12 250 GLY A O 1
ATOM 1986 N N . ARG A 1 251 ? -12.504 -0.647 6.617 1.00 91.69 251 ARG A N 1
ATOM 1987 C CA . ARG A 1 251 ? -11.898 -1.937 6.275 1.00 91.69 251 ARG A CA 1
ATOM 1988 C C . ARG A 1 251 ? -10.715 -1.711 5.346 1.00 91.69 251 ARG A C 1
ATOM 1990 O O . ARG A 1 251 ? -10.680 -0.711 4.627 1.00 91.69 251 ARG A O 1
ATOM 1997 N N . PHE A 1 252 ? -9.779 -2.645 5.339 1.00 90.00 252 PHE A N 1
ATOM 1998 C CA . PHE A 1 252 ? -8.767 -2.763 4.303 1.00 90.00 252 PHE A CA 1
ATOM 1999 C C . PHE A 1 252 ? -8.747 -4.194 3.771 1.00 90.00 252 PHE A C 1
ATOM 2001 O O . PHE A 1 252 ? -9.116 -5.126 4.479 1.00 90.00 252 PHE A O 1
ATOM 2008 N N . ASP A 1 253 ? -8.325 -4.347 2.525 1.00 89.38 253 ASP A N 1
ATOM 2009 C CA . ASP A 1 253 ? -8.090 -5.647 1.914 1.00 89.38 253 ASP A CA 1
ATOM 2010 C C . ASP A 1 253 ? -6.942 -5.548 0.905 1.00 89.38 253 ASP A C 1
ATOM 2012 O O . ASP A 1 253 ? -6.647 -4.463 0.385 1.00 89.38 253 ASP A O 1
ATOM 2016 N N . SER A 1 254 ? -6.284 -6.669 0.632 1.00 89.31 254 SER A N 1
ATOM 2017 C CA . SER A 1 254 ? -5.134 -6.729 -0.267 1.00 89.31 254 SER A CA 1
ATOM 2018 C C . SER A 1 254 ? -5.213 -7.965 -1.147 1.00 89.31 254 SER A C 1
ATOM 2020 O O . SER A 1 254 ? -5.568 -9.041 -0.691 1.00 89.31 254 SER A O 1
ATOM 2022 N N . VAL A 1 255 ? -4.856 -7.834 -2.422 1.00 89.94 255 VAL A N 1
ATOM 2023 C CA . VAL A 1 255 ? -4.847 -8.949 -3.378 1.00 89.94 255 VAL A CA 1
ATOM 2024 C C . VAL A 1 255 ? -3.626 -8.830 -4.280 1.00 89.94 255 VAL A C 1
ATOM 2026 O O . VAL A 1 255 ? -3.238 -7.734 -4.682 1.00 89.94 255 VAL A O 1
ATOM 2029 N N . ILE A 1 256 ? -3.022 -9.969 -4.609 1.00 88.00 256 ILE A N 1
ATOM 2030 C CA . ILE A 1 256 ? -1.867 -10.045 -5.507 1.00 88.00 256 ILE A CA 1
ATOM 2031 C C . ILE A 1 256 ? -2.359 -10.171 -6.952 1.00 88.00 256 ILE A C 1
ATOM 2033 O O . ILE A 1 256 ? -3.255 -10.968 -7.235 1.00 88.00 256 ILE A O 1
ATOM 2037 N N . THR A 1 257 ? -1.795 -9.392 -7.879 1.00 89.69 257 THR A N 1
ATOM 2038 C CA . THR A 1 257 ? -2.169 -9.477 -9.297 1.00 89.69 257 THR A CA 1
ATOM 2039 C C . THR A 1 257 ? -1.759 -10.815 -9.907 1.00 89.69 257 THR A C 1
ATOM 2041 O O . THR A 1 257 ? -0.600 -11.221 -9.833 1.00 89.69 257 THR A O 1
ATOM 2044 N N . GLY A 1 258 ? -2.715 -11.479 -10.559 1.00 85.94 258 GLY A N 1
ATOM 2045 C CA . GLY A 1 258 ? -2.468 -12.633 -11.422 1.00 85.94 258 GLY A CA 1
ATOM 2046 C C . GLY A 1 258 ? -2.464 -12.261 -12.914 1.00 85.94 258 GLY A C 1
ATOM 2047 O O . GLY A 1 258 ? -2.448 -11.073 -13.258 1.00 85.94 258 GLY A O 1
ATOM 2048 N N . PRO A 1 259 ? -2.572 -13.250 -13.822 1.00 82.88 259 PRO A N 1
ATOM 2049 C CA . PRO A 1 259 ? -2.528 -13.026 -15.275 1.00 82.88 259 PRO A CA 1
ATOM 2050 C C . PRO A 1 259 ? -3.670 -12.138 -15.785 1.00 82.88 259 PRO A C 1
ATOM 2052 O O . PRO A 1 259 ? -3.533 -11.445 -16.787 1.00 82.88 259 PRO A O 1
ATOM 2055 N N . ASN A 1 260 ? -4.792 -12.087 -15.063 1.00 89.81 260 ASN A N 1
ATOM 2056 C CA . ASN A 1 260 ? -5.928 -11.219 -15.377 1.00 89.81 260 ASN A CA 1
ATOM 2057 C C . ASN A 1 260 ? -6.010 -9.981 -14.466 1.00 89.81 260 ASN A C 1
ATOM 2059 O O . ASN A 1 260 ? -7.021 -9.283 -14.494 1.00 89.81 260 ASN A O 1
ATOM 2063 N N . GLY A 1 261 ? -4.996 -9.695 -13.647 1.00 92.06 261 GLY A N 1
ATOM 2064 C CA . GLY A 1 261 ? -5.012 -8.630 -12.639 1.00 92.06 261 GLY A CA 1
ATOM 2065 C C . GLY A 1 261 ? -5.529 -9.098 -11.279 1.00 92.06 261 GLY A C 1
ATOM 2066 O O . GLY A 1 261 ? -5.472 -10.284 -10.965 1.00 92.06 261 GLY A O 1
ATOM 2067 N N . ALA A 1 262 ? -6.026 -8.158 -10.476 1.00 93.75 262 ALA A N 1
ATOM 2068 C CA . ALA A 1 262 ? -6.547 -8.378 -9.128 1.00 93.75 262 ALA A CA 1
ATOM 2069 C C . ALA A 1 262 ? -8.031 -7.985 -9.024 1.00 93.75 262 ALA A C 1
ATOM 2071 O O . ALA A 1 262 ? -8.494 -7.069 -9.710 1.00 93.75 262 ALA A O 1
ATOM 2072 N N . CYS A 1 263 ? -8.756 -8.679 -8.146 1.00 95.00 263 CYS A N 1
ATOM 2073 C CA . CYS A 1 263 ? -10.154 -8.421 -7.801 1.00 95.00 263 CYS A CA 1
ATOM 2074 C C . CYS A 1 263 ? -10.266 -8.186 -6.303 1.00 95.00 263 CYS A C 1
ATOM 2076 O O . CYS A 1 263 ? -10.233 -9.134 -5.527 1.00 95.00 263 CYS A O 1
ATOM 2078 N N . LEU A 1 264 ? -10.362 -6.920 -5.903 1.00 94.56 264 LEU A N 1
ATOM 2079 C CA . LEU A 1 264 ? -10.324 -6.537 -4.495 1.00 94.56 264 LEU A CA 1
ATOM 2080 C C . LEU A 1 264 ? -11.732 -6.497 -3.911 1.00 94.56 264 LEU A C 1
ATOM 2082 O O . LEU A 1 264 ? -12.572 -5.790 -4.473 1.00 94.56 264 LEU A O 1
ATOM 2086 N N . PRO A 1 265 ? -12.013 -7.210 -2.809 1.00 92.94 265 PRO A N 1
ATOM 2087 C CA . PRO A 1 265 ? -13.279 -7.063 -2.111 1.00 92.94 265 PRO A CA 1
ATOM 2088 C C . PRO A 1 265 ? -13.371 -5.661 -1.500 1.00 92.94 265 PRO A C 1
ATOM 2090 O O . PRO A 1 265 ? -12.391 -5.101 -1.011 1.00 92.94 265 PRO A O 1
ATOM 2093 N N . ALA A 1 266 ? -14.565 -5.084 -1.544 1.00 94.12 266 ALA A N 1
ATOM 2094 C CA . ALA A 1 266 ? -14.834 -3.773 -0.981 1.00 94.12 266 ALA A CA 1
ATOM 2095 C C . ALA A 1 266 ? -16.296 -3.652 -0.545 1.00 94.12 266 ALA A C 1
ATOM 2097 O O . ALA A 1 266 ? -17.180 -4.333 -1.078 1.00 94.12 266 ALA A O 1
ATOM 2098 N N . PHE A 1 267 ? -16.565 -2.733 0.383 1.00 92.31 267 PHE A N 1
ATOM 2099 C CA . PHE A 1 267 ? -17.930 -2.302 0.678 1.00 92.31 267 PHE A CA 1
ATOM 2100 C C . PHE A 1 267 ? -18.452 -1.295 -0.347 1.00 92.31 267 PHE A C 1
ATOM 2102 O O . PHE A 1 267 ? -17.722 -0.391 -0.744 1.00 92.31 267 PHE A O 1
ATOM 2109 N N . CYS A 1 268 ? -19.710 -1.427 -0.767 1.00 91.56 268 CYS A N 1
ATOM 2110 C CA . CYS A 1 268 ? -20.311 -0.553 -1.778 1.00 91.56 268 CYS A CA 1
ATOM 2111 C C . CYS A 1 268 ? -21.829 -0.503 -1.714 1.00 91.56 268 CYS A C 1
ATOM 2113 O O . CYS A 1 268 ? -22.481 -1.438 -1.260 1.00 91.56 268 CYS A O 1
ATOM 2115 N N . ASP A 1 269 ? -22.409 0.567 -2.249 1.00 88.12 269 ASP A N 1
ATOM 2116 C CA . ASP A 1 269 ? -23.841 0.829 -2.146 1.00 88.12 269 ASP A CA 1
ATOM 2117 C C . ASP A 1 269 ? -24.497 0.950 -3.528 1.00 88.12 269 ASP A C 1
ATOM 2119 O O . ASP A 1 269 ? -23.890 1.416 -4.494 1.00 88.12 269 ASP A O 1
ATOM 2123 N N . ALA A 1 270 ? -25.739 0.472 -3.636 1.00 84.25 270 ALA A N 1
ATOM 2124 C CA . ALA A 1 270 ? -26.497 0.468 -4.888 1.00 84.25 270 ALA A CA 1
ATOM 2125 C C . ALA A 1 270 ? -27.277 1.765 -5.129 1.00 84.25 270 ALA A C 1
ATOM 2127 O O . ALA A 1 270 ? -27.592 2.080 -6.275 1.00 84.25 270 ALA A O 1
ATOM 2128 N N . GLN A 1 271 ? -27.623 2.492 -4.065 1.00 81.56 271 GLN A N 1
ATOM 2129 C CA . GLN A 1 271 ? -28.452 3.693 -4.139 1.00 81.56 271 GLN A CA 1
ATOM 2130 C C . GLN A 1 271 ? -27.599 4.957 -4.130 1.00 81.56 271 GLN A C 1
ATOM 2132 O O . GLN A 1 271 ? -27.869 5.885 -4.890 1.00 81.56 271 GLN A O 1
ATOM 2137 N N . ARG A 1 272 ? -26.570 4.993 -3.278 1.00 81.94 272 ARG A N 1
ATOM 2138 C CA . ARG A 1 272 ? -25.694 6.152 -3.093 1.00 81.94 272 ARG A CA 1
ATOM 2139 C C . ARG A 1 272 ? -24.262 5.822 -3.526 1.00 81.94 272 ARG A C 1
ATOM 2141 O O . ARG A 1 272 ? -23.550 5.173 -2.765 1.00 81.94 272 ARG A O 1
ATOM 2148 N N . PRO A 1 273 ? -23.822 6.276 -4.714 1.00 79.50 273 PRO A N 1
ATOM 2149 C CA . PRO A 1 273 ? -22.467 6.044 -5.226 1.00 79.50 273 PRO A CA 1
ATOM 2150 C C . PRO A 1 273 ? -21.353 6.391 -4.235 1.00 79.50 273 PRO A C 1
ATOM 2152 O O . PRO A 1 273 ? -20.355 5.684 -4.145 1.00 79.50 273 PRO A O 1
ATOM 2155 N N . ASP A 1 274 ? -21.547 7.467 -3.480 1.00 77.69 274 ASP A N 1
ATOM 2156 C CA . ASP A 1 274 ? -20.596 8.048 -2.542 1.00 77.69 274 ASP A CA 1
ATOM 2157 C C . ASP A 1 274 ? -20.710 7.480 -1.120 1.00 77.69 274 ASP A C 1
ATOM 2159 O O . ASP A 1 274 ? -19.898 7.845 -0.275 1.00 77.69 274 ASP A O 1
ATOM 2163 N N . ALA A 1 275 ? -21.662 6.573 -0.839 1.00 80.12 275 ALA A N 1
ATOM 2164 C CA . ALA A 1 275 ? -21.852 5.965 0.488 1.00 80.12 275 ALA A CA 1
ATOM 2165 C C . ALA A 1 275 ? -20.617 5.198 0.989 1.00 80.12 275 ALA A C 1
ATOM 2167 O O . ALA A 1 275 ? -20.408 5.078 2.197 1.00 80.12 275 ALA A O 1
ATOM 2168 N N . TYR A 1 276 ? -19.801 4.703 0.060 1.00 86.44 276 TYR A N 1
ATOM 2169 C CA . TYR A 1 276 ? -18.477 4.164 0.320 1.00 86.44 276 TYR A CA 1
ATOM 2170 C C . TYR A 1 276 ? -17.511 4.718 -0.710 1.00 86.44 276 TYR A C 1
ATOM 2172 O O . TYR A 1 276 ? -17.823 4.789 -1.898 1.00 86.44 276 TYR A O 1
ATOM 2180 N N . THR A 1 277 ? -16.308 5.049 -0.260 1.00 89.31 277 THR A N 1
ATOM 2181 C CA . THR A 1 277 ? -15.200 5.364 -1.161 1.00 89.31 277 THR A CA 1
ATOM 2182 C C . THR A 1 277 ? -14.059 4.383 -0.936 1.00 89.31 277 THR A C 1
ATOM 2184 O O . THR A 1 277 ? -13.949 3.780 0.135 1.00 89.31 277 THR A O 1
ATOM 2187 N N . ALA A 1 278 ? -13.227 4.189 -1.952 1.00 91.94 278 ALA A N 1
ATOM 2188 C CA . ALA A 1 278 ? -11.993 3.424 -1.843 1.00 91.94 278 ALA A CA 1
ATOM 2189 C C . ALA A 1 278 ? -10.788 4.344 -1.995 1.00 91.94 278 ALA A C 1
ATOM 2191 O O . ALA A 1 278 ? -10.792 5.251 -2.824 1.00 91.94 278 ALA A O 1
ATOM 2192 N N . TYR A 1 279 ? -9.746 4.063 -1.221 1.00 92.44 279 TYR A N 1
ATOM 2193 C CA . TYR A 1 279 ? -8.384 4.518 -1.470 1.00 92.44 279 TYR A CA 1
ATOM 2194 C C . TYR A 1 279 ? -7.552 3.302 -1.875 1.00 92.44 279 TYR A C 1
ATOM 2196 O O . TYR A 1 279 ? -7.430 2.362 -1.089 1.00 92.44 279 TYR A O 1
ATOM 2204 N N . VAL A 1 280 ? -7.034 3.296 -3.103 1.00 95.75 280 VAL A N 1
ATOM 2205 C CA . VAL A 1 280 ? -6.356 2.135 -3.696 1.00 95.75 280 VAL A CA 1
ATOM 2206 C C . VAL A 1 280 ? -4.887 2.454 -3.947 1.00 95.75 280 VAL A C 1
ATOM 2208 O O . VAL A 1 280 ? -4.572 3.506 -4.507 1.00 95.75 280 VAL A O 1
ATOM 2211 N N . THR A 1 281 ? -3.998 1.538 -3.566 1.00 93.19 281 THR A N 1
ATOM 2212 C CA . THR A 1 281 ? -2.543 1.614 -3.773 1.00 93.19 281 THR A CA 1
ATOM 2213 C C . THR A 1 281 ? -2.009 0.336 -4.413 1.00 93.19 281 THR A C 1
ATOM 2215 O O . THR A 1 281 ? -2.658 -0.710 -4.373 1.00 93.19 281 THR A O 1
ATOM 2218 N N . ALA A 1 282 ? -0.814 0.414 -5.001 1.00 92.69 282 ALA A N 1
ATOM 2219 C CA . ALA A 1 282 ? -0.138 -0.725 -5.614 1.00 92.69 282 ALA A CA 1
ATOM 2220 C C . ALA A 1 282 ? 1.356 -0.732 -5.269 1.00 92.69 282 ALA A C 1
ATOM 2222 O O . ALA A 1 282 ? 2.027 0.296 -5.388 1.00 92.69 282 ALA A O 1
ATOM 2223 N N . MET A 1 283 ? 1.877 -1.896 -4.874 1.00 82.75 283 MET A N 1
ATOM 2224 C CA . MET A 1 283 ? 3.274 -2.080 -4.481 1.00 82.75 283 MET A CA 1
ATOM 2225 C C . MET A 1 283 ? 3.874 -3.343 -5.110 1.00 82.75 283 MET A C 1
ATOM 2227 O O . MET A 1 283 ? 3.266 -4.411 -5.083 1.00 82.75 283 MET A O 1
ATOM 2231 N N . MET A 1 284 ? 5.092 -3.236 -5.642 1.00 77.25 284 MET A N 1
ATOM 2232 C CA . MET A 1 284 ? 5.871 -4.358 -6.176 1.00 77.25 284 MET A CA 1
ATOM 2233 C C . MET A 1 284 ? 7.322 -4.226 -5.719 1.00 77.25 284 MET A C 1
ATOM 2235 O O . MET A 1 284 ? 7.927 -3.180 -5.915 1.00 77.25 284 MET A O 1
ATOM 2239 N N . GLY A 1 285 ? 7.901 -5.260 -5.103 1.00 65.56 285 GLY A N 1
ATOM 2240 C CA . GLY A 1 285 ? 9.320 -5.220 -4.710 1.00 65.56 285 GLY A CA 1
ATOM 2241 C C . GLY A 1 285 ? 9.683 -4.109 -3.708 1.00 65.56 285 GLY A C 1
ATOM 2242 O O . GLY A 1 285 ? 10.835 -3.699 -3.636 1.00 65.56 285 GLY A O 1
ATOM 2243 N N . GLY A 1 286 ? 8.703 -3.573 -2.968 1.00 61.47 286 GLY A N 1
ATOM 2244 C CA . GLY A 1 286 ? 8.876 -2.390 -2.114 1.00 61.47 286 GLY A CA 1
ATOM 2245 C C . GLY A 1 286 ? 8.842 -1.041 -2.851 1.00 61.47 286 GLY A C 1
ATOM 2246 O O . GLY A 1 286 ? 8.985 -0.007 -2.202 1.00 61.47 286 GLY A O 1
ATOM 2247 N N . GLU A 1 287 ? 8.631 -1.031 -4.170 1.00 71.62 287 GLU A N 1
ATOM 2248 C CA . GLU A 1 287 ? 8.372 0.167 -4.974 1.00 71.62 287 GLU A CA 1
ATOM 2249 C C . GLU A 1 287 ? 6.858 0.425 -5.072 1.00 71.62 287 GLU A C 1
ATOM 2251 O O . GLU A 1 287 ? 6.073 -0.487 -5.344 1.00 71.62 287 GLU A O 1
ATOM 2256 N N . GLU A 1 288 ? 6.439 1.677 -4.866 1.00 84.44 288 GLU A N 1
ATOM 2257 C CA . GLU A 1 288 ? 5.063 2.122 -5.116 1.00 84.44 288 GLU A CA 1
ATOM 2258 C C . GLU A 1 288 ? 4.868 2.385 -6.623 1.00 84.44 288 GLU A C 1
ATOM 2260 O O . GLU A 1 288 ? 5.667 3.090 -7.243 1.00 84.44 288 GLU A O 1
ATOM 2265 N N . LEU A 1 289 ? 3.799 1.853 -7.218 1.00 90.00 289 LEU A N 1
ATOM 2266 C CA . LEU A 1 289 ? 3.451 2.108 -8.623 1.00 90.00 289 LEU A CA 1
ATOM 2267 C C . LEU A 1 289 ? 2.629 3.399 -8.751 1.00 90.00 289 LEU A C 1
ATOM 2269 O O . LEU A 1 289 ? 1.905 3.770 -7.828 1.00 90.00 289 LEU A O 1
ATOM 2273 N N . GLU A 1 290 ? 2.682 4.073 -9.906 1.00 93.56 290 GLU A N 1
ATOM 2274 C CA . GLU A 1 290 ? 1.815 5.231 -10.157 1.00 93.56 290 GLU A CA 1
ATOM 2275 C C . GLU A 1 290 ? 0.446 4.799 -10.681 1.00 93.56 290 GLU A C 1
ATOM 2277 O O . GLU A 1 290 ? 0.314 3.886 -11.497 1.00 93.56 290 GLU A O 1
ATOM 2282 N N . ALA A 1 291 ? -0.587 5.497 -10.221 1.00 95.94 291 ALA A N 1
ATOM 2283 C CA . ALA A 1 291 ? -1.941 5.347 -10.723 1.00 95.94 291 ALA A CA 1
ATOM 2284 C C . ALA A 1 291 ? -2.136 6.129 -12.034 1.00 95.94 291 ALA A C 1
ATOM 2286 O O . ALA A 1 291 ? -1.507 7.175 -12.265 1.00 95.94 291 ALA A O 1
ATOM 2287 N N . ALA A 1 292 ? -3.056 5.655 -12.878 1.00 94.31 292 ALA A N 1
ATOM 2288 C CA . ALA A 1 292 ? -3.440 6.332 -14.113 1.00 94.31 292 ALA A CA 1
ATOM 2289 C C . ALA A 1 292 ? -3.805 7.816 -13.861 1.00 94.31 292 ALA A C 1
ATOM 2291 O O . ALA A 1 292 ? -4.530 8.121 -12.909 1.00 94.31 292 ALA A O 1
ATOM 2292 N N . PRO A 1 293 ? -3.298 8.771 -14.661 1.00 91.31 293 PRO A N 1
ATOM 2293 C CA . PRO A 1 293 ? -3.518 10.197 -14.421 1.00 91.31 293 PRO A CA 1
ATOM 2294 C C . PRO A 1 293 ? -4.989 10.612 -14.558 1.00 91.31 293 PRO A C 1
ATOM 2296 O O . PRO A 1 293 ? -5.649 10.276 -15.540 1.00 91.31 293 PRO A O 1
ATOM 2299 N N . SER A 1 294 ? -5.475 11.412 -13.599 1.00 88.88 294 SER A N 1
ATOM 2300 C CA . SER A 1 294 ? -6.800 12.059 -13.639 1.00 88.88 294 SER A CA 1
ATOM 2301 C C . SER A 1 294 ? -6.769 13.520 -14.129 1.00 88.88 294 SER A C 1
ATOM 2303 O O . SER A 1 294 ? -7.822 14.101 -14.379 1.00 88.88 294 SER A O 1
ATOM 2305 N N . SER A 1 295 ? -5.582 14.125 -14.274 1.00 80.81 295 SER A N 1
ATOM 2306 C CA . SER A 1 295 ? -5.359 15.547 -14.604 1.00 80.81 295 SER A CA 1
ATOM 2307 C C . SER A 1 295 ? -4.502 15.698 -15.875 1.00 80.81 295 SER A C 1
ATOM 2309 O O . SER A 1 295 ? -3.632 14.849 -16.101 1.00 80.81 295 SER A O 1
ATOM 2311 N N . PRO A 1 296 ? -4.706 16.732 -16.729 1.00 75.38 296 PRO A N 1
ATOM 2312 C CA . PRO A 1 296 ? -5.617 17.885 -16.585 1.00 75.38 296 PRO A CA 1
ATOM 2313 C C . PRO A 1 296 ? -7.083 17.610 -16.955 1.00 75.38 296 PRO A C 1
ATOM 2315 O O . PRO A 1 296 ? -7.952 18.422 -16.653 1.00 75.38 296 PRO A O 1
ATOM 2318 N N . LYS A 1 297 ? -7.377 16.481 -17.608 1.00 82.75 297 LYS A N 1
ATOM 2319 C CA . LYS A 1 297 ? -8.740 16.023 -17.905 1.00 82.75 297 LYS A CA 1
ATOM 2320 C C . LYS A 1 297 ? -8.795 14.507 -17.758 1.00 82.75 297 LYS A C 1
ATOM 2322 O O . LYS A 1 297 ? -7.887 13.826 -18.235 1.00 82.75 297 LYS A O 1
ATOM 2327 N N . MET A 1 298 ? -9.870 13.989 -17.166 1.00 86.62 298 MET A N 1
ATOM 2328 C CA . MET A 1 298 ? -10.099 12.547 -17.080 1.00 86.62 298 MET A CA 1
ATOM 2329 C C . MET A 1 298 ? -10.190 11.940 -18.487 1.00 86.62 298 MET A C 1
ATOM 2331 O O . MET A 1 298 ? -10.987 12.381 -19.319 1.00 86.62 298 MET A O 1
ATOM 2335 N N . ASN A 1 299 ? -9.352 10.938 -18.758 1.00 90.88 299 ASN A N 1
ATOM 2336 C CA . ASN A 1 299 ? -9.329 10.216 -20.025 1.00 90.88 299 ASN A CA 1
ATOM 2337 C C . ASN A 1 299 ? -9.753 8.751 -19.796 1.00 90.88 299 ASN A C 1
ATOM 2339 O O . ASN A 1 299 ? -8.968 7.991 -19.219 1.00 90.88 299 ASN A O 1
ATOM 2343 N N . PRO A 1 300 ? -10.944 8.340 -20.278 1.00 91.81 300 PRO A N 1
ATOM 2344 C CA . PRO A 1 300 ? -11.464 6.975 -20.144 1.00 91.81 300 PRO A CA 1
ATOM 2345 C C . PRO A 1 300 ? -10.479 5.890 -20.586 1.00 91.81 300 PRO A C 1
ATOM 2347 O O . PRO A 1 300 ? -10.317 4.879 -19.907 1.00 91.81 300 PRO A O 1
ATOM 2350 N N . ASN A 1 301 ? -9.749 6.134 -21.680 1.00 89.81 301 ASN A N 1
ATOM 2351 C CA . ASN A 1 301 ? -8.813 5.165 -22.253 1.00 89.81 301 ASN A CA 1
ATOM 2352 C C . ASN A 1 301 ? -7.558 4.970 -21.403 1.00 89.81 301 ASN A C 1
ATOM 2354 O O . ASN A 1 301 ? -6.924 3.926 -21.508 1.00 89.81 301 ASN A O 1
ATOM 2358 N N . ILE A 1 302 ? -7.184 5.966 -20.597 1.00 91.38 302 ILE A N 1
ATOM 2359 C CA . ILE A 1 302 ? -6.016 5.906 -19.711 1.00 91.38 302 ILE A CA 1
ATOM 2360 C C . ILE A 1 302 ? -6.413 5.302 -18.364 1.00 91.38 302 ILE A C 1
ATOM 2362 O O . ILE A 1 302 ? -5.738 4.402 -17.874 1.00 91.38 302 ILE A O 1
ATOM 2366 N N . ILE A 1 303 ? -7.528 5.765 -17.794 1.00 94.50 303 ILE A N 1
ATOM 2367 C CA . ILE A 1 303 ? -8.048 5.277 -16.509 1.00 94.50 303 ILE A CA 1
ATOM 2368 C C . ILE A 1 303 ? -8.518 3.820 -16.629 1.00 94.50 303 ILE A C 1
ATOM 2370 O O . ILE A 1 303 ? -8.390 3.060 -15.672 1.00 94.50 303 ILE A O 1
ATOM 2374 N N . GLY A 1 304 ? -8.998 3.428 -17.814 1.00 92.56 304 GLY A N 1
ATOM 2375 C CA . GLY A 1 304 ? -9.495 2.086 -18.109 1.00 92.56 304 GLY A CA 1
ATOM 2376 C C . GLY A 1 304 ? -10.973 1.897 -17.769 1.00 92.56 304 GLY A C 1
ATOM 2377 O O . GLY A 1 304 ? -11.399 0.776 -17.517 1.00 92.56 304 GLY A O 1
ATOM 2378 N N . VAL A 1 305 ? -11.755 2.980 -17.747 1.00 94.06 305 VAL A N 1
ATOM 2379 C CA . VAL A 1 305 ? -13.189 2.958 -17.424 1.00 94.06 305 VAL A CA 1
ATOM 2380 C C . VAL A 1 305 ? -13.953 3.790 -18.442 1.00 94.06 305 VAL A C 1
ATOM 2382 O O . VAL A 1 305 ? -13.651 4.970 -18.626 1.00 94.06 305 VAL A O 1
ATOM 2385 N N . SER A 1 306 ? -14.940 3.182 -19.098 1.00 92.00 306 SER A N 1
ATOM 2386 C CA . SER A 1 306 ? -15.791 3.836 -20.090 1.00 92.00 306 SER A CA 1
ATOM 2387 C C . SER A 1 306 ? -16.724 4.892 -19.481 1.00 92.00 306 SER A C 1
ATOM 2389 O O . SER A 1 306 ? -17.142 4.821 -18.324 1.00 92.00 306 SER A O 1
ATOM 2391 N N . GLN A 1 307 ? -17.084 5.885 -20.296 1.00 90.12 307 GLN A N 1
ATOM 2392 C CA . GLN A 1 307 ? -18.195 6.788 -19.987 1.00 90.12 307 GLN A CA 1
ATOM 2393 C C . GLN A 1 307 ? -19.534 6.103 -20.303 1.00 90.12 307 GLN A C 1
ATOM 2395 O O . GLN A 1 307 ? -19.560 5.290 -21.229 1.00 90.12 307 GLN A O 1
ATOM 2400 N N . PRO A 1 308 ? -20.633 6.408 -19.583 1.00 86.94 308 PRO A N 1
ATOM 2401 C CA . PRO A 1 308 ? -20.784 7.433 -18.536 1.00 86.94 308 PRO A CA 1
ATOM 2402 C C . PRO A 1 308 ? -20.394 6.969 -17.118 1.00 86.94 308 PRO A C 1
ATOM 2404 O O . PRO A 1 308 ? -20.549 7.716 -16.152 1.00 86.94 308 PRO A O 1
ATOM 2407 N N . TYR A 1 309 ? -19.928 5.726 -16.953 1.00 89.62 309 TYR A N 1
ATOM 2408 C CA . TYR A 1 309 ? -19.706 5.154 -15.622 1.00 89.62 309 TYR A CA 1
ATOM 2409 C C . TYR A 1 309 ? -18.556 5.835 -14.863 1.00 89.62 309 TYR A C 1
ATOM 2411 O O . TYR A 1 309 ? -18.628 5.992 -13.644 1.00 89.62 309 TYR A O 1
ATOM 2419 N N . LEU A 1 310 ? -17.533 6.310 -15.579 1.00 91.25 310 LEU A N 1
ATOM 2420 C CA . LEU A 1 310 ? -16.416 7.056 -14.995 1.00 91.25 310 LEU A CA 1
ATOM 2421 C C . LEU A 1 310 ? -16.871 8.304 -14.213 1.00 91.25 310 LEU A C 1
ATOM 2423 O O . LEU A 1 310 ? -16.359 8.541 -13.120 1.00 91.25 310 LEU A O 1
ATOM 2427 N N . ASP A 1 311 ? -17.862 9.048 -14.715 1.00 88.56 311 ASP A N 1
ATOM 2428 C CA . ASP A 1 311 ? -18.387 10.242 -14.032 1.00 88.56 311 ASP A CA 1
ATOM 2429 C C . ASP A 1 311 ? -19.103 9.886 -12.716 1.00 88.56 311 ASP A C 1
ATOM 2431 O O . ASP A 1 311 ? -19.024 10.623 -11.735 1.00 88.56 311 ASP A O 1
ATOM 2435 N N . LYS A 1 312 ? -19.764 8.723 -12.658 1.00 89.00 312 LYS A N 1
ATOM 2436 C CA . LYS A 1 312 ? -20.419 8.205 -11.441 1.00 89.00 312 LYS A CA 1
ATOM 2437 C C . LYS A 1 312 ? -19.403 7.761 -10.380 1.00 89.00 312 LYS A C 1
ATOM 2439 O O . LYS A 1 312 ? -19.679 7.847 -9.184 1.00 89.00 312 LYS A O 1
ATOM 2444 N N . ILE A 1 313 ? -18.252 7.258 -10.824 1.00 89.88 313 ILE A N 1
ATOM 2445 C CA . ILE A 1 313 ? -17.168 6.745 -9.976 1.00 89.88 313 ILE A CA 1
ATOM 2446 C C . ILE A 1 313 ? -16.298 7.879 -9.415 1.00 89.88 313 ILE A C 1
ATOM 2448 O O . ILE A 1 313 ? -15.698 7.686 -8.362 1.00 89.88 313 ILE A O 1
ATOM 2452 N N . ASP A 1 314 ? -16.240 9.042 -10.070 1.00 90.31 314 ASP A N 1
ATOM 2453 C CA . ASP A 1 314 ? -15.447 10.204 -9.631 1.00 90.31 314 ASP A CA 1
ATOM 2454 C C . ASP A 1 314 ? -13.980 9.833 -9.332 1.00 90.31 314 ASP A C 1
ATOM 2456 O O . ASP A 1 314 ? -13.484 9.911 -8.208 1.00 90.31 314 ASP A O 1
ATOM 2460 N N . TYR A 1 315 ? -13.289 9.325 -10.356 1.00 93.69 315 TYR A N 1
ATOM 2461 C CA . TYR A 1 315 ? -11.904 8.877 -10.223 1.00 93.69 315 TYR A CA 1
ATOM 2462 C C . TYR A 1 315 ? -10.944 10.045 -9.976 1.00 93.69 315 TYR A C 1
ATOM 2464 O O . TYR A 1 315 ? -10.744 10.904 -10.838 1.00 93.69 315 TYR A O 1
ATOM 2472 N N . GLN A 1 316 ? -10.241 10.011 -8.847 1.00 91.75 316 GLN A N 1
ATOM 2473 C CA . GLN A 1 316 ? -9.272 11.036 -8.475 1.00 91.75 316 GLN A CA 1
ATOM 2474 C C . GLN A 1 316 ? -7.942 10.403 -8.084 1.00 91.75 316 GLN A C 1
ATOM 2476 O O . GLN A 1 316 ? -7.830 9.715 -7.070 1.00 91.75 316 GLN A O 1
ATOM 2481 N N . ARG A 1 317 ? -6.890 10.654 -8.866 1.00 93.62 317 ARG A N 1
ATOM 2482 C CA . ARG A 1 317 ? -5.531 10.316 -8.440 1.00 93.62 317 ARG A CA 1
ATOM 2483 C C . ARG A 1 317 ? -5.139 11.149 -7.216 1.00 93.62 317 ARG A C 1
ATOM 2485 O O . ARG A 1 317 ? -5.640 12.250 -7.019 1.00 93.62 317 ARG A O 1
ATOM 2492 N N . SER A 1 318 ? -4.226 10.647 -6.399 1.00 88.38 318 SER A N 1
ATOM 2493 C CA . SER A 1 318 ? -3.771 11.327 -5.182 1.00 88.38 318 SER A CA 1
ATOM 2494 C C . SER A 1 318 ? -3.197 12.737 -5.393 1.00 88.38 318 SER A C 1
ATOM 2496 O O . SER A 1 318 ? -3.223 13.518 -4.452 1.00 88.38 318 SER A O 1
ATOM 2498 N N . ASP A 1 319 ? -2.736 13.087 -6.597 1.00 86.19 319 ASP A N 1
ATOM 2499 C CA . ASP A 1 319 ? -2.267 14.433 -6.970 1.00 86.19 319 ASP A CA 1
ATOM 2500 C C . ASP A 1 319 ? -3.334 15.286 -7.693 1.00 86.19 319 ASP A C 1
ATOM 2502 O O . ASP A 1 319 ? -3.001 16.299 -8.309 1.00 86.19 319 ASP A O 1
ATOM 2506 N N . HIS A 1 320 ? -4.607 14.867 -7.680 1.00 87.00 320 HIS A N 1
ATOM 2507 C CA . HIS A 1 320 ? -5.685 15.529 -8.424 1.00 87.00 320 HIS A CA 1
ATOM 2508 C C . HIS A 1 320 ? -5.942 16.963 -7.942 1.00 87.00 320 HIS A C 1
ATOM 2510 O O . HIS A 1 320 ? -6.077 17.865 -8.766 1.00 87.00 320 HIS A O 1
ATOM 2516 N N . GLU A 1 321 ? -5.982 17.170 -6.623 1.00 80.06 321 GLU A N 1
ATOM 2517 C CA . GLU A 1 321 ? -6.179 18.490 -6.007 1.00 80.06 321 GLU A CA 1
ATOM 2518 C C . GLU A 1 321 ? -4.850 19.218 -5.756 1.00 80.06 321 GLU A C 1
ATOM 2520 O O . GLU A 1 321 ? -4.758 20.430 -5.953 1.00 80.06 321 GLU A O 1
ATOM 2525 N N . ASP A 1 322 ? -3.813 18.478 -5.349 1.00 77.44 322 ASP A N 1
ATOM 2526 C CA . ASP A 1 322 ? -2.487 19.009 -5.033 1.00 77.44 322 ASP A CA 1
ATOM 2527 C C . ASP A 1 322 ? -1.393 18.272 -5.834 1.00 77.44 322 ASP A C 1
ATOM 2529 O O . ASP A 1 322 ? -1.046 17.132 -5.506 1.00 77.44 322 ASP A O 1
ATOM 2533 N N . PRO A 1 323 ? -0.789 18.926 -6.848 1.00 78.56 323 PRO A N 1
ATOM 2534 C CA . PRO A 1 323 ? 0.283 18.349 -7.658 1.00 78.56 323 PRO A CA 1
ATOM 2535 C C . PRO A 1 323 ? 1.550 17.947 -6.883 1.00 78.56 323 PRO A C 1
ATOM 2537 O O . PRO A 1 323 ? 2.400 17.253 -7.447 1.00 78.56 323 PRO A O 1
ATOM 2540 N N . ALA A 1 324 ? 1.724 18.413 -5.639 1.00 70.88 324 ALA A N 1
ATOM 2541 C CA . ALA A 1 324 ? 2.862 18.072 -4.787 1.00 70.88 324 ALA A CA 1
ATOM 2542 C C . ALA A 1 324 ? 2.702 16.717 -4.076 1.00 70.88 324 ALA A C 1
ATOM 2544 O O . ALA A 1 324 ? 3.694 16.160 -3.593 1.00 70.88 324 ALA A O 1
ATOM 2545 N N . LEU A 1 325 ? 1.482 16.173 -4.009 1.00 73.12 325 LEU A N 1
ATOM 2546 C CA . LEU A 1 325 ? 1.234 14.860 -3.425 1.00 73.12 325 LEU A CA 1
ATOM 2547 C C . LEU A 1 325 ? 1.787 13.739 -4.314 1.00 73.12 325 LEU A C 1
ATOM 2549 O O . LEU A 1 325 ? 1.985 13.881 -5.523 1.00 73.12 325 LEU A O 1
ATOM 2553 N N . LYS A 1 326 ? 2.053 12.583 -3.693 1.00 78.00 326 LYS A N 1
ATOM 2554 C CA . LYS A 1 326 ? 2.489 11.383 -4.418 1.00 78.00 326 LYS A CA 1
ATOM 2555 C C . LYS A 1 326 ? 1.457 10.999 -5.481 1.00 78.00 326 LYS A C 1
ATOM 2557 O O . LYS A 1 326 ? 0.273 11.253 -5.309 1.00 78.00 326 LYS A O 1
ATOM 2562 N N . LYS A 1 327 ? 1.888 10.309 -6.539 1.00 89.94 327 LYS A N 1
ATOM 2563 C CA . LYS A 1 327 ? 1.038 9.830 -7.654 1.00 89.94 327 LYS A CA 1
ATOM 2564 C C . LYS A 1 327 ? 0.666 8.350 -7.535 1.00 89.94 327 LYS A C 1
ATOM 2566 O O . LYS A 1 327 ? 0.251 7.728 -8.509 1.00 89.94 327 LYS A O 1
ATOM 2571 N N . THR A 1 328 ? 0.872 7.780 -6.352 1.00 89.81 328 THR A N 1
ATOM 2572 C CA . THR A 1 328 ? 0.930 6.333 -6.117 1.00 89.81 328 THR A CA 1
ATOM 2573 C C . THR A 1 328 ? -0.384 5.725 -5.638 1.00 89.81 328 THR A C 1
ATOM 2575 O O . THR A 1 328 ? -0.450 4.543 -5.305 1.00 89.81 328 THR A O 1
ATOM 2578 N N . ALA A 1 329 ? -1.450 6.524 -5.618 1.00 93.00 329 ALA A N 1
ATOM 2579 C CA . ALA A 1 329 ? -2.766 6.084 -5.200 1.00 93.00 329 ALA A CA 1
ATOM 2580 C C . ALA A 1 329 ? -3.867 6.765 -6.007 1.00 93.00 329 ALA A C 1
ATOM 2582 O O . ALA A 1 329 ? -3.664 7.817 -6.618 1.00 93.00 329 ALA A O 1
ATOM 2583 N N . PHE A 1 330 ? -5.064 6.198 -5.951 1.00 94.81 330 PHE A N 1
ATOM 2584 C CA . PHE A 1 330 ? -6.266 6.857 -6.438 1.00 94.81 330 PHE A CA 1
ATOM 2585 C C . PHE A 1 330 ? -7.445 6.632 -5.497 1.00 94.81 330 PHE A C 1
ATOM 2587 O O . PHE A 1 330 ? -7.429 5.754 -4.631 1.00 94.81 330 PHE A O 1
ATOM 2594 N N . ARG A 1 331 ? -8.472 7.457 -5.678 1.00 92.19 331 ARG A N 1
ATOM 2595 C CA . ARG A 1 331 ? -9.712 7.476 -4.915 1.00 92.19 331 ARG A CA 1
ATOM 2596 C C . ARG A 1 331 ? -10.889 7.346 -5.862 1.00 92.19 331 ARG A C 1
ATOM 2598 O O . ARG A 1 331 ? -10.854 7.909 -6.954 1.00 92.19 331 ARG A O 1
ATOM 2605 N N . ILE A 1 332 ? -11.887 6.580 -5.443 1.00 92.81 332 ILE A N 1
ATOM 2606 C CA . ILE A 1 332 ? -13.113 6.343 -6.209 1.00 92.81 332 ILE A CA 1
ATOM 2607 C C . ILE A 1 332 ? -14.322 6.222 -5.287 1.00 92.81 332 ILE A C 1
ATOM 2609 O O . ILE A 1 332 ? -14.207 5.745 -4.155 1.00 92.81 332 ILE A O 1
ATOM 2613 N N . ASN A 1 333 ? -15.487 6.568 -5.819 1.00 92.00 333 ASN A N 1
ATOM 2614 C CA . ASN A 1 333 ? -16.791 6.199 -5.292 1.00 92.00 333 ASN A CA 1
ATOM 2615 C C . ASN A 1 333 ? -17.093 4.735 -5.635 1.00 92.00 333 ASN A C 1
ATOM 2617 O O . ASN A 1 333 ? -16.956 4.296 -6.780 1.00 92.00 333 ASN A O 1
ATOM 2621 N N . LEU A 1 334 ? -17.513 3.964 -4.635 1.00 91.31 334 LEU A N 1
ATOM 2622 C CA . LEU A 1 334 ? -17.832 2.548 -4.785 1.00 91.31 334 LEU A CA 1
ATOM 2623 C C . LEU A 1 334 ? -19.323 2.376 -5.064 1.00 91.31 334 LEU A C 1
ATOM 2625 O O . LEU A 1 334 ? -20.103 1.893 -4.241 1.00 91.31 334 LEU A O 1
ATOM 2629 N N . ALA A 1 335 ? -19.701 2.777 -6.274 1.00 89.25 335 ALA A N 1
ATOM 2630 C CA . ALA A 1 335 ? -21.047 2.618 -6.789 1.00 89.25 335 ALA A CA 1
ATOM 2631 C C . ALA A 1 335 ? -21.268 1.181 -7.269 1.00 89.25 335 ALA A C 1
ATOM 2633 O O . ALA A 1 335 ? -20.696 0.769 -8.284 1.00 89.25 335 ALA A O 1
ATOM 2634 N N . LYS A 1 336 ? -22.125 0.423 -6.577 1.00 89.00 336 LYS A N 1
ATOM 2635 C CA . LYS A 1 336 ? -22.481 -0.933 -7.008 1.00 89.00 336 LYS A CA 1
ATOM 2636 C C . LYS A 1 336 ? -23.146 -0.866 -8.397 1.00 89.00 336 LYS A C 1
ATOM 2638 O O . LYS A 1 336 ? -24.050 -0.046 -8.584 1.00 89.00 336 LYS A O 1
ATOM 2643 N N . PRO A 1 337 ? -22.716 -1.697 -9.364 1.00 86.81 337 PRO A N 1
ATOM 2644 C CA . PRO A 1 337 ? -23.204 -1.613 -10.736 1.00 86.81 337 PRO A CA 1
ATOM 2645 C C . PRO A 1 337 ? -24.693 -1.960 -10.817 1.00 86.81 337 PRO A C 1
ATOM 2647 O O . PRO A 1 337 ? -25.158 -2.926 -10.201 1.00 86.81 337 PRO A O 1
ATOM 2650 N N . ASN A 1 338 ? -25.444 -1.184 -11.598 1.00 86.56 338 ASN A N 1
ATOM 2651 C CA . ASN A 1 338 ? -26.835 -1.488 -11.909 1.00 86.56 338 ASN A CA 1
ATOM 2652 C C . ASN A 1 338 ? -26.905 -2.573 -12.992 1.00 86.56 338 ASN A C 1
ATOM 2654 O O . ASN A 1 338 ? -26.500 -2.344 -14.127 1.00 86.56 338 ASN A O 1
ATOM 2658 N N . GLN A 1 339 ? -27.479 -3.734 -12.663 1.00 82.38 339 GLN A N 1
ATOM 2659 C CA . GLN A 1 339 ? -27.599 -4.869 -13.589 1.00 82.38 339 GLN A CA 1
ATOM 2660 C C . GLN A 1 339 ? -28.415 -4.555 -14.854 1.00 82.38 339 GLN A C 1
ATOM 2662 O O . GLN A 1 339 ? -28.240 -5.222 -15.868 1.00 82.38 339 GLN A O 1
ATOM 2667 N N . ASN A 1 340 ? -29.275 -3.533 -14.817 1.00 84.38 340 ASN A N 1
ATOM 2668 C CA . ASN A 1 340 ? -30.064 -3.105 -15.973 1.00 84.38 340 ASN A CA 1
ATOM 2669 C C . ASN A 1 340 ? -29.318 -2.120 -16.891 1.00 84.38 340 ASN A C 1
ATOM 2671 O O . ASN A 1 340 ? -29.832 -1.783 -17.955 1.00 84.38 340 ASN A O 1
ATOM 2675 N N . ASN A 1 341 ? -28.142 -1.628 -16.484 1.00 84.44 341 ASN A N 1
ATOM 2676 C CA . ASN A 1 341 ? -27.340 -0.691 -17.262 1.00 84.44 341 ASN A CA 1
ATOM 2677 C C . ASN A 1 341 ? -26.113 -1.401 -17.847 1.00 84.44 341 ASN A C 1
ATOM 2679 O O . ASN A 1 341 ? -25.155 -1.680 -17.127 1.00 84.44 341 ASN A O 1
ATOM 2683 N N . LEU A 1 342 ? -26.129 -1.662 -19.157 1.00 81.31 342 LEU A N 1
ATOM 2684 C CA . LEU A 1 342 ? -25.053 -2.384 -19.845 1.00 81.31 342 LEU A CA 1
ATOM 2685 C C . LEU A 1 342 ? -23.679 -1.724 -19.642 1.00 81.31 342 LEU A C 1
ATOM 2687 O O . LEU A 1 342 ? -22.694 -2.438 -19.448 1.00 81.31 342 LEU A O 1
ATOM 2691 N N . ASP A 1 343 ? -23.629 -0.391 -19.569 1.00 81.06 343 ASP A N 1
ATOM 2692 C CA . ASP A 1 343 ? -22.386 0.371 -19.394 1.00 81.06 343 ASP A CA 1
ATOM 2693 C C . ASP A 1 343 ? -21.718 0.146 -18.023 1.00 81.06 343 ASP A C 1
ATOM 2695 O O . ASP A 1 343 ? -20.514 0.355 -17.883 1.00 81.06 343 ASP A O 1
ATOM 2699 N N . GLU A 1 344 ? -22.474 -0.300 -17.012 1.00 84.56 344 GLU A N 1
ATOM 2700 C CA . GLU A 1 344 ? -21.969 -0.576 -15.656 1.00 84.56 344 GLU A CA 1
ATOM 2701 C C . GLU A 1 344 ? -21.664 -2.065 -15.429 1.00 84.56 344 GLU A C 1
ATOM 2703 O O . GLU A 1 344 ? -20.997 -2.429 -14.462 1.00 84.56 344 GLU A O 1
ATOM 2708 N N . THR A 1 345 ? -22.152 -2.949 -16.304 1.00 84.94 345 THR A N 1
ATOM 2709 C CA . THR A 1 345 ? -22.008 -4.405 -16.129 1.00 84.94 345 THR A CA 1
ATOM 2710 C C . THR A 1 345 ? -20.655 -4.956 -16.578 1.00 84.94 345 THR A C 1
ATOM 2712 O O . THR A 1 345 ? -20.262 -6.030 -16.125 1.00 84.94 345 THR A O 1
ATOM 2715 N N . ASN A 1 346 ? -19.912 -4.216 -17.408 1.00 89.12 346 ASN A N 1
ATOM 2716 C CA . ASN A 1 346 ? -18.598 -4.619 -17.922 1.00 89.12 346 ASN A CA 1
ATOM 2717 C C . ASN A 1 346 ? -17.428 -4.104 -17.053 1.00 89.12 346 ASN A C 1
ATOM 2719 O O . ASN A 1 346 ? -16.388 -3.696 -17.571 1.00 89.12 346 ASN A O 1
ATOM 2723 N N . GLY A 1 347 ? -17.617 -4.070 -15.729 1.00 90.50 347 GLY A N 1
ATOM 2724 C CA . GLY A 1 347 ? -16.662 -3.527 -14.758 1.00 90.50 347 GLY A CA 1
ATOM 2725 C C . GLY A 1 347 ? -16.626 -1.987 -14.701 1.00 90.50 347 GLY A C 1
ATOM 2726 O O . GLY A 1 347 ? -17.387 -1.317 -15.401 1.00 90.50 347 GLY A O 1
ATOM 2727 N N . PRO A 1 348 ? -15.717 -1.385 -13.906 1.00 93.88 348 PRO A N 1
ATOM 2728 C CA . PRO A 1 348 ? -14.633 -2.021 -13.147 1.00 93.88 348 PRO A CA 1
ATOM 2729 C C . PRO A 1 348 ? -15.068 -2.576 -11.788 1.00 93.88 348 PRO A C 1
ATOM 2731 O O . PRO A 1 348 ? -14.276 -3.243 -11.125 1.00 93.88 348 PRO A O 1
ATOM 2734 N N . ILE A 1 349 ? -16.305 -2.308 -11.365 1.00 95.00 349 ILE A N 1
ATOM 2735 C CA . ILE A 1 349 ? -16.885 -2.841 -10.132 1.00 95.00 349 ILE A CA 1
ATOM 2736 C C . ILE A 1 349 ? -17.824 -3.991 -10.499 1.00 95.00 349 ILE A C 1
ATOM 2738 O O . ILE A 1 349 ? -18.633 -3.868 -11.413 1.00 95.00 349 ILE A O 1
ATOM 2742 N N . TYR A 1 350 ? -17.727 -5.104 -9.777 1.00 93.94 350 TYR A N 1
ATOM 2743 C CA . TYR A 1 350 ? -18.508 -6.318 -10.000 1.00 93.94 350 TYR A CA 1
ATOM 2744 C C . TYR A 1 350 ? -19.354 -6.643 -8.764 1.00 93.94 350 TYR A C 1
ATOM 2746 O O . TYR A 1 350 ? -18.880 -6.467 -7.640 1.00 93.94 350 TYR A O 1
ATOM 2754 N N . PRO A 1 351 ? -20.591 -7.149 -8.915 1.00 92.06 351 PRO A N 1
ATOM 2755 C CA . PRO A 1 351 ? -21.374 -7.632 -7.781 1.00 92.06 351 PRO A CA 1
ATOM 2756 C C . PRO A 1 351 ? -20.633 -8.728 -7.003 1.00 92.06 351 PRO A C 1
ATOM 2758 O O . PRO A 1 351 ? -19.955 -9.556 -7.603 1.00 92.06 351 PRO A O 1
ATOM 2761 N N . TYR A 1 352 ? -20.829 -8.792 -5.684 1.00 89.50 352 TYR A N 1
ATOM 2762 C CA . TYR A 1 352 ? -20.188 -9.803 -4.828 1.00 89.50 352 TYR A CA 1
ATOM 2763 C C . TYR A 1 352 ? -20.480 -11.260 -5.236 1.00 89.50 352 TYR A C 1
ATOM 2765 O O . TYR A 1 352 ? -19.644 -12.134 -5.077 1.00 89.50 352 TYR A O 1
ATOM 2773 N N . GLN A 1 353 ? -21.641 -11.540 -5.828 1.00 87.56 353 GLN A N 1
ATOM 2774 C CA . GLN A 1 353 ? -21.968 -12.889 -6.315 1.00 87.56 353 GLN A CA 1
ATOM 2775 C C . GLN A 1 353 ? -21.146 -13.295 -7.555 1.00 87.56 353 GLN A C 1
ATOM 2777 O O . GLN A 1 353 ? -21.082 -14.472 -7.894 1.00 87.56 353 GLN A O 1
ATOM 2782 N N . ASN A 1 354 ? -20.490 -12.337 -8.220 1.00 88.94 354 ASN A N 1
ATOM 2783 C CA . ASN A 1 354 ? -19.828 -12.517 -9.510 1.00 88.94 354 ASN A CA 1
ATOM 2784 C C . ASN A 1 354 ? -18.293 -12.437 -9.396 1.00 88.94 354 ASN A C 1
ATOM 2786 O O . ASN A 1 354 ? -17.640 -11.853 -10.264 1.00 88.94 354 ASN A O 1
ATOM 2790 N N . LEU A 1 355 ? -17.702 -13.036 -8.352 1.00 89.44 355 LEU A N 1
ATOM 2791 C CA . LEU A 1 355 ? -16.239 -13.107 -8.190 1.00 89.44 355 LEU A CA 1
ATOM 2792 C C . LEU A 1 355 ? -15.562 -13.693 -9.436 1.00 89.44 355 LEU A C 1
ATOM 2794 O O . LEU A 1 355 ? -14.645 -13.088 -9.987 1.00 89.44 355 LEU A O 1
ATOM 2798 N N . PHE A 1 356 ? -16.082 -14.817 -9.934 1.00 91.25 356 PHE A N 1
ATOM 2799 C CA . PHE A 1 356 ? -15.534 -15.505 -11.102 1.00 91.25 356 PHE A CA 1
ATOM 2800 C C . PHE A 1 356 ? -15.475 -14.609 -12.350 1.00 91.25 356 PHE A C 1
ATOM 2802 O O . PHE A 1 356 ? -14.512 -14.670 -13.115 1.00 91.25 356 PHE A O 1
ATOM 2809 N N . ALA A 1 357 ? -16.486 -13.754 -12.545 1.00 92.31 357 ALA A N 1
ATOM 2810 C CA . ALA A 1 357 ? -16.520 -12.810 -13.659 1.00 92.31 357 ALA A CA 1
ATOM 2811 C C . ALA A 1 357 ? -15.470 -11.707 -13.493 1.00 92.31 357 ALA A C 1
ATOM 2813 O O . ALA A 1 357 ? -14.838 -11.327 -14.472 1.00 92.31 357 ALA A O 1
ATOM 2814 N N . CYS A 1 358 ? -15.237 -11.231 -12.265 1.00 94.31 358 CYS A N 1
ATOM 2815 C CA . CYS A 1 358 ? -14.153 -10.294 -11.999 1.00 94.31 358 CYS A CA 1
ATOM 2816 C C . CYS A 1 358 ? -12.792 -10.948 -12.281 1.00 94.31 358 CYS A C 1
ATOM 2818 O O . CYS A 1 358 ? -11.974 -10.387 -13.013 1.00 94.31 358 CYS A O 1
ATOM 2820 N N . GLU A 1 359 ? -12.526 -12.133 -11.725 1.00 92.38 359 GLU A N 1
ATOM 2821 C CA . GLU A 1 359 ? -11.225 -12.806 -11.840 1.00 92.38 359 GLU A CA 1
ATOM 2822 C C . GLU A 1 359 ? -10.863 -13.110 -13.297 1.00 92.38 359 GLU A C 1
ATOM 2824 O O . GLU A 1 359 ? -9.726 -12.874 -13.709 1.00 92.38 359 GLU A O 1
ATOM 2829 N N . ASN A 1 360 ? -11.849 -13.525 -14.096 1.00 93.12 360 ASN A N 1
ATOM 2830 C CA . ASN A 1 360 ? -11.685 -13.874 -15.509 1.00 93.12 360 ASN A CA 1
ATOM 2831 C C . ASN A 1 360 ? -12.075 -12.754 -16.481 1.00 93.12 360 ASN A C 1
ATOM 2833 O O . ASN A 1 360 ? -12.183 -13.005 -17.681 1.00 93.12 360 ASN A O 1
ATOM 2837 N N . ALA A 1 361 ? -12.284 -11.529 -15.988 1.00 93.38 361 ALA A N 1
ATOM 2838 C CA . ALA A 1 361 ? -12.636 -10.395 -16.832 1.00 93.38 361 ALA A CA 1
ATOM 2839 C C . ALA A 1 361 ? -11.585 -10.210 -17.943 1.00 93.38 361 ALA A C 1
ATOM 2841 O O . ALA A 1 361 ? -10.388 -10.152 -17.626 1.00 93.38 361 ALA A O 1
ATOM 2842 N N . PRO A 1 362 ? -11.994 -10.096 -19.219 1.00 92.50 362 PRO A N 1
ATOM 2843 C CA . PRO A 1 362 ? -11.070 -9.894 -20.327 1.00 92.50 362 PRO A CA 1
ATOM 2844 C C . PRO A 1 362 ? -10.430 -8.497 -20.258 1.00 92.50 362 PRO A C 1
ATOM 2846 O O . PRO A 1 362 ? -10.781 -7.671 -19.412 1.00 92.50 362 PRO A O 1
ATOM 2849 N N . ILE A 1 363 ? -9.410 -8.235 -21.079 1.00 87.88 363 ILE A N 1
ATOM 2850 C CA . ILE A 1 363 ? -8.634 -6.987 -20.961 1.00 87.88 363 ILE A CA 1
ATOM 2851 C C . ILE A 1 363 ? -9.359 -5.748 -21.505 1.00 87.88 363 ILE A C 1
ATOM 2853 O O . ILE A 1 363 ? -9.031 -4.627 -21.130 1.00 87.88 363 ILE A O 1
ATOM 2857 N N . ASP A 1 364 ? -10.344 -5.949 -22.373 1.00 90.12 364 ASP A N 1
ATOM 2858 C CA . ASP A 1 364 ? -11.245 -4.927 -22.903 1.00 90.12 364 ASP A CA 1
ATOM 2859 C C . ASP A 1 364 ? -12.346 -4.524 -21.909 1.00 90.12 364 ASP A C 1
ATOM 2861 O O . ASP A 1 364 ? -12.930 -3.451 -22.055 1.00 90.12 364 ASP A O 1
ATOM 2865 N N . ALA A 1 365 ? -12.602 -5.338 -20.879 1.00 93.69 365 ALA A N 1
ATOM 2866 C CA . ALA A 1 365 ? -13.473 -4.954 -19.776 1.00 93.69 365 ALA A CA 1
ATOM 2867 C C . ALA A 1 365 ? -12.868 -3.792 -18.978 1.00 93.69 365 ALA A C 1
ATOM 2869 O O . ALA A 1 365 ? -11.644 -3.669 -18.839 1.00 93.69 365 ALA A O 1
ATOM 2870 N N . ASN A 1 366 ? -13.728 -2.953 -18.403 1.00 94.88 366 ASN A N 1
ATOM 2871 C CA . ASN A 1 366 ? -13.286 -1.821 -17.603 1.00 94.88 366 ASN A CA 1
ATOM 2872 C C . ASN A 1 366 ? -12.499 -2.311 -16.376 1.00 94.88 366 ASN A C 1
ATOM 2874 O O . ASN A 1 366 ? -12.909 -3.236 -15.669 1.00 94.88 366 ASN A O 1
ATOM 2878 N N . HIS A 1 367 ? -11.368 -1.670 -16.102 1.00 95.81 367 HIS A N 1
ATOM 2879 C CA . HIS A 1 367 ? -10.495 -1.955 -14.970 1.00 95.81 367 HIS A CA 1
ATOM 2880 C C . HIS A 1 367 ? -9.623 -0.737 -14.659 1.00 95.81 367 HIS A C 1
ATOM 2882 O O . HIS A 1 367 ? -9.169 -0.044 -15.567 1.00 95.81 367 HIS A O 1
ATOM 2888 N N . PHE A 1 368 ? -9.326 -0.506 -13.381 1.00 97.56 368 PHE A N 1
ATOM 2889 C CA . PHE A 1 368 ? -8.380 0.543 -13.004 1.00 97.56 368 PHE A CA 1
ATOM 2890 C C . PHE A 1 368 ? -6.945 0.112 -13.276 1.00 97.56 368 PHE A C 1
ATOM 2892 O O . PHE A 1 368 ? -6.622 -1.082 -13.255 1.00 97.56 368 PHE A O 1
ATOM 2899 N N . ARG A 1 369 ? -6.074 1.092 -13.520 1.00 96.38 369 ARG A N 1
ATOM 2900 C CA . ARG A 1 369 ? -4.709 0.838 -13.977 1.00 96.38 369 ARG A CA 1
ATOM 2901 C C . ARG A 1 369 ? -3.665 1.499 -13.092 1.00 96.38 369 ARG A C 1
ATOM 2903 O O . ARG A 1 369 ? -3.716 2.702 -12.834 1.00 96.38 369 ARG A O 1
ATOM 2910 N N . PHE A 1 370 ? -2.682 0.697 -12.709 1.00 96.56 370 PHE A N 1
ATOM 2911 C CA . PHE A 1 370 ? -1.389 1.153 -12.219 1.00 96.56 370 PHE A CA 1
ATOM 2912 C C . PHE A 1 370 ? -0.320 0.875 -13.262 1.00 96.56 370 PHE A C 1
ATOM 2914 O O . PHE A 1 370 ? -0.446 -0.051 -14.063 1.00 96.56 370 PHE A O 1
ATOM 2921 N N . PHE A 1 371 ? 0.753 1.647 -13.233 1.00 91.31 371 PHE A N 1
ATOM 2922 C CA . PHE A 1 371 ? 1.928 1.369 -14.034 1.00 91.31 371 PHE A CA 1
ATOM 2923 C C . PHE A 1 371 ? 3.194 1.569 -13.216 1.00 91.31 371 PHE A C 1
ATOM 2925 O O . PHE A 1 371 ? 3.273 2.436 -12.337 1.00 91.31 371 PHE A O 1
ATOM 2932 N N . ARG A 1 372 ? 4.190 0.734 -13.495 1.00 84.62 372 ARG A N 1
ATOM 2933 C CA . ARG A 1 372 ? 5.519 0.906 -12.941 1.00 84.62 372 ARG A CA 1
ATOM 2934 C C . ARG A 1 372 ? 6.168 2.102 -13.602 1.00 84.62 372 ARG A C 1
ATOM 2936 O O . ARG A 1 372 ? 6.100 2.313 -14.809 1.00 84.62 372 ARG A O 1
ATOM 2943 N N . VAL A 1 373 ? 6.782 2.918 -12.770 1.00 71.38 373 VAL A N 1
ATOM 2944 C CA . VAL A 1 373 ? 7.409 4.143 -13.214 1.00 71.38 373 VAL A CA 1
ATOM 2945 C C . VAL A 1 373 ? 8.904 3.950 -13.150 1.00 71.38 373 VAL A C 1
ATOM 2947 O O . VAL A 1 373 ? 9.554 4.302 -12.175 1.00 71.38 373 VAL A O 1
ATOM 2950 N N . GLU A 1 374 ? 9.463 3.428 -14.235 1.00 58.75 374 GLU A N 1
ATOM 2951 C CA . GLU A 1 374 ? 10.909 3.429 -14.470 1.00 58.75 374 GLU A CA 1
ATOM 2952 C C . GLU A 1 374 ? 11.393 4.845 -14.856 1.00 58.75 374 GLU A C 1
ATOM 2954 O O . GLU A 1 374 ? 12.183 5.004 -15.780 1.00 58.75 374 GLU A O 1
ATOM 2959 N N . LYS A 1 375 ? 10.884 5.919 -14.218 1.00 48.78 375 LYS A N 1
ATOM 2960 C CA . LYS A 1 375 ? 10.997 7.300 -14.752 1.00 48.78 375 LYS A CA 1
ATOM 2961 C C . LYS A 1 375 ? 12.418 7.804 -14.945 1.00 48.78 375 LYS A C 1
ATOM 2963 O O . LYS A 1 375 ? 12.596 8.801 -15.634 1.00 48.78 375 LYS A O 1
ATOM 2968 N N . ASP A 1 376 ? 13.400 7.134 -14.364 1.00 56.78 376 ASP A N 1
ATOM 2969 C CA . ASP A 1 376 ? 14.767 7.610 -14.303 1.00 56.78 376 ASP A CA 1
ATOM 2970 C C . ASP A 1 376 ? 15.801 6.528 -14.574 1.00 56.78 376 ASP A C 1
ATOM 2972 O O . ASP A 1 376 ? 16.966 6.761 -14.281 1.00 56.78 376 ASP A O 1
ATOM 2976 N N . LYS A 1 377 ? 15.411 5.377 -15.140 1.00 63.38 377 LYS A N 1
ATOM 2977 C CA . LYS A 1 377 ? 16.325 4.285 -15.492 1.00 63.38 377 LYS A CA 1
ATOM 2978 C C . LYS A 1 377 ? 16.194 3.951 -16.978 1.00 63.38 377 LYS A C 1
ATOM 2980 O O . LYS A 1 377 ? 15.102 3.677 -17.453 1.00 63.38 377 LYS A O 1
ATOM 2985 N N . TYR A 1 378 ? 17.297 3.976 -17.721 1.00 77.38 378 TYR A N 1
ATOM 2986 C CA . TYR A 1 378 ? 17.349 3.469 -19.099 1.00 77.38 378 TYR A CA 1
ATOM 2987 C C . TYR A 1 378 ? 18.382 2.354 -19.166 1.00 77.38 378 TYR A C 1
ATOM 2989 O O . TYR A 1 378 ? 19.550 2.594 -18.866 1.00 77.38 378 TYR A O 1
ATOM 2997 N N . GLU A 1 379 ? 17.976 1.152 -19.570 1.00 82.12 379 GLU A N 1
ATOM 2998 C CA . GLU A 1 379 ? 18.880 0.024 -19.788 1.00 82.12 379 GLU A CA 1
ATOM 2999 C C . GLU A 1 379 ? 18.847 -0.393 -21.255 1.00 82.12 379 GLU A C 1
ATOM 3001 O O . GLU A 1 379 ? 17.806 -0.741 -21.802 1.00 82.12 379 GLU A O 1
ATOM 3006 N N . TYR A 1 380 ? 20.009 -0.374 -21.898 1.00 79.19 380 TYR A N 1
ATOM 3007 C CA . TYR A 1 380 ? 20.184 -0.906 -23.242 1.00 79.19 380 TYR A CA 1
ATOM 3008 C C . TYR A 1 380 ? 21.320 -1.918 -23.235 1.00 79.19 380 TYR A C 1
ATOM 3010 O O . TYR A 1 380 ? 22.423 -1.589 -22.795 1.00 79.19 380 TYR A O 1
ATOM 3018 N N . ASN A 1 381 ? 21.063 -3.117 -23.753 1.00 80.81 381 ASN A N 1
ATOM 3019 C CA . ASN A 1 381 ? 22.066 -4.150 -23.995 1.00 80.81 381 ASN A CA 1
ATOM 3020 C C . ASN A 1 381 ? 22.139 -4.420 -25.498 1.00 80.81 381 ASN A C 1
ATOM 3022 O O . ASN A 1 381 ? 21.111 -4.441 -26.171 1.00 80.81 381 ASN A O 1
ATOM 3026 N N . VAL A 1 382 ? 23.346 -4.631 -26.024 1.00 82.38 382 VAL A N 1
ATOM 3027 C CA . VAL A 1 382 ? 23.526 -5.020 -27.433 1.00 82.38 382 VAL A CA 1
ATOM 3028 C C . VAL A 1 382 ? 23.000 -6.428 -27.683 1.00 82.38 382 VAL A C 1
ATOM 3030 O O . VAL A 1 382 ? 22.374 -6.668 -28.710 1.00 82.38 382 VAL A O 1
ATOM 3033 N N . VAL A 1 383 ? 23.214 -7.327 -26.724 1.00 83.50 383 VAL A N 1
ATOM 3034 C CA . VAL A 1 383 ? 22.608 -8.657 -26.695 1.00 83.50 383 VAL A CA 1
ATOM 3035 C C . VAL A 1 383 ? 21.438 -8.601 -25.711 1.00 83.50 383 VAL A C 1
ATOM 3037 O O . VAL A 1 383 ? 21.674 -8.402 -24.513 1.00 83.50 383 VAL A O 1
ATOM 3040 N N . PRO A 1 384 ? 20.185 -8.700 -26.186 1.00 75.00 384 PRO A N 1
ATOM 3041 C CA . PRO A 1 384 ? 19.019 -8.749 -25.314 1.00 75.00 384 PRO A CA 1
ATOM 3042 C C . PRO A 1 384 ? 19.092 -9.957 -24.380 1.00 75.00 384 PRO A C 1
ATOM 3044 O O . PRO A 1 384 ? 19.520 -11.034 -24.781 1.00 75.00 384 PRO A O 1
ATOM 3047 N N . PHE A 1 385 ? 18.670 -9.770 -23.135 1.00 80.06 385 PHE A N 1
ATOM 3048 C CA . PHE A 1 385 ? 18.558 -10.836 -22.148 1.00 80.06 385 PHE A CA 1
ATOM 3049 C C . PHE A 1 385 ? 17.425 -10.488 -21.192 1.00 80.06 385 PHE A C 1
ATOM 3051 O O . PHE A 1 385 ? 17.408 -9.382 -20.642 1.00 80.06 385 PHE A O 1
ATOM 3058 N N . GLU A 1 386 ? 16.491 -11.414 -21.000 1.00 74.12 386 GLU A N 1
ATOM 3059 C CA . GLU A 1 386 ? 15.374 -11.224 -20.086 1.00 74.12 386 GLU A CA 1
ATOM 3060 C C . GLU A 1 386 ? 15.744 -11.761 -18.702 1.00 74.12 386 GLU A C 1
ATOM 3062 O O . GLU A 1 386 ? 15.811 -12.961 -18.470 1.00 74.12 386 GLU A O 1
ATOM 3067 N N . GLU A 1 387 ? 15.939 -10.867 -17.732 1.00 77.38 387 GLU A N 1
ATOM 3068 C CA . GLU A 1 387 ? 16.351 -11.236 -16.362 1.00 77.38 387 GLU A CA 1
ATOM 3069 C C . GLU A 1 387 ? 15.290 -12.047 -15.591 1.00 77.38 387 GLU A C 1
ATOM 3071 O O . GLU A 1 387 ? 15.559 -12.568 -14.505 1.00 77.38 387 GLU A O 1
ATOM 3076 N N . ASN A 1 388 ? 14.079 -12.151 -16.148 1.00 70.62 388 ASN A N 1
ATOM 3077 C CA . ASN A 1 388 ? 12.986 -12.964 -15.624 1.00 70.62 388 ASN A CA 1
ATOM 3078 C C . ASN A 1 388 ? 12.991 -14.393 -16.174 1.00 70.62 388 ASN A C 1
ATOM 3080 O O . ASN A 1 388 ? 12.448 -15.279 -15.518 1.00 70.62 388 ASN A O 1
ATOM 3084 N N . ASP A 1 389 ? 13.610 -14.605 -17.334 1.00 76.00 389 ASP A N 1
ATOM 3085 C CA . ASP A 1 389 ? 13.675 -15.887 -18.020 1.00 76.00 389 ASP A CA 1
ATOM 3086 C C . ASP A 1 389 ? 15.120 -16.184 -18.436 1.00 76.00 389 ASP A C 1
ATOM 3088 O O . ASP A 1 389 ? 15.604 -15.779 -19.496 1.00 76.00 389 ASP A O 1
ATOM 3092 N N . LEU A 1 390 ? 15.814 -16.947 -17.587 1.00 81.50 390 LEU A N 1
ATOM 3093 C CA . LEU A 1 390 ? 17.213 -17.324 -17.801 1.00 81.50 390 LEU A CA 1
ATOM 3094 C C . LEU A 1 390 ? 17.416 -18.174 -19.066 1.00 81.50 390 LEU A C 1
ATOM 3096 O O . LEU A 1 390 ? 18.546 -18.288 -19.539 1.00 81.50 390 LEU A O 1
ATOM 3100 N N . THR A 1 391 ? 16.351 -18.755 -19.635 1.00 79.94 391 THR A N 1
ATOM 3101 C CA . THR A 1 391 ? 16.442 -19.533 -20.879 1.00 79.94 391 THR A CA 1
ATOM 3102 C C . THR A 1 391 ? 16.704 -18.659 -22.105 1.00 79.94 391 THR A C 1
ATOM 3104 O O . THR A 1 391 ? 17.196 -19.158 -23.114 1.00 79.94 391 THR A O 1
ATOM 3107 N N . THR A 1 392 ? 16.466 -17.346 -21.999 1.00 76.06 392 THR A N 1
ATOM 3108 C CA . THR A 1 392 ? 16.775 -16.359 -23.046 1.00 76.06 392 THR A CA 1
ATOM 3109 C C . THR A 1 392 ? 18.269 -16.064 -23.184 1.00 76.06 392 THR A C 1
ATOM 3111 O O . THR A 1 392 ? 18.677 -15.325 -24.080 1.00 76.06 392 THR A O 1
ATOM 3114 N N . TRP A 1 393 ? 19.108 -16.628 -22.309 1.00 88.69 393 TRP A N 1
ATOM 3115 C CA . TRP A 1 393 ? 20.549 -16.433 -22.364 1.00 88.69 393 TRP A CA 1
ATOM 3116 C C . TRP A 1 393 ? 21.163 -17.029 -23.637 1.00 88.69 393 TRP A C 1
ATOM 3118 O O . TRP A 1 393 ? 20.934 -18.188 -23.987 1.00 88.69 393 TRP A O 1
ATOM 3128 N N . THR A 1 394 ? 22.031 -16.253 -24.287 1.00 84.88 394 THR A N 1
ATOM 3129 C CA . THR A 1 394 ? 22.809 -16.686 -25.452 1.00 84.88 394 THR A CA 1
ATOM 3130 C C . THR A 1 394 ? 24.302 -16.487 -25.214 1.00 84.88 394 THR A C 1
ATOM 3132 O O . THR A 1 394 ? 24.718 -15.449 -24.694 1.00 84.88 394 THR A O 1
ATOM 3135 N N . GLY A 1 395 ? 25.115 -17.447 -25.661 1.00 85.19 395 GLY A N 1
ATOM 3136 C CA . GLY A 1 395 ? 26.576 -17.356 -25.633 1.00 85.19 395 GLY A CA 1
ATOM 3137 C C . GLY A 1 395 ? 27.109 -16.376 -26.677 1.00 85.19 395 GLY A C 1
ATOM 3138 O O . GLY A 1 395 ? 27.541 -16.794 -27.748 1.00 85.19 395 GLY A O 1
ATOM 3139 N N . ASP A 1 396 ? 27.053 -15.081 -26.368 1.00 88.75 396 ASP A N 1
ATOM 3140 C CA . ASP A 1 396 ? 27.575 -13.997 -27.203 1.00 88.75 396 ASP A CA 1
ATOM 3141 C C . ASP A 1 396 ? 28.634 -13.182 -26.447 1.00 88.75 396 ASP A C 1
ATOM 3143 O O . ASP A 1 396 ? 28.515 -12.904 -25.248 1.00 88.75 396 ASP A O 1
ATOM 3147 N N . TYR A 1 397 ? 29.677 -12.773 -27.170 1.00 87.88 397 TYR A N 1
ATOM 3148 C CA . TYR A 1 397 ? 30.800 -12.001 -26.642 1.00 87.88 397 TYR A CA 1
ATOM 3149 C C . TYR A 1 397 ? 30.380 -10.645 -26.070 1.00 87.88 397 TYR A C 1
ATOM 3151 O O . TYR A 1 397 ? 31.050 -10.136 -25.178 1.00 87.88 397 TYR A O 1
ATOM 3159 N N . LEU A 1 398 ? 29.287 -10.060 -26.564 1.00 90.12 398 LEU A N 1
ATOM 3160 C CA . LEU A 1 398 ? 28.738 -8.775 -26.134 1.00 90.12 398 LEU A CA 1
ATOM 3161 C C . LEU A 1 398 ? 27.590 -8.920 -25.127 1.00 90.12 398 LEU A C 1
ATOM 3163 O O . LEU A 1 398 ? 26.881 -7.946 -24.855 1.00 90.12 398 LEU A O 1
ATOM 3167 N N . SER A 1 399 ? 27.409 -10.107 -24.542 1.00 90.75 399 SER A N 1
ATOM 3168 C CA . SER A 1 399 ? 26.430 -10.305 -23.477 1.00 90.75 399 SER A CA 1
ATOM 3169 C C . SER A 1 399 ? 26.779 -9.487 -22.231 1.00 90.75 399 SER A C 1
ATOM 3171 O O . SER A 1 399 ? 27.921 -9.467 -21.757 1.00 90.75 399 SER A O 1
ATOM 3173 N N . TRP A 1 400 ? 25.771 -8.819 -21.660 1.00 92.00 400 TRP A N 1
ATOM 3174 C CA . TRP A 1 400 ? 25.920 -8.133 -20.373 1.00 92.00 400 TRP A CA 1
ATOM 3175 C C . TRP A 1 400 ? 26.237 -9.130 -19.247 1.00 92.00 400 TRP A C 1
ATOM 3177 O O . TRP A 1 400 ? 27.056 -8.845 -18.368 1.00 92.00 400 TRP A O 1
ATOM 3187 N N . TRP A 1 401 ? 25.659 -10.330 -19.343 1.00 91.94 401 TRP A N 1
ATOM 3188 C CA . TRP A 1 401 ? 25.810 -11.438 -18.408 1.00 91.94 401 TRP A CA 1
ATOM 3189 C C . TRP A 1 401 ? 26.549 -12.598 -19.092 1.00 91.94 401 TRP A C 1
ATOM 3191 O O . TRP A 1 401 ? 25.930 -13.411 -19.780 1.00 91.94 401 TRP A O 1
ATOM 3201 N N . PRO A 1 402 ? 27.882 -12.683 -18.956 1.00 88.88 402 PRO A N 1
ATOM 3202 C CA . PRO A 1 402 ? 28.676 -13.648 -19.714 1.00 88.88 402 PRO A CA 1
ATOM 3203 C C . PRO A 1 402 ? 28.524 -15.096 -19.231 1.00 88.88 402 PRO A C 1
ATOM 3205 O O . PRO A 1 402 ? 28.841 -16.007 -19.985 1.00 88.88 402 PRO A O 1
ATOM 3208 N N . ASN A 1 403 ? 28.062 -15.320 -17.997 1.00 87.56 403 ASN A N 1
ATOM 3209 C CA . ASN A 1 403 ? 27.908 -16.648 -17.408 1.00 87.56 403 ASN A CA 1
ATOM 3210 C C . ASN A 1 403 ? 26.455 -16.841 -16.932 1.00 87.56 403 ASN A C 1
ATOM 3212 O O . ASN A 1 403 ? 26.003 -16.052 -16.103 1.00 87.56 403 ASN A O 1
ATOM 3216 N N . PRO A 1 404 ? 25.727 -17.868 -17.410 1.00 85.31 404 PRO A N 1
ATOM 3217 C CA . PRO A 1 404 ? 24.352 -18.124 -16.984 1.00 85.31 404 PRO A CA 1
ATOM 3218 C C . PRO A 1 404 ? 24.248 -18.771 -15.593 1.00 85.31 404 PRO A C 1
ATOM 3220 O O . PRO A 1 404 ? 23.146 -18.904 -15.073 1.00 85.31 404 PRO A O 1
ATOM 3223 N N . GLN A 1 405 ? 25.366 -19.201 -14.995 1.00 86.19 405 GLN A N 1
ATOM 3224 C CA . GLN A 1 405 ? 25.403 -19.798 -13.653 1.00 86.19 405 GLN A CA 1
ATOM 3225 C C . GLN A 1 405 ? 25.716 -18.777 -12.552 1.00 86.19 405 GLN A C 1
ATOM 3227 O O . GLN A 1 405 ? 25.358 -18.995 -11.397 1.00 86.19 405 GLN A O 1
ATOM 3232 N N . GLU A 1 406 ? 26.388 -17.676 -12.897 1.00 87.50 406 GLU A N 1
ATOM 3233 C CA . GLU A 1 406 ? 26.822 -16.647 -11.951 1.00 87.50 406 GLU A CA 1
ATOM 3234 C C . GLU A 1 406 ? 26.688 -15.250 -12.568 1.00 87.50 406 GLU A C 1
ATOM 3236 O O . GLU A 1 406 ? 27.402 -14.878 -13.504 1.00 87.50 406 GLU A O 1
ATOM 3241 N N . PHE A 1 407 ? 25.802 -14.439 -11.994 1.00 91.38 407 PHE A N 1
ATOM 3242 C CA . PHE A 1 407 ? 25.508 -13.080 -12.426 1.00 91.38 407 PHE A CA 1
ATOM 3243 C C . PHE A 1 407 ? 26.190 -12.081 -11.496 1.00 91.38 407 PHE A C 1
ATOM 3245 O O . PHE A 1 407 ? 25.818 -11.939 -10.333 1.00 91.38 407 PHE A O 1
ATOM 3252 N N . ARG A 1 408 ? 27.196 -11.365 -12.012 1.00 92.75 408 ARG A N 1
ATOM 3253 C CA . ARG A 1 408 ? 27.922 -10.326 -11.268 1.00 92.75 408 ARG A CA 1
ATOM 3254 C C . ARG A 1 408 ? 27.418 -8.930 -11.629 1.00 92.75 408 ARG A C 1
ATOM 3256 O O . ARG A 1 408 ? 27.633 -8.487 -12.755 1.00 92.75 408 ARG A O 1
ATOM 3263 N N . ALA A 1 409 ? 26.767 -8.246 -10.692 1.00 93.31 409 ALA A N 1
ATOM 3264 C CA . ALA A 1 409 ? 26.296 -6.869 -10.839 1.00 93.31 409 ALA A CA 1
ATOM 3265 C C . ALA A 1 409 ? 27.338 -5.878 -10.296 1.00 93.31 409 ALA A C 1
ATOM 3267 O O . ALA A 1 409 ? 27.942 -6.134 -9.251 1.00 93.31 409 ALA A O 1
ATOM 3268 N N . CYS A 1 410 ? 27.539 -4.745 -10.980 1.00 94.56 410 CYS A N 1
ATOM 3269 C CA . CYS A 1 410 ? 28.499 -3.715 -10.579 1.00 94.56 410 CYS A CA 1
ATOM 3270 C C . CYS A 1 410 ? 27.890 -2.312 -10.630 1.00 94.56 410 CYS A C 1
ATOM 3272 O O . CYS A 1 410 ? 27.322 -1.905 -11.643 1.00 94.56 410 CYS A O 1
ATOM 3274 N N . PHE A 1 411 ? 28.082 -1.550 -9.554 1.00 94.88 411 PHE A N 1
ATOM 3275 C CA . PHE A 1 411 ? 27.628 -0.168 -9.423 1.00 94.88 411 PHE A CA 1
ATOM 3276 C C . PHE A 1 411 ? 28.774 0.755 -9.024 1.00 94.88 411 PHE A C 1
ATOM 3278 O O . PHE A 1 411 ? 29.641 0.374 -8.242 1.00 94.88 411 PHE A O 1
ATOM 3285 N N . ILE A 1 412 ? 28.767 1.985 -9.530 1.00 95.25 412 ILE A N 1
ATOM 3286 C CA . ILE A 1 412 ? 29.663 3.061 -9.091 1.00 95.25 412 ILE A CA 1
ATOM 3287 C C . ILE A 1 412 ? 28.847 4.189 -8.467 1.00 95.25 412 ILE A C 1
ATOM 3289 O O . ILE A 1 412 ? 27.833 4.613 -9.029 1.00 95.25 412 ILE A O 1
ATOM 3293 N N . LYS A 1 413 ? 29.300 4.697 -7.319 1.00 96.31 413 LYS A N 1
ATOM 3294 C CA . LYS A 1 413 ? 28.635 5.804 -6.630 1.00 96.31 413 LYS A CA 1
ATOM 3295 C C . LYS A 1 413 ? 29.184 7.159 -7.061 1.00 96.31 413 LYS A C 1
ATOM 3297 O O . LYS A 1 413 ? 30.384 7.422 -6.953 1.00 96.31 413 LYS A O 1
ATOM 3302 N N . VAL A 1 414 ? 28.294 8.041 -7.504 1.00 95.50 414 VAL A N 1
ATOM 3303 C CA . VAL A 1 414 ? 28.627 9.376 -8.013 1.00 95.50 414 VAL A CA 1
ATOM 3304 C C . VAL A 1 414 ? 27.886 10.440 -7.207 1.00 95.50 414 VAL A C 1
ATOM 3306 O O . VAL A 1 414 ? 26.659 10.421 -7.154 1.00 95.50 414 VAL A O 1
ATOM 3309 N N . LYS A 1 415 ? 28.618 11.391 -6.615 1.00 95.25 415 LYS A N 1
ATOM 3310 C CA . LYS A 1 415 ? 28.068 12.587 -5.957 1.00 95.25 415 LYS A CA 1
ATOM 3311 C C . LYS A 1 415 ? 28.011 13.750 -6.950 1.00 95.25 415 LYS A C 1
ATOM 3313 O O . LYS A 1 415 ? 28.960 14.008 -7.691 1.00 95.25 415 LYS A O 1
ATOM 3318 N N . ILE A 1 416 ? 26.905 14.480 -6.946 1.00 93.19 416 ILE A N 1
ATOM 3319 C CA . ILE A 1 416 ? 26.638 15.645 -7.786 1.00 93.19 416 ILE A CA 1
ATOM 3320 C C . ILE A 1 416 ? 26.388 16.859 -6.886 1.00 93.19 416 ILE A C 1
ATOM 3322 O O . ILE A 1 416 ? 25.474 16.861 -6.065 1.00 93.19 416 ILE A O 1
ATOM 3326 N N . GLN A 1 417 ? 27.181 17.911 -7.070 1.00 92.75 417 GLN A N 1
ATOM 3327 C CA . GLN A 1 417 ? 26.976 19.219 -6.451 1.00 92.75 417 GLN A CA 1
ATOM 3328 C C . GLN A 1 417 ? 26.241 20.133 -7.437 1.00 92.75 417 GLN A C 1
ATOM 3330 O O . GLN A 1 417 ? 26.820 20.580 -8.428 1.00 92.75 417 GLN A O 1
ATOM 3335 N N . GLY A 1 418 ? 24.964 20.404 -7.184 1.00 84.31 418 GLY A N 1
ATOM 3336 C CA . GLY A 1 418 ? 24.094 21.196 -8.051 1.00 84.31 418 GLY A CA 1
ATOM 3337 C C . GLY A 1 418 ? 22.680 21.337 -7.479 1.00 84.31 418 GLY A C 1
ATOM 3338 O O . GLY A 1 418 ? 22.243 20.532 -6.664 1.00 84.31 418 GLY A O 1
ATOM 3339 N N . GLN A 1 419 ? 21.950 22.375 -7.898 1.00 70.50 419 GLN A N 1
ATOM 3340 C CA . GLN A 1 419 ? 20.589 22.655 -7.399 1.00 70.50 419 GLN A CA 1
ATOM 3341 C C . GLN A 1 419 ? 19.522 21.701 -7.959 1.00 70.50 419 GLN A C 1
ATOM 3343 O O . GLN A 1 419 ? 18.433 21.594 -7.399 1.00 70.50 419 GLN A O 1
ATOM 3348 N N . LYS A 1 420 ? 19.828 21.032 -9.075 1.00 71.62 420 LYS A N 1
ATOM 3349 C CA . LYS A 1 420 ? 18.936 20.117 -9.789 1.00 71.62 420 LYS A CA 1
ATOM 3350 C C . LYS A 1 420 ? 19.546 18.726 -9.867 1.00 71.62 420 LYS A C 1
ATOM 3352 O O . LYS A 1 420 ? 20.765 18.577 -9.925 1.00 71.62 420 LYS A O 1
ATOM 3357 N N . GLU A 1 421 ? 18.668 17.736 -9.914 1.00 78.94 421 GLU A N 1
ATOM 3358 C CA . GLU A 1 421 ? 19.016 16.356 -10.233 1.00 78.94 421 GLU A CA 1
ATOM 3359 C C . GLU A 1 421 ? 19.455 16.243 -11.696 1.00 78.94 421 GLU A C 1
ATOM 3361 O O . GLU A 1 421 ? 18.989 16.987 -12.566 1.00 78.94 421 GLU A O 1
ATOM 3366 N N . VAL A 1 422 ? 20.378 15.323 -11.963 1.00 80.94 422 VAL A N 1
ATOM 3367 C CA . VAL A 1 422 ? 21.015 15.155 -13.270 1.00 80.94 422 VAL A CA 1
ATOM 3368 C C . VAL A 1 422 ? 20.973 13.681 -13.659 1.00 80.94 422 VAL A C 1
ATOM 3370 O O . VAL A 1 422 ? 21.208 12.808 -12.826 1.00 80.94 422 VAL A O 1
ATOM 3373 N N . MET A 1 423 ? 20.698 13.398 -14.933 1.00 81.69 423 MET A N 1
ATOM 3374 C CA . MET A 1 423 ? 20.827 12.044 -15.477 1.00 81.69 423 MET A CA 1
ATOM 3375 C C . MET A 1 423 ? 22.304 11.685 -15.613 1.00 81.69 423 MET A C 1
ATOM 3377 O O . MET A 1 423 ? 23.076 12.456 -16.174 1.00 81.69 423 MET A O 1
ATOM 3381 N N . ILE A 1 424 ? 22.717 10.515 -15.147 1.00 90.00 424 ILE A N 1
ATOM 3382 C CA . ILE A 1 424 ? 24.090 10.027 -15.257 1.00 90.00 424 ILE A CA 1
ATOM 3383 C C . ILE A 1 424 ? 24.091 8.786 -16.133 1.00 90.00 424 ILE A C 1
ATOM 3385 O O . ILE A 1 424 ? 23.404 7.814 -15.837 1.00 90.00 424 ILE A O 1
ATOM 3389 N N . ARG A 1 425 ? 24.881 8.834 -17.206 1.00 88.88 425 ARG A N 1
ATOM 3390 C CA . ARG A 1 425 ? 25.026 7.753 -18.177 1.00 88.88 425 ARG A CA 1
ATOM 3391 C C . ARG A 1 425 ? 26.296 6.958 -17.918 1.00 88.88 425 ARG A C 1
ATOM 3393 O O . ARG A 1 425 ? 27.375 7.549 -17.877 1.00 88.88 425 ARG A O 1
ATOM 3400 N N . SER A 1 426 ? 26.201 5.635 -17.844 1.00 94.50 426 SER A N 1
ATOM 3401 C CA . SER A 1 426 ? 27.325 4.733 -18.081 1.00 94.50 426 SER A CA 1
ATOM 3402 C C . SER A 1 426 ? 27.292 4.218 -19.519 1.00 94.50 426 SER A C 1
ATOM 3404 O O . SER A 1 426 ? 26.261 3.786 -20.038 1.00 94.50 426 SER A O 1
ATOM 3406 N N . ARG A 1 427 ? 28.442 4.275 -20.188 1.00 92.81 427 ARG A N 1
ATOM 3407 C CA . ARG A 1 427 ? 28.667 3.669 -21.502 1.00 92.81 427 ARG A CA 1
ATOM 3408 C C . ARG A 1 427 ? 29.743 2.603 -21.360 1.00 92.81 427 ARG A C 1
ATOM 3410 O O . ARG A 1 427 ? 30.834 2.905 -20.880 1.00 92.81 427 ARG A O 1
ATOM 3417 N N . ASN A 1 428 ? 29.430 1.381 -21.782 1.00 94.06 428 ASN A N 1
ATOM 3418 C CA . ASN A 1 428 ? 30.215 0.192 -21.457 1.00 94.06 428 ASN A CA 1
ATOM 3419 C C . ASN A 1 428 ? 30.719 -0.472 -22.739 1.00 94.06 428 ASN A C 1
ATOM 3421 O O . ASN A 1 428 ? 29.917 -0.947 -23.543 1.00 94.06 428 ASN A O 1
ATOM 3425 N N . LEU A 1 429 ? 32.035 -0.481 -22.934 1.00 92.38 429 LEU A N 1
ATOM 3426 C CA . LEU A 1 429 ? 32.716 -1.048 -24.097 1.00 92.38 429 LEU A CA 1
ATOM 3427 C C . LEU A 1 429 ? 33.616 -2.218 -23.666 1.00 92.38 429 LEU A C 1
ATOM 3429 O O . LEU A 1 429 ? 34.086 -2.238 -22.530 1.00 92.38 429 LEU A O 1
ATOM 3433 N N . GLY A 1 430 ? 33.913 -3.161 -24.558 1.00 90.75 430 GLY A N 1
ATOM 3434 C CA . GLY A 1 430 ? 34.978 -4.141 -24.317 1.00 90.75 430 GLY A CA 1
ATOM 3435 C C . GLY A 1 430 ? 36.356 -3.490 -24.362 1.00 90.75 430 GLY A C 1
ATOM 3436 O O . GLY A 1 430 ? 36.591 -2.552 -25.135 1.00 90.75 430 GLY A O 1
ATOM 3437 N N . GLY A 1 431 ? 37.261 -3.943 -23.495 1.00 85.12 431 GLY A N 1
ATOM 3438 C CA . GLY A 1 431 ? 38.541 -3.269 -23.276 1.00 85.12 431 GLY A CA 1
ATOM 3439 C C . GLY A 1 431 ? 39.746 -4.106 -23.675 1.00 85.12 431 GLY A C 1
ATOM 3440 O O . GLY A 1 431 ? 40.538 -3.656 -24.507 1.00 85.12 431 GLY A O 1
ATOM 3441 N N . THR A 1 432 ? 39.906 -5.296 -23.093 1.00 86.62 432 THR A N 1
ATOM 3442 C CA . THR A 1 432 ? 41.123 -6.112 -23.266 1.00 86.62 432 THR A CA 1
ATOM 3443 C C . THR A 1 432 ? 40.924 -7.306 -24.184 1.00 86.62 432 THR A C 1
ATOM 3445 O O . THR A 1 432 ? 41.857 -7.651 -24.907 1.00 86.62 432 THR A O 1
ATOM 3448 N N . HIS A 1 433 ? 39.730 -7.899 -24.213 1.00 89.44 433 HIS A N 1
ATOM 3449 C CA . HIS A 1 433 ? 39.482 -9.099 -25.005 1.00 89.44 433 HIS A CA 1
ATOM 3450 C C . HIS A 1 433 ? 39.434 -8.796 -26.511 1.00 89.44 433 HIS A C 1
ATOM 3452 O O . HIS A 1 433 ? 38.854 -7.800 -26.953 1.00 89.44 433 HIS A O 1
ATOM 3458 N N . ARG A 1 434 ? 40.038 -9.673 -27.326 1.00 89.38 434 ARG A N 1
ATOM 3459 C CA . ARG A 1 434 ? 40.204 -9.459 -28.779 1.00 89.38 434 ARG A CA 1
ATOM 3460 C C . ARG A 1 434 ? 38.875 -9.263 -29.509 1.00 89.38 434 ARG A C 1
ATOM 3462 O O . ARG A 1 434 ? 38.770 -8.367 -30.341 1.00 89.38 434 ARG A O 1
ATOM 3469 N N . GLU A 1 435 ? 37.865 -10.051 -29.147 1.00 89.00 435 GLU A N 1
ATOM 3470 C CA . GLU A 1 435 ? 36.545 -10.019 -29.790 1.00 89.00 435 GLU A CA 1
ATOM 3471 C C . GLU A 1 435 ? 35.656 -8.849 -29.354 1.00 89.00 435 GLU A C 1
ATOM 3473 O O . GLU A 1 435 ? 34.739 -8.482 -30.088 1.00 89.00 435 GLU A O 1
ATOM 3478 N N . THR A 1 436 ? 35.907 -8.235 -28.194 1.00 90.06 436 THR A N 1
ATOM 3479 C CA . THR A 1 436 ? 35.019 -7.207 -27.614 1.00 90.06 436 THR A CA 1
ATOM 3480 C C . THR A 1 436 ? 35.641 -5.816 -27.622 1.00 90.06 436 THR A C 1
ATOM 3482 O O . THR A 1 436 ? 34.934 -4.828 -27.420 1.00 90.06 436 THR A O 1
ATOM 3485 N N . LYS A 1 437 ? 36.947 -5.704 -27.897 1.00 89.88 437 LYS A N 1
ATOM 3486 C CA . LYS A 1 437 ? 37.690 -4.442 -27.887 1.00 89.88 437 LYS A CA 1
ATOM 3487 C C . LYS A 1 437 ? 36.972 -3.343 -28.678 1.00 89.88 437 LYS A C 1
ATOM 3489 O O . LYS A 1 437 ? 36.741 -3.468 -29.878 1.00 89.88 437 LYS A O 1
ATOM 3494 N N . ALA A 1 438 ? 36.652 -2.248 -27.986 1.00 86.19 438 ALA A N 1
ATOM 3495 C CA . ALA A 1 438 ? 35.927 -1.080 -28.493 1.00 86.19 438 ALA A CA 1
ATOM 3496 C C . ALA A 1 438 ? 34.495 -1.340 -29.015 1.00 86.19 438 ALA A C 1
ATOM 3498 O O . ALA A 1 438 ? 33.868 -0.421 -29.548 1.00 86.19 438 ALA A O 1
ATOM 3499 N N . LYS A 1 439 ? 33.940 -2.543 -28.827 1.00 91.19 439 LYS A N 1
ATOM 3500 C CA . LYS A 1 439 ? 32.531 -2.856 -29.101 1.00 91.19 439 LYS A CA 1
ATOM 3501 C C . LYS A 1 439 ? 31.671 -2.548 -27.877 1.00 91.19 439 LYS A C 1
ATOM 3503 O O . LYS A 1 439 ? 32.144 -2.622 -26.748 1.00 91.19 439 LYS A O 1
ATOM 3508 N N . LEU A 1 440 ? 30.414 -2.171 -28.101 1.00 89.62 440 LEU A N 1
ATOM 3509 C CA . LEU A 1 440 ? 29.471 -1.793 -27.047 1.00 89.62 440 LEU A CA 1
ATOM 3510 C C . LEU A 1 440 ? 28.820 -3.028 -26.419 1.00 89.62 440 LEU A C 1
ATOM 3512 O O . LEU A 1 440 ? 28.288 -3.862 -27.137 1.00 89.62 440 LEU A O 1
ATOM 3516 N N . TYR A 1 441 ? 28.821 -3.093 -25.088 1.00 89.81 441 TYR A N 1
ATOM 3517 C CA . TYR A 1 441 ? 27.998 -4.027 -24.314 1.00 89.81 441 TYR A CA 1
ATOM 3518 C C . TYR A 1 441 ? 26.610 -3.447 -24.061 1.00 89.81 441 TYR A C 1
ATOM 3520 O O . TYR A 1 441 ? 25.592 -4.108 -24.251 1.00 89.81 441 TYR 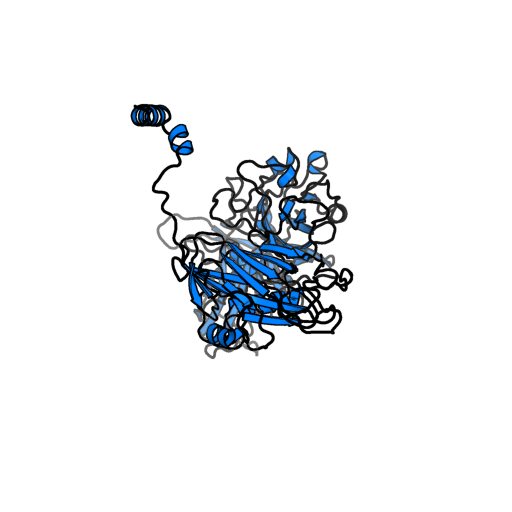A O 1
ATOM 3528 N N . GLY A 1 442 ? 26.569 -2.186 -23.625 1.00 88.50 442 GLY A N 1
ATOM 3529 C CA . GLY A 1 442 ? 25.325 -1.550 -23.230 1.00 88.50 442 GLY A CA 1
ATOM 3530 C C . GLY A 1 442 ? 25.486 -0.157 -22.633 1.00 88.50 442 GLY A C 1
ATOM 3531 O O . GLY A 1 442 ? 26.598 0.342 -22.408 1.00 88.50 442 GLY A O 1
ATOM 3532 N N . ILE A 1 443 ? 24.343 0.472 -22.383 1.00 86.31 443 ILE A N 1
ATOM 3533 C CA . ILE A 1 443 ? 24.205 1.811 -21.805 1.00 86.31 443 ILE A CA 1
ATOM 3534 C C . ILE A 1 443 ? 23.293 1.712 -20.579 1.00 86.31 443 ILE A C 1
ATOM 3536 O O . ILE A 1 443 ? 22.322 0.949 -20.592 1.00 86.31 443 ILE A O 1
ATOM 3540 N N . ARG A 1 444 ? 23.616 2.467 -19.526 1.00 91.69 444 ARG A N 1
ATOM 3541 C CA . ARG A 1 444 ? 22.755 2.644 -18.352 1.00 91.69 444 ARG A CA 1
ATOM 3542 C C . ARG A 1 444 ? 22.589 4.122 -18.064 1.00 91.69 444 ARG A C 1
ATOM 3544 O O . ARG A 1 444 ? 23.596 4.791 -17.870 1.00 91.69 444 ARG A O 1
ATOM 3551 N N . ASP A 1 445 ? 21.362 4.617 -17.993 1.00 85.56 445 ASP A N 1
ATOM 3552 C CA . ASP A 1 445 ? 21.098 5.953 -17.456 1.00 85.56 445 ASP A CA 1
ATOM 3553 C C . ASP A 1 445 ? 20.384 5.835 -16.119 1.00 85.56 445 ASP A C 1
ATOM 3555 O O . ASP A 1 445 ? 19.489 5.004 -15.979 1.00 85.56 445 ASP A O 1
ATOM 3559 N N . ILE A 1 446 ? 20.778 6.668 -15.155 1.00 87.25 446 ILE A N 1
ATOM 3560 C CA . ILE A 1 446 ? 20.076 6.821 -13.881 1.00 87.25 446 ILE A CA 1
ATOM 3561 C C . ILE A 1 446 ? 19.979 8.294 -13.469 1.00 87.25 446 ILE A C 1
ATOM 3563 O O . ILE A 1 446 ? 20.962 9.027 -13.610 1.00 87.25 446 ILE A O 1
ATOM 3567 N N . ARG A 1 447 ? 18.839 8.763 -12.950 1.00 84.00 447 ARG A N 1
ATOM 3568 C CA . ARG A 1 447 ? 18.760 10.101 -12.328 1.00 84.00 447 ARG A CA 1
ATOM 3569 C C . ARG A 1 447 ? 19.406 10.105 -10.947 1.00 84.00 447 ARG A C 1
ATOM 3571 O O . ARG A 1 447 ? 19.244 9.164 -10.175 1.00 84.00 447 ARG A O 1
ATOM 3578 N N . SER A 1 448 ? 20.120 11.178 -10.614 1.00 83.94 448 SER A N 1
ATOM 3579 C CA . SER A 1 448 ? 20.609 11.384 -9.251 1.00 83.94 448 SER A CA 1
ATOM 3580 C C . SER A 1 448 ? 19.469 11.660 -8.265 1.00 83.94 448 SER A C 1
ATOM 3582 O O . SER A 1 448 ? 18.563 12.434 -8.545 1.00 83.94 448 SER A O 1
ATOM 3584 N N . THR A 1 449 ? 19.543 11.056 -7.082 1.00 81.25 449 THR A N 1
ATOM 3585 C CA . THR A 1 449 ? 18.619 11.278 -5.966 1.00 81.25 449 THR A CA 1
ATOM 3586 C C . THR A 1 449 ? 19.112 12.444 -5.120 1.00 81.25 449 THR A C 1
ATOM 3588 O O . THR A 1 449 ? 20.266 12.451 -4.678 1.00 81.25 449 THR A O 1
ATOM 3591 N N . ARG A 1 450 ? 18.263 13.448 -4.893 1.00 77.50 450 ARG A N 1
ATOM 3592 C CA . ARG A 1 450 ? 18.590 14.597 -4.040 1.00 77.50 450 ARG A CA 1
ATOM 3593 C C . ARG A 1 450 ? 18.754 14.210 -2.565 1.00 77.50 450 ARG A C 1
ATOM 3595 O O . ARG A 1 450 ? 17.964 13.438 -2.030 1.00 77.50 450 ARG A O 1
ATOM 3602 N N . ASP A 1 451 ? 19.743 14.806 -1.900 1.00 74.19 451 ASP A N 1
ATOM 3603 C CA . ASP A 1 451 ? 19.887 14.722 -0.447 1.00 74.19 451 ASP A CA 1
ATOM 3604 C C . ASP A 1 451 ? 18.950 15.732 0.240 1.00 74.19 451 ASP A C 1
ATOM 3606 O O . ASP A 1 451 ? 18.915 16.915 -0.105 1.00 74.19 451 ASP A O 1
ATOM 3610 N N . MET A 1 452 ? 18.163 15.259 1.206 1.00 71.56 452 MET A N 1
ATOM 3611 C CA . MET A 1 452 ? 17.237 16.094 1.978 1.00 71.56 452 MET A CA 1
ATOM 3612 C C . MET A 1 452 ? 17.933 16.863 3.113 1.00 71.56 452 MET A C 1
ATOM 3614 O O . MET A 1 452 ? 17.398 17.864 3.586 1.00 71.56 452 MET A O 1
ATOM 3618 N N . ARG A 1 453 ? 19.105 16.403 3.566 1.00 70.56 453 ARG A N 1
ATOM 3619 C CA . ARG A 1 453 ? 19.895 17.004 4.653 1.00 70.56 453 ARG A CA 1
ATOM 3620 C C . ARG A 1 453 ? 20.888 18.036 4.128 1.00 70.56 453 ARG A C 1
ATOM 3622 O O . ARG A 1 453 ? 21.099 19.058 4.777 1.00 70.56 453 ARG A O 1
ATOM 3629 N N . GLU A 1 454 ? 21.457 17.796 2.948 1.00 74.94 454 GLU A N 1
ATOM 3630 C CA . GLU A 1 454 ? 22.380 18.718 2.280 1.00 74.94 454 GLU A CA 1
ATOM 3631 C C . GLU A 1 454 ? 21.720 19.442 1.100 1.00 74.94 454 GLU A C 1
ATOM 3633 O O . GLU A 1 454 ? 21.397 18.858 0.063 1.00 74.94 454 GLU A O 1
ATOM 3638 N N . ALA A 1 455 ? 21.574 20.764 1.208 1.00 75.31 455 ALA A N 1
ATOM 3639 C CA . ALA A 1 455 ? 21.105 21.569 0.087 1.00 75.31 455 ALA A CA 1
ATOM 3640 C C . ALA A 1 455 ? 22.113 21.542 -1.078 1.00 75.31 455 ALA A C 1
ATOM 3642 O O . ALA A 1 455 ? 23.312 21.724 -0.884 1.00 75.31 455 ALA A O 1
ATOM 3643 N N . ASN A 1 456 ? 21.604 21.418 -2.309 1.00 82.94 456 ASN A N 1
ATOM 3644 C CA . ASN A 1 456 ? 22.389 21.387 -3.553 1.00 82.94 456 ASN A CA 1
ATOM 3645 C C . ASN A 1 456 ? 23.320 20.170 -3.702 1.00 82.94 456 ASN A C 1
ATOM 3647 O O . ASN A 1 456 ? 24.298 20.229 -4.452 1.00 82.94 456 ASN A O 1
ATOM 3651 N N . THR A 1 457 ? 23.006 19.070 -3.021 1.00 87.19 457 THR A N 1
ATOM 3652 C CA . THR A 1 457 ? 23.685 17.784 -3.174 1.00 87.19 457 THR A CA 1
ATOM 3653 C C . THR A 1 457 ? 22.701 16.744 -3.714 1.00 87.19 457 THR A C 1
ATOM 3655 O O . THR A 1 457 ? 21.558 16.647 -3.269 1.00 87.19 457 THR A O 1
ATOM 3658 N N . SER A 1 458 ? 23.143 15.937 -4.676 1.00 85.19 458 SER A N 1
ATOM 3659 C CA . SER A 1 458 ? 22.471 14.696 -5.077 1.00 85.19 458 SER A CA 1
ATOM 3660 C C . SER A 1 458 ? 23.498 13.589 -5.310 1.00 85.19 458 SER A C 1
ATOM 3662 O O . SER A 1 458 ? 24.687 13.866 -5.462 1.00 85.19 458 SER A O 1
ATOM 3664 N N . ALA A 1 459 ? 23.072 12.331 -5.319 1.00 91.69 459 ALA A N 1
ATOM 3665 C CA . ALA A 1 459 ? 23.948 11.194 -5.586 1.00 91.69 459 ALA A CA 1
ATOM 3666 C C . ALA A 1 459 ? 23.235 10.126 -6.417 1.00 91.69 459 ALA A C 1
ATOM 3668 O O . ALA A 1 459 ? 22.014 10.019 -6.382 1.00 91.69 459 ALA A O 1
ATOM 3669 N N . ALA A 1 460 ? 23.989 9.335 -7.175 1.00 91.56 460 ALA A N 1
ATOM 3670 C CA . ALA A 1 460 ? 23.448 8.211 -7.931 1.00 91.56 460 ALA A CA 1
ATOM 3671 C C . ALA A 1 460 ? 24.372 6.994 -7.854 1.00 91.56 460 ALA A C 1
ATOM 3673 O O . ALA A 1 460 ? 25.597 7.128 -7.821 1.00 91.56 460 ALA A O 1
ATOM 3674 N N . CYS A 1 461 ? 23.766 5.812 -7.889 1.00 93.62 461 CYS A N 1
ATOM 3675 C CA . CYS A 1 461 ? 24.455 4.540 -8.050 1.00 93.62 461 CYS A CA 1
ATOM 3676 C C . CYS A 1 461 ? 24.237 4.058 -9.477 1.00 93.62 461 CYS A C 1
ATOM 3678 O O . CYS A 1 461 ? 23.148 3.617 -9.831 1.00 93.62 461 CYS A O 1
ATOM 3680 N N . VAL A 1 462 ? 25.265 4.188 -10.309 1.00 94.38 462 VAL A N 1
ATOM 3681 C CA . VAL A 1 462 ? 25.172 3.917 -11.745 1.00 94.38 462 VAL A CA 1
ATOM 3682 C C . VAL A 1 462 ? 25.643 2.496 -12.017 1.00 94.38 462 VAL A C 1
ATOM 3684 O O . VAL A 1 462 ? 26.773 2.149 -11.669 1.00 94.38 462 VAL A O 1
ATOM 3687 N N . GLU A 1 463 ? 24.797 1.680 -12.643 1.00 95.00 463 GLU A N 1
ATOM 3688 C CA . GLU A 1 463 ? 25.178 0.330 -13.062 1.00 95.00 463 GLU A CA 1
ATOM 3689 C C . GLU A 1 463 ? 26.173 0.394 -14.229 1.00 95.00 463 GLU A C 1
ATOM 3691 O O . GLU A 1 463 ? 26.056 1.230 -15.132 1.00 95.00 463 GLU A O 1
ATOM 3696 N N . PHE A 1 464 ? 27.152 -0.503 -14.233 1.00 95.44 464 PHE A N 1
ATOM 3697 C CA . PHE A 1 464 ? 28.097 -0.668 -15.329 1.00 95.44 464 PHE A CA 1
ATOM 3698 C C . PHE A 1 464 ? 28.439 -2.148 -15.550 1.00 95.44 464 PHE A C 1
ATOM 3700 O O . PHE A 1 464 ? 28.240 -2.990 -14.674 1.00 95.44 464 PHE A O 1
ATOM 3707 N N . LYS A 1 465 ? 28.999 -2.473 -16.720 1.00 94.88 465 LYS A N 1
ATOM 3708 C CA . LYS A 1 465 ? 29.393 -3.846 -17.062 1.00 94.88 465 LYS A CA 1
ATOM 3709 C C . LYS A 1 465 ? 30.608 -4.281 -16.241 1.00 94.88 465 LYS A C 1
ATOM 3711 O O . LYS A 1 465 ? 31.696 -3.725 -16.395 1.00 94.88 465 LYS A O 1
ATOM 3716 N N . CYS A 1 466 ? 30.450 -5.318 -15.422 1.00 93.69 466 CYS A N 1
ATOM 3717 C CA . CYS A 1 466 ? 31.568 -5.910 -14.690 1.00 93.69 466 CYS A CA 1
ATOM 3718 C C . CYS A 1 466 ? 32.637 -6.495 -15.627 1.00 93.69 466 CYS A C 1
ATOM 3720 O O . CYS A 1 466 ? 32.317 -7.078 -16.671 1.00 93.69 466 CYS A O 1
ATOM 3722 N N . SER A 1 467 ? 33.900 -6.397 -15.209 1.00 91.44 467 SER A N 1
ATOM 3723 C CA . SER A 1 467 ? 35.013 -7.158 -15.787 1.00 91.44 467 SER A CA 1
ATOM 3724 C C . SER A 1 467 ? 34.982 -8.613 -15.316 1.00 91.44 467 SER A C 1
ATOM 3726 O O . SER A 1 467 ? 34.568 -8.897 -14.188 1.00 91.44 467 SER A O 1
ATOM 3728 N N . GLY A 1 468 ? 35.452 -9.535 -16.153 1.00 89.81 468 GLY A N 1
ATOM 3729 C CA . GLY A 1 468 ? 35.474 -10.960 -15.828 1.00 89.81 468 GLY A CA 1
ATOM 3730 C C . GLY A 1 468 ? 35.699 -11.847 -17.046 1.00 89.81 468 GLY A C 1
ATOM 3731 O O . GLY A 1 468 ? 35.994 -11.358 -18.135 1.00 89.81 468 GLY A O 1
ATOM 3732 N N . MET A 1 469 ? 35.563 -13.156 -16.841 1.00 89.38 469 MET A N 1
ATOM 3733 C CA . MET A 1 469 ? 35.572 -14.128 -17.934 1.00 89.38 469 MET A CA 1
ATOM 3734 C C . MET A 1 469 ? 34.332 -13.935 -18.813 1.00 89.38 469 MET A C 1
ATOM 3736 O O . MET A 1 469 ? 33.240 -13.674 -18.299 1.00 89.38 469 MET A O 1
ATOM 3740 N N . LEU A 1 470 ? 34.508 -14.062 -20.128 1.00 89.75 470 LEU A N 1
ATOM 3741 C CA . LEU A 1 470 ? 33.398 -14.134 -21.077 1.00 89.75 470 LEU A CA 1
ATOM 3742 C C . LEU A 1 470 ? 32.855 -15.569 -21.162 1.00 89.75 470 LEU A C 1
ATOM 3744 O O . LEU A 1 470 ? 33.369 -16.475 -20.504 1.00 89.75 470 LEU A O 1
ATOM 3748 N N . PHE A 1 471 ? 31.797 -15.775 -21.950 1.00 86.00 471 PHE A N 1
ATOM 3749 C CA . PHE A 1 471 ? 31.111 -17.070 -22.044 1.00 86.00 471 PHE A CA 1
ATOM 3750 C C . PHE A 1 471 ? 32.019 -18.207 -22.548 1.00 86.00 471 PHE A C 1
ATOM 3752 O O . PHE A 1 471 ? 31.786 -19.367 -22.219 1.00 86.00 471 PHE A O 1
ATOM 3759 N N . ASP A 1 472 ? 33.056 -17.882 -23.325 1.00 86.19 472 ASP A N 1
ATOM 3760 C CA . ASP A 1 472 ? 34.029 -18.837 -23.864 1.00 86.19 472 ASP A CA 1
ATOM 3761 C C . ASP A 1 472 ? 35.133 -19.219 -22.866 1.00 86.19 472 ASP A C 1
ATOM 3763 O O . ASP A 1 472 ? 35.928 -20.116 -23.139 1.00 86.19 472 ASP A O 1
ATOM 3767 N N . GLN A 1 473 ? 35.185 -18.542 -21.714 1.00 85.94 473 GLN A N 1
ATOM 3768 C CA . GLN A 1 473 ? 36.174 -18.732 -20.656 1.00 85.94 473 GLN A CA 1
ATOM 3769 C C . GLN A 1 473 ? 37.640 -18.696 -21.143 1.00 85.94 473 GLN A C 1
ATOM 3771 O O . GLN A 1 473 ? 38.521 -19.250 -20.485 1.00 85.94 473 GLN A O 1
ATOM 3776 N N . ALA A 1 474 ? 37.929 -18.025 -22.265 1.00 83.94 474 ALA A N 1
ATOM 3777 C CA . ALA A 1 474 ? 39.263 -18.033 -22.868 1.00 83.94 474 ALA A CA 1
ATOM 3778 C C . ALA A 1 474 ? 40.204 -16.987 -22.249 1.00 83.94 474 ALA A C 1
ATOM 3780 O O . ALA A 1 474 ? 41.351 -17.286 -21.915 1.00 83.94 474 ALA A O 1
ATOM 3781 N N . GLU A 1 475 ? 39.724 -15.753 -22.081 1.00 87.38 475 GLU A N 1
ATOM 3782 C CA . GLU A 1 475 ? 40.493 -14.633 -21.531 1.00 87.38 475 GLU A CA 1
ATOM 3783 C C . GLU A 1 475 ? 39.579 -13.697 -20.717 1.00 87.38 475 GLU A C 1
ATOM 3785 O O . GLU A 1 475 ? 38.373 -13.601 -20.954 1.00 87.38 475 GLU A O 1
ATOM 3790 N N . VAL A 1 476 ? 40.151 -12.990 -19.737 1.00 88.06 476 VAL A N 1
ATOM 3791 C CA . VAL A 1 476 ? 39.431 -11.974 -18.955 1.00 88.06 476 VAL A CA 1
ATOM 3792 C C . VAL A 1 476 ? 39.247 -10.707 -19.794 1.00 88.06 476 VAL A C 1
ATOM 3794 O O . VAL A 1 476 ? 40.229 -10.073 -20.194 1.00 88.06 476 VAL A O 1
ATOM 3797 N N . ASP A 1 477 ? 38.001 -10.262 -19.972 1.00 89.81 477 ASP A N 1
ATOM 3798 C CA . ASP A 1 477 ? 37.724 -8.929 -20.506 1.00 89.81 477 ASP A CA 1
ATOM 3799 C C . ASP A 1 477 ? 37.616 -7.906 -19.375 1.00 89.81 477 ASP A C 1
ATOM 3801 O O . ASP A 1 477 ? 36.776 -8.007 -18.471 1.00 89.81 477 ASP A O 1
ATOM 3805 N N . ARG A 1 478 ? 38.473 -6.885 -19.432 1.00 91.12 478 ARG A N 1
ATOM 3806 C CA . ARG A 1 478 ? 38.364 -5.697 -18.594 1.00 91.12 478 ARG A CA 1
ATOM 3807 C C . ARG A 1 478 ? 37.518 -4.668 -19.322 1.00 91.12 478 ARG A C 1
ATOM 3809 O O . ARG A 1 478 ? 38.009 -4.002 -20.229 1.00 91.12 478 ARG A O 1
ATOM 3816 N N . SER A 1 479 ? 36.265 -4.522 -18.911 1.00 91.69 479 SER A N 1
ATOM 3817 C CA . SER A 1 479 ? 35.321 -3.609 -19.560 1.00 91.69 479 SER A CA 1
ATOM 3818 C C . SER A 1 479 ? 35.782 -2.157 -19.418 1.00 91.69 479 SER A C 1
ATOM 3820 O O . SER A 1 479 ? 36.117 -1.706 -18.323 1.00 91.69 479 SER A O 1
ATOM 3822 N N . LEU A 1 480 ? 35.786 -1.406 -20.517 1.00 92.06 480 LEU A N 1
ATOM 3823 C CA . LEU A 1 480 ? 36.041 0.030 -20.534 1.00 92.06 480 LEU A CA 1
ATOM 3824 C C . LEU A 1 480 ? 34.734 0.782 -20.265 1.00 92.06 480 LEU A C 1
ATOM 3826 O O . LEU A 1 480 ? 33.799 0.743 -21.066 1.00 92.06 480 LEU A O 1
ATOM 3830 N N . ILE A 1 481 ? 34.683 1.501 -19.150 1.00 93.25 481 ILE A N 1
ATOM 3831 C CA . ILE A 1 481 ? 33.486 2.204 -18.684 1.00 93.25 481 ILE A CA 1
ATOM 3832 C C . ILE A 1 481 ? 33.716 3.699 -18.792 1.00 93.25 481 ILE A C 1
ATOM 3834 O O . ILE A 1 481 ? 34.762 4.203 -18.388 1.00 93.25 481 ILE A O 1
ATOM 3838 N N . SER A 1 482 ? 32.718 4.410 -19.308 1.00 92.06 482 SER A N 1
ATOM 3839 C CA . SER A 1 482 ? 32.661 5.871 -19.307 1.00 92.06 482 SER A CA 1
ATOM 3840 C C . SER A 1 482 ? 31.446 6.343 -18.513 1.00 92.06 482 SER A C 1
ATOM 3842 O O . SER A 1 482 ? 30.327 5.956 -18.841 1.00 92.06 482 SER A O 1
ATOM 3844 N N . VAL A 1 483 ? 31.655 7.182 -17.499 1.00 94.12 483 VAL A N 1
ATOM 3845 C CA . VAL A 1 483 ? 30.606 7.801 -16.676 1.00 94.12 483 VAL A CA 1
ATOM 3846 C C . VAL A 1 483 ? 30.439 9.259 -17.099 1.00 94.12 483 VAL A C 1
ATOM 3848 O O . VAL A 1 483 ? 31.388 10.043 -17.016 1.00 94.12 483 VAL A O 1
ATOM 3851 N N . LEU A 1 484 ? 29.240 9.611 -17.569 1.00 89.38 484 LEU A N 1
ATOM 3852 C CA . LEU A 1 484 ? 28.917 10.906 -18.170 1.00 89.38 484 LEU A CA 1
ATOM 3853 C C . LEU A 1 484 ? 27.633 11.498 -17.560 1.00 89.38 484 LEU A C 1
ATOM 3855 O O . LEU A 1 484 ? 26.527 11.094 -17.941 1.00 89.38 484 LEU A O 1
ATOM 3859 N N . PRO A 1 485 ? 27.738 12.481 -16.652 1.00 87.25 485 PRO A N 1
ATOM 3860 C CA . PRO A 1 485 ? 26.587 13.268 -16.224 1.00 87.25 485 PRO A CA 1
ATOM 3861 C C . PRO A 1 485 ? 26.047 14.118 -17.386 1.00 87.25 485 PRO A C 1
ATOM 3863 O O . PRO A 1 485 ? 26.787 14.860 -18.031 1.00 87.25 485 PRO A O 1
ATOM 3866 N N . GLN A 1 486 ? 24.751 14.015 -17.660 1.00 78.38 486 GLN A N 1
ATOM 3867 C CA . GLN A 1 486 ? 24.050 14.713 -18.734 1.00 78.38 486 GLN A CA 1
ATOM 3868 C C . GLN A 1 486 ? 23.723 16.147 -18.303 1.00 78.38 486 GLN A C 1
ATOM 3870 O O . GLN A 1 486 ? 22.690 16.427 -17.703 1.00 78.38 486 GLN A O 1
ATOM 3875 N N . GLY A 1 487 ? 24.624 17.077 -18.594 1.00 73.56 487 GLY A N 1
ATOM 3876 C CA . GLY A 1 487 ? 24.464 18.485 -18.246 1.00 73.56 487 GLY A CA 1
ATOM 3877 C C . GLY A 1 487 ? 25.789 19.231 -18.314 1.00 73.56 487 GLY A C 1
ATOM 3878 O O . GLY A 1 487 ? 26.805 18.693 -18.750 1.00 73.56 487 GLY A O 1
ATOM 3879 N N . ASN A 1 488 ? 25.807 20.484 -17.857 1.00 80.50 488 ASN A N 1
ATOM 3880 C CA . ASN A 1 488 ? 27.053 21.244 -17.736 1.00 80.50 488 ASN A CA 1
ATOM 3881 C C . ASN A 1 488 ? 27.788 20.871 -16.440 1.00 80.50 488 ASN A C 1
ATOM 3883 O O . ASN A 1 488 ? 27.859 21.665 -15.505 1.00 80.50 488 ASN A O 1
ATOM 3887 N N . CYS A 1 489 ? 28.285 19.640 -16.383 1.00 86.00 489 CYS A N 1
ATOM 3888 C CA . CYS A 1 489 ? 28.925 19.064 -15.209 1.00 86.00 489 CYS A CA 1
ATOM 3889 C C . CYS A 1 489 ? 30.434 18.924 -15.411 1.00 86.00 489 CYS A C 1
ATOM 3891 O O . CYS A 1 489 ? 30.876 18.556 -16.499 1.00 86.00 489 CYS A O 1
ATOM 3893 N N . ARG A 1 490 ? 31.229 19.182 -14.369 1.00 91.25 490 ARG A N 1
ATOM 3894 C CA . ARG A 1 490 ? 32.685 18.965 -14.362 1.00 91.25 490 ARG A CA 1
ATOM 3895 C C . ARG A 1 490 ? 33.106 18.153 -13.147 1.00 91.25 490 ARG A C 1
ATOM 3897 O O . ARG A 1 490 ? 32.680 18.451 -12.035 1.00 91.25 490 ARG A O 1
ATOM 3904 N N . ARG A 1 491 ? 33.950 17.144 -13.351 1.00 92.81 491 ARG A N 1
ATOM 3905 C CA . ARG A 1 491 ? 34.551 16.337 -12.288 1.00 92.81 491 ARG A CA 1
ATOM 3906 C C . ARG A 1 491 ? 35.451 17.231 -11.441 1.00 92.81 491 ARG A C 1
ATOM 3908 O O . ARG A 1 491 ? 36.343 17.883 -11.977 1.00 92.81 491 ARG A O 1
ATOM 3915 N N . ILE A 1 492 ? 35.210 17.245 -10.136 1.00 91.81 492 ILE A N 1
ATOM 3916 C CA . ILE A 1 492 ? 35.974 18.037 -9.163 1.00 91.81 492 ILE A CA 1
ATOM 3917 C C . ILE A 1 492 ? 36.780 17.165 -8.206 1.00 91.81 492 ILE A C 1
ATOM 3919 O O . ILE A 1 492 ? 37.809 17.610 -7.712 1.00 91.81 492 ILE A O 1
ATOM 3923 N N . ASN A 1 493 ? 36.334 15.932 -7.953 1.00 91.00 493 ASN A N 1
ATOM 3924 C CA . ASN A 1 493 ? 37.021 15.019 -7.053 1.00 91.00 493 ASN A CA 1
ATOM 3925 C C . ASN A 1 493 ? 36.920 13.570 -7.544 1.00 91.00 493 ASN A C 1
ATOM 3927 O O . ASN A 1 493 ? 35.937 13.181 -8.178 1.00 91.00 493 ASN A O 1
ATOM 3931 N N . THR A 1 494 ? 37.951 12.786 -7.248 1.00 91.44 494 THR A N 1
ATOM 3932 C CA . THR A 1 494 ? 38.007 11.328 -7.419 1.00 91.44 494 THR A CA 1
ATOM 3933 C C . THR A 1 494 ? 38.515 10.762 -6.102 1.00 91.44 494 THR A C 1
ATOM 3935 O O . THR A 1 494 ? 39.453 11.313 -5.532 1.00 91.44 494 THR A O 1
ATOM 3938 N N . ASN A 1 495 ? 37.890 9.701 -5.598 1.00 92.62 495 ASN A N 1
ATOM 3939 C CA . ASN A 1 495 ? 38.317 9.050 -4.362 1.00 92.62 495 ASN A CA 1
ATOM 3940 C C . ASN A 1 495 ? 39.821 8.706 -4.424 1.00 92.62 495 ASN A C 1
ATOM 3942 O O . ASN A 1 495 ? 40.294 8.198 -5.443 1.00 92.62 495 ASN A O 1
ATOM 3946 N N . SER A 1 496 ? 40.576 8.984 -3.357 1.00 89.69 4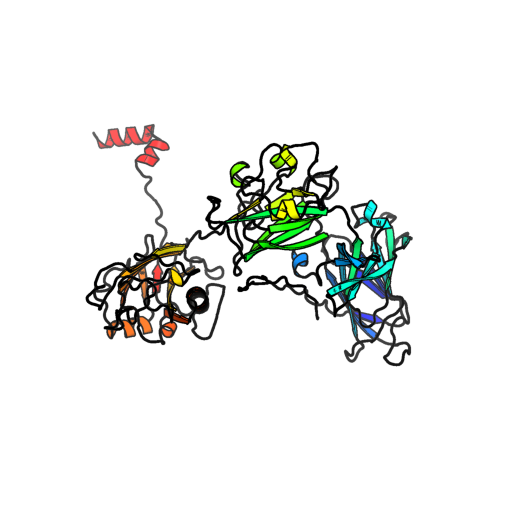96 SER A N 1
ATOM 3947 C CA . SER A 1 496 ? 42.032 8.785 -3.326 1.00 89.69 496 SER A CA 1
ATOM 3948 C C . SER A 1 496 ? 42.426 7.328 -3.576 1.00 89.69 496 SER A C 1
ATOM 3950 O O . SER A 1 496 ? 43.348 7.069 -4.346 1.00 89.69 496 SER A O 1
ATOM 3952 N N . LEU A 1 497 ? 41.675 6.374 -3.016 1.00 89.25 497 LEU A N 1
ATOM 3953 C CA . LEU A 1 497 ? 41.907 4.943 -3.225 1.00 89.25 497 LEU A CA 1
ATOM 3954 C C . LEU A 1 497 ? 41.595 4.524 -4.669 1.00 89.25 497 LEU A C 1
ATOM 3956 O O . LEU A 1 497 ? 42.316 3.705 -5.242 1.00 89.25 497 LEU A O 1
ATOM 3960 N N . LEU A 1 498 ? 40.581 5.134 -5.298 1.00 89.00 498 LEU A N 1
ATOM 3961 C CA . LEU A 1 498 ? 40.311 4.929 -6.725 1.00 89.00 498 LEU A CA 1
ATOM 3962 C C . LEU A 1 498 ? 41.463 5.481 -7.571 1.00 89.00 498 LEU A C 1
ATOM 3964 O O . LEU A 1 498 ? 41.900 4.842 -8.523 1.00 89.00 498 LEU A O 1
ATOM 3968 N N . GLN A 1 499 ? 41.983 6.656 -7.224 1.00 88.38 499 GLN A N 1
ATOM 3969 C CA . GLN A 1 499 ? 43.091 7.271 -7.944 1.00 88.38 499 GLN A CA 1
ATOM 3970 C C . GLN A 1 499 ? 44.371 6.425 -7.855 1.00 88.38 499 GLN A C 1
ATOM 3972 O O . GLN A 1 499 ? 45.020 6.203 -8.875 1.00 88.38 499 GLN A O 1
ATOM 3977 N N . GLU A 1 500 ? 44.700 5.888 -6.678 1.00 87.00 500 GLU A N 1
ATOM 3978 C CA . GLU A 1 500 ? 45.816 4.949 -6.502 1.00 87.00 500 GLU A CA 1
ATOM 3979 C C . GLU A 1 500 ? 45.632 3.664 -7.317 1.00 87.00 500 GLU A C 1
ATOM 3981 O O . GLU A 1 500 ? 46.581 3.176 -7.943 1.00 87.00 500 GLU A O 1
ATOM 3986 N N . TYR A 1 501 ? 44.407 3.134 -7.355 1.00 86.50 501 TYR A N 1
ATOM 3987 C CA . TYR A 1 501 ? 44.077 1.975 -8.175 1.00 86.50 501 TYR A CA 1
ATOM 3988 C C . TYR A 1 501 ? 44.308 2.255 -9.668 1.00 86.50 501 TYR A C 1
ATOM 3990 O O . TYR A 1 501 ? 44.933 1.443 -10.354 1.00 86.50 501 TYR A O 1
ATOM 3998 N N . LEU A 1 502 ? 43.873 3.419 -10.164 1.00 85.50 502 LEU A N 1
ATOM 3999 C CA . LEU A 1 502 ? 44.028 3.827 -11.566 1.00 85.50 502 LEU A CA 1
ATOM 4000 C C . LEU A 1 502 ? 45.481 4.120 -11.960 1.00 85.50 502 LEU A C 1
ATOM 4002 O O . LEU A 1 502 ? 45.829 3.941 -13.122 1.00 85.50 502 LEU A O 1
ATOM 4006 N N . ILE A 1 503 ? 46.346 4.532 -11.026 1.00 85.00 503 ILE A N 1
ATOM 4007 C CA . ILE A 1 503 ? 47.790 4.675 -11.297 1.00 85.00 503 ILE A CA 1
ATOM 4008 C C . ILE A 1 503 ? 48.405 3.310 -11.629 1.00 85.00 503 ILE A C 1
ATOM 4010 O O . ILE A 1 503 ? 49.222 3.201 -12.542 1.00 85.00 503 ILE A O 1
ATOM 4014 N N . LYS A 1 504 ? 47.992 2.258 -10.911 1.00 83.44 504 LYS A N 1
ATOM 4015 C CA . LYS A 1 504 ? 48.439 0.877 -11.157 1.00 83.44 504 LYS A CA 1
ATOM 4016 C C . LYS A 1 504 ? 47.735 0.239 -12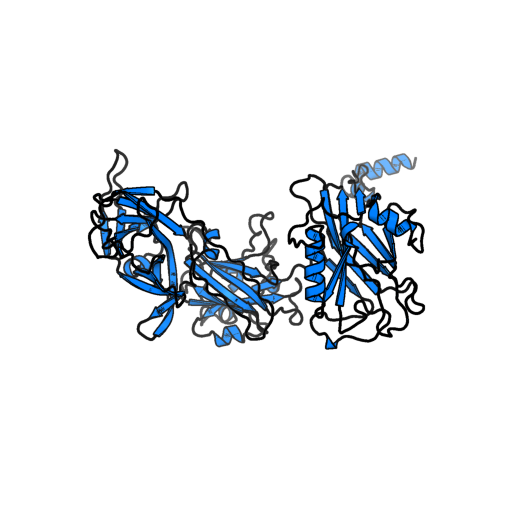.360 1.00 83.44 504 LYS A C 1
ATOM 4018 O O . LYS A 1 504 ? 48.297 -0.650 -12.994 1.00 83.44 504 LYS A O 1
ATOM 4023 N N . HIS A 1 505 ? 46.529 0.704 -12.683 1.00 81.12 505 HIS A N 1
ATOM 4024 C CA . HIS A 1 505 ? 45.679 0.190 -13.758 1.00 81.12 505 HIS A CA 1
ATOM 4025 C C . HIS A 1 505 ? 45.197 1.331 -14.668 1.00 81.12 505 HIS A C 1
ATOM 4027 O O . HIS A 1 505 ? 44.017 1.699 -14.625 1.00 81.12 505 HIS A O 1
ATOM 4033 N N . PRO A 1 506 ? 46.093 1.917 -15.484 1.00 74.38 506 PRO A N 1
ATOM 4034 C CA . PRO A 1 506 ? 45.755 3.086 -16.281 1.00 74.38 506 PRO A CA 1
ATOM 4035 C C . PRO A 1 506 ? 44.666 2.766 -17.321 1.00 74.38 506 PRO A C 1
ATOM 4037 O O . PRO A 1 506 ? 44.706 1.703 -17.951 1.00 74.38 506 PRO A O 1
ATOM 4040 N N . PRO A 1 507 ? 43.692 3.673 -17.529 1.00 71.81 507 PRO A N 1
ATOM 4041 C CA . PRO A 1 507 ? 42.706 3.532 -18.595 1.00 71.81 507 PRO A CA 1
ATOM 4042 C C . PRO A 1 507 ? 43.353 3.627 -19.984 1.00 71.81 507 PRO A C 1
ATOM 4044 O O . PRO A 1 507 ? 44.420 4.214 -20.157 1.00 71.81 507 PRO A O 1
ATOM 4047 N N . VAL A 1 508 ? 42.665 3.093 -20.999 1.00 65.56 508 VAL A N 1
ATOM 4048 C CA . VAL A 1 508 ? 43.123 3.107 -22.404 1.00 65.56 508 VAL A CA 1
ATOM 4049 C C . VAL A 1 508 ? 43.177 4.533 -22.985 1.00 65.56 508 VAL A C 1
ATOM 4051 O O . VAL A 1 508 ? 43.977 4.803 -23.877 1.00 65.56 508 VAL A O 1
ATOM 4054 N N . ALA A 1 509 ? 42.369 5.461 -22.459 1.00 62.75 509 ALA A N 1
ATOM 4055 C CA . ALA A 1 509 ? 42.397 6.887 -22.784 1.00 62.75 509 ALA A CA 1
ATOM 4056 C C . ALA A 1 509 ? 42.744 7.706 -21.530 1.00 62.75 509 ALA A C 1
ATOM 4058 O O . ALA A 1 509 ? 42.242 7.420 -20.445 1.00 62.75 509 ALA A O 1
ATOM 4059 N N . GLN A 1 510 ? 43.595 8.731 -21.658 1.00 60.28 510 GLN A N 1
ATOM 4060 C CA . GLN A 1 510 ? 43.919 9.615 -20.531 1.00 60.28 510 GLN A CA 1
ATOM 4061 C C . GLN A 1 510 ? 42.665 10.377 -20.070 1.00 60.28 510 GLN A C 1
ATOM 4063 O O . GLN A 1 510 ? 41.964 10.974 -20.886 1.00 60.28 510 GLN A O 1
ATOM 4068 N N . ASN A 1 511 ? 42.416 10.412 -18.756 1.00 64.25 511 ASN A N 1
ATOM 4069 C CA . ASN A 1 511 ? 41.290 11.110 -18.111 1.00 64.25 511 ASN A CA 1
ATOM 4070 C C . ASN A 1 511 ? 41.439 12.652 -18.117 1.00 64.25 511 ASN A C 1
ATOM 4072 O O . ASN A 1 511 ? 41.193 13.310 -17.102 1.00 64.25 511 ASN A O 1
ATOM 4076 N N . ASN A 1 512 ? 41.840 13.230 -19.252 1.00 62.69 512 ASN A N 1
ATOM 4077 C CA . ASN A 1 512 ? 42.074 14.666 -19.431 1.00 62.69 512 ASN A CA 1
ATOM 4078 C C . ASN A 1 512 ? 40.762 15.455 -19.570 1.00 62.69 512 ASN A C 1
ATOM 4080 O O . ASN A 1 512 ? 40.724 16.659 -19.318 1.00 62.69 512 ASN A O 1
ATOM 4084 N N . GLU A 1 513 ? 39.670 14.785 -19.943 1.00 66.50 513 GLU A N 1
ATOM 4085 C CA . GLU A 1 513 ? 38.346 15.393 -20.014 1.00 66.50 513 GLU A CA 1
ATOM 4086 C C . GLU A 1 513 ? 37.728 15.521 -18.615 1.00 66.50 513 GLU A C 1
ATOM 4088 O O . GLU A 1 513 ? 37.630 14.557 -17.857 1.00 66.50 513 GLU A O 1
ATOM 4093 N N . SER A 1 514 ? 37.283 16.731 -18.267 1.00 74.81 514 SER A N 1
ATOM 4094 C CA . SER A 1 514 ? 36.593 16.996 -16.994 1.00 74.81 514 SER A CA 1
ATOM 4095 C C . SER A 1 514 ? 35.098 16.671 -17.044 1.00 74.81 514 SER A C 1
ATOM 4097 O O . SER A 1 514 ? 34.464 16.569 -15.999 1.00 74.81 514 SER A O 1
ATOM 4099 N N . HIS A 1 515 ? 34.523 16.494 -18.235 1.00 80.12 515 HIS A N 1
ATOM 4100 C CA . HIS A 1 515 ? 33.092 16.235 -18.430 1.00 80.12 515 HIS A CA 1
ATOM 4101 C C . HIS A 1 515 ? 32.722 14.746 -18.362 1.00 80.12 515 HIS A C 1
ATOM 4103 O O . HIS A 1 515 ? 31.561 14.413 -18.141 1.00 80.12 515 HIS A O 1
ATOM 4109 N N . ALA A 1 516 ? 33.705 13.858 -18.509 1.00 84.06 516 ALA A N 1
ATOM 4110 C CA . ALA A 1 516 ? 33.528 12.415 -18.455 1.00 84.06 516 ALA A CA 1
ATOM 4111 C C . ALA A 1 516 ? 34.623 11.778 -17.594 1.00 84.06 516 ALA A C 1
ATOM 4113 O O . ALA A 1 516 ? 35.709 12.329 -17.414 1.00 84.06 516 ALA A O 1
ATOM 4114 N N . PHE A 1 517 ? 34.340 10.607 -17.040 1.00 90.75 517 PHE A N 1
ATOM 4115 C CA . PHE A 1 517 ? 35.333 9.795 -16.346 1.00 90.75 517 PHE A CA 1
ATOM 4116 C C . PHE A 1 517 ? 35.410 8.419 -16.992 1.00 90.75 517 PHE A C 1
ATOM 4118 O O . PHE A 1 517 ? 34.374 7.794 -17.205 1.00 90.75 517 PHE A O 1
ATOM 4125 N N . THR A 1 518 ? 36.623 7.953 -17.289 1.00 89.88 518 THR A N 1
ATOM 4126 C CA . THR A 1 518 ? 36.850 6.646 -17.907 1.00 89.88 518 THR A CA 1
ATOM 4127 C C . THR A 1 518 ? 37.745 5.763 -17.045 1.00 89.88 518 THR A C 1
ATOM 4129 O O . THR A 1 518 ? 38.711 6.234 -16.441 1.00 89.88 518 THR A O 1
ATOM 4132 N N . MET A 1 519 ? 37.422 4.474 -16.976 1.00 90.94 519 MET A N 1
ATOM 4133 C CA . MET A 1 519 ? 38.228 3.470 -16.280 1.00 90.94 519 MET A CA 1
ATOM 4134 C C . MET A 1 519 ? 38.060 2.093 -16.919 1.00 90.94 519 MET A C 1
ATOM 4136 O O . MET A 1 519 ? 37.037 1.811 -17.544 1.00 90.94 519 MET A O 1
ATOM 4140 N N . LEU A 1 520 ? 39.043 1.219 -16.715 1.00 90.19 520 LEU A N 1
ATOM 4141 C CA . LEU A 1 520 ? 38.835 -0.218 -16.867 1.00 90.19 520 LEU A CA 1
ATOM 4142 C C . LEU A 1 520 ? 38.199 -0.744 -15.579 1.00 90.19 520 LEU A C 1
ATOM 4144 O O . LEU A 1 520 ? 38.708 -0.455 -14.494 1.00 90.19 520 LEU A O 1
ATOM 4148 N N . ALA A 1 521 ? 37.098 -1.487 -15.686 1.00 89.31 521 ALA A N 1
ATOM 4149 C CA . ALA A 1 521 ? 36.397 -1.975 -14.507 1.00 89.31 521 ALA A CA 1
ATOM 4150 C C . ALA A 1 521 ? 37.312 -2.867 -13.658 1.00 89.31 521 ALA A C 1
ATOM 4152 O O . ALA A 1 521 ? 38.016 -3.723 -14.216 1.00 89.31 521 ALA A O 1
ATOM 4153 N N . PRO A 1 522 ? 37.283 -2.704 -12.326 1.00 87.06 522 PRO A N 1
ATOM 4154 C CA . PRO A 1 522 ? 38.082 -3.518 -11.434 1.00 87.06 522 PRO A CA 1
ATOM 4155 C C . PRO A 1 522 ? 37.656 -4.982 -11.493 1.00 87.06 522 PRO A C 1
ATOM 4157 O O . PRO A 1 522 ? 36.495 -5.314 -11.741 1.00 87.06 522 PRO A O 1
ATOM 4160 N N . VAL A 1 523 ? 38.629 -5.862 -11.276 1.00 81.88 523 VAL A N 1
ATOM 4161 C CA . VAL A 1 523 ? 38.394 -7.308 -11.172 1.00 81.88 523 VAL A CA 1
ATOM 4162 C C . VAL A 1 523 ? 38.367 -7.732 -9.702 1.00 81.88 523 VAL A C 1
ATOM 4164 O O . VAL A 1 523 ? 37.708 -8.716 -9.366 1.00 81.88 523 VAL A O 1
ATOM 4167 N N . ASP A 1 524 ? 39.024 -6.967 -8.824 1.00 78.12 524 ASP A N 1
ATOM 4168 C CA . ASP A 1 524 ? 39.144 -7.255 -7.400 1.00 78.12 524 ASP A CA 1
ATOM 4169 C C . ASP A 1 524 ? 37.816 -7.088 -6.633 1.00 78.12 524 ASP A C 1
ATOM 4171 O O . ASP A 1 524 ? 36.928 -6.339 -7.051 1.00 78.12 524 ASP A O 1
ATOM 4175 N N . PRO A 1 525 ? 37.663 -7.787 -5.494 1.00 69.19 525 PRO A N 1
ATOM 4176 C CA . PRO A 1 525 ? 36.475 -7.691 -4.646 1.00 69.19 525 PRO A CA 1
ATOM 4177 C C . PRO A 1 525 ? 36.489 -6.469 -3.706 1.00 69.19 525 PRO A C 1
ATOM 4179 O O . PRO A 1 525 ? 35.520 -6.236 -2.982 1.00 69.19 525 PRO A O 1
ATOM 4182 N N . LEU A 1 526 ? 37.567 -5.672 -3.690 1.00 70.94 526 LEU A N 1
ATOM 4183 C CA . LEU A 1 526 ? 37.750 -4.546 -2.764 1.00 70.94 526 LEU A CA 1
ATOM 4184 C C . LEU A 1 526 ? 37.190 -3.218 -3.301 1.00 70.94 526 LEU A C 1
ATOM 4186 O O . LEU A 1 526 ? 37.431 -2.169 -2.704 1.00 70.94 526 LEU A O 1
ATOM 4190 N N . GLY A 1 527 ? 36.381 -3.289 -4.366 1.00 71.88 527 GLY A N 1
ATOM 4191 C CA . GLY A 1 527 ? 35.637 -2.190 -4.995 1.00 71.88 527 GLY A CA 1
ATOM 4192 C C . GLY A 1 527 ? 35.083 -1.141 -4.036 1.00 71.88 527 GLY A C 1
ATOM 4193 O O . GLY A 1 527 ? 35.177 0.067 -4.266 1.00 71.88 527 GLY A O 1
ATOM 4194 N N . HIS A 1 528 ? 34.480 -1.614 -2.950 1.00 77.12 528 HIS A N 1
ATOM 4195 C CA . HIS A 1 528 ? 33.692 -0.798 -2.035 1.00 77.12 528 HIS A CA 1
ATOM 4196 C C . HIS A 1 528 ? 34.524 0.267 -1.326 1.00 77.12 528 HIS A C 1
ATOM 4198 O O . HIS A 1 528 ? 34.020 1.356 -1.064 1.00 77.12 528 HIS A O 1
ATOM 4204 N N . ASN A 1 529 ? 35.811 -0.008 -1.090 1.00 80.56 529 ASN A N 1
ATOM 4205 C CA . ASN A 1 529 ? 36.733 0.937 -0.461 1.00 80.56 529 ASN A CA 1
ATOM 4206 C C . ASN A 1 529 ? 36.932 2.201 -1.305 1.00 80.56 529 ASN A C 1
ATOM 4208 O O . ASN A 1 529 ? 37.287 3.254 -0.784 1.00 80.56 529 ASN A O 1
ATOM 4212 N N . TYR A 1 530 ? 36.672 2.112 -2.607 1.00 86.56 530 TYR A N 1
ATOM 4213 C CA . TYR A 1 530 ? 36.817 3.209 -3.552 1.00 86.56 530 TYR A CA 1
ATOM 4214 C C . TYR A 1 530 ? 35.513 3.526 -4.309 1.00 86.56 530 TYR A C 1
ATOM 4216 O O . TYR A 1 530 ? 35.539 4.149 -5.371 1.00 86.56 530 TYR A O 1
ATOM 4224 N N . GLY A 1 531 ? 34.367 3.147 -3.727 1.00 89.62 531 GLY A N 1
ATOM 4225 C CA . GLY A 1 531 ? 33.020 3.521 -4.176 1.00 89.62 531 GLY A CA 1
ATOM 4226 C C . GLY A 1 531 ? 32.456 2.704 -5.342 1.00 89.62 531 GLY A C 1
ATOM 4227 O O . GLY A 1 531 ? 31.581 3.186 -6.070 1.00 89.62 531 GLY A O 1
ATOM 4228 N N . ILE A 1 532 ? 32.956 1.479 -5.529 1.00 94.06 532 ILE A N 1
ATOM 4229 C CA . ILE A 1 532 ? 32.456 0.503 -6.502 1.00 94.06 532 ILE A CA 1
ATOM 4230 C C . ILE A 1 532 ? 31.872 -0.713 -5.777 1.00 94.06 532 ILE A C 1
ATOM 4232 O O . ILE A 1 532 ? 32.547 -1.390 -5.017 1.00 94.06 532 ILE A O 1
ATOM 4236 N N . TYR A 1 533 ? 30.620 -1.052 -6.039 1.00 93.31 533 TYR A N 1
ATOM 4237 C CA . TYR A 1 533 ? 29.905 -2.098 -5.312 1.00 93.31 533 TYR A CA 1
ATOM 4238 C C . TYR A 1 533 ? 29.616 -3.252 -6.250 1.00 93.31 533 TYR A C 1
ATOM 4240 O O . TYR A 1 533 ? 28.970 -3.065 -7.281 1.00 93.31 533 TYR A O 1
ATOM 4248 N N . THR A 1 534 ? 30.120 -4.436 -5.907 1.00 92.38 534 THR A N 1
ATOM 4249 C CA . THR A 1 534 ? 29.966 -5.633 -6.734 1.00 92.38 534 THR A CA 1
ATOM 4250 C C . THR A 1 534 ? 29.360 -6.773 -5.938 1.00 92.38 534 THR A C 1
ATOM 4252 O O . THR A 1 534 ? 29.787 -7.017 -4.808 1.00 92.38 534 THR A O 1
ATOM 4255 N N . VAL A 1 535 ? 28.414 -7.492 -6.536 1.00 91.69 535 VAL A N 1
ATOM 4256 C CA . VAL A 1 535 ? 27.791 -8.691 -5.957 1.00 91.69 535 VAL A CA 1
ATOM 4257 C C . VAL A 1 535 ? 27.640 -9.737 -7.049 1.00 91.69 535 VAL A C 1
ATOM 4259 O O . VAL A 1 535 ? 27.285 -9.387 -8.172 1.00 91.69 535 VAL A O 1
ATOM 4262 N N . THR A 1 536 ? 27.908 -10.996 -6.714 1.00 91.88 536 THR A N 1
ATOM 4263 C CA . THR A 1 536 ? 27.663 -12.147 -7.586 1.00 91.88 536 THR A CA 1
ATOM 4264 C C . THR A 1 536 ? 26.587 -13.020 -6.956 1.00 91.88 536 THR A C 1
ATOM 4266 O O . THR A 1 536 ? 26.679 -13.308 -5.765 1.00 91.88 536 THR A O 1
ATOM 4269 N N . ASP A 1 537 ? 25.597 -13.434 -7.742 1.00 92.12 537 ASP A N 1
ATOM 4270 C CA . ASP A 1 537 ? 24.520 -14.333 -7.315 1.00 92.12 537 ASP A CA 1
ATOM 4271 C C . ASP A 1 537 ? 24.110 -15.271 -8.469 1.00 92.12 537 ASP A C 1
ATOM 4273 O O . ASP A 1 537 ? 24.467 -15.034 -9.623 1.00 92.12 537 ASP A O 1
ATOM 4277 N N . GLN A 1 538 ? 23.355 -16.330 -8.177 1.00 89.81 538 GLN A N 1
ATOM 4278 C CA . GLN A 1 538 ? 22.760 -17.206 -9.195 1.00 89.81 538 GLN A CA 1
ATOM 4279 C C . GLN A 1 538 ? 21.543 -16.563 -9.876 1.00 89.81 538 GLN A C 1
ATOM 4281 O O . GLN A 1 538 ? 21.139 -17.000 -10.951 1.00 89.81 538 GLN A O 1
ATOM 4286 N N . ASN A 1 539 ? 20.964 -15.516 -9.281 1.00 85.00 539 ASN A N 1
ATOM 4287 C CA . ASN A 1 539 ? 19.863 -14.752 -9.854 1.00 85.00 539 ASN A CA 1
ATOM 4288 C C . ASN A 1 539 ? 20.300 -13.305 -10.177 1.00 85.00 539 ASN A C 1
ATOM 4290 O O . ASN A 1 539 ? 20.704 -12.569 -9.269 1.00 85.00 539 ASN A O 1
ATOM 4294 N N . PRO A 1 540 ? 20.169 -12.838 -11.438 1.00 85.81 540 PRO A N 1
ATOM 4295 C CA . PRO A 1 540 ? 20.608 -11.498 -11.837 1.00 85.81 540 PRO A CA 1
ATOM 4296 C C . PRO A 1 540 ? 19.881 -10.375 -11.085 1.00 85.81 540 PRO A C 1
ATOM 4298 O O . PRO A 1 540 ? 20.489 -9.345 -10.781 1.00 85.81 540 PRO A O 1
ATOM 4301 N N . ARG A 1 541 ? 18.603 -10.571 -10.727 1.00 84.94 541 ARG A N 1
ATOM 4302 C CA . ARG A 1 541 ? 17.814 -9.574 -9.987 1.00 84.94 541 ARG A CA 1
ATOM 4303 C C . ARG A 1 541 ? 18.299 -9.425 -8.550 1.00 84.94 541 ARG A C 1
ATOM 4305 O O . ARG A 1 541 ? 18.480 -8.301 -8.089 1.00 84.94 541 ARG A O 1
ATOM 4312 N N . VAL A 1 542 ? 18.593 -10.543 -7.887 1.00 84.25 542 VAL A N 1
ATOM 4313 C CA . VAL A 1 542 ? 19.129 -10.555 -6.517 1.00 84.25 542 VAL A CA 1
ATOM 4314 C C . VAL A 1 542 ? 20.517 -9.914 -6.481 1.00 84.25 542 VAL A C 1
ATOM 4316 O O . VAL A 1 542 ? 20.771 -9.040 -5.651 1.00 84.25 542 VAL A O 1
ATOM 4319 N N . ALA A 1 543 ? 21.391 -10.255 -7.436 1.00 88.19 543 ALA A N 1
ATOM 4320 C CA . ALA A 1 543 ? 22.705 -9.623 -7.562 1.00 88.19 543 ALA A CA 1
ATOM 4321 C C . ALA A 1 543 ? 22.593 -8.095 -7.708 1.00 88.19 543 ALA A C 1
ATOM 4323 O O . ALA A 1 543 ? 23.284 -7.349 -7.007 1.00 88.19 543 ALA A O 1
ATOM 4324 N N . LYS A 1 544 ? 21.699 -7.621 -8.590 1.00 90.38 544 LYS A N 1
ATOM 4325 C CA . LYS A 1 544 ? 21.435 -6.188 -8.791 1.00 90.38 544 LYS A CA 1
ATOM 4326 C C . LYS A 1 544 ? 20.900 -5.516 -7.522 1.00 90.38 544 LYS A C 1
ATOM 4328 O O . LYS A 1 544 ? 21.415 -4.459 -7.162 1.00 90.38 544 LYS A O 1
ATOM 4333 N N . GLU A 1 545 ? 19.921 -6.115 -6.840 1.00 83.81 545 GLU A N 1
ATOM 4334 C CA . GLU A 1 545 ? 19.280 -5.562 -5.634 1.00 83.81 545 GLU A CA 1
ATOM 4335 C C . GLU A 1 545 ? 20.270 -5.408 -4.469 1.00 83.81 545 GLU A C 1
ATOM 4337 O O . GLU A 1 545 ? 20.354 -4.349 -3.844 1.00 83.81 545 GLU A O 1
ATOM 4342 N N . ILE A 1 546 ? 21.091 -6.427 -4.208 1.00 84.88 546 ILE A N 1
ATOM 4343 C CA . ILE A 1 546 ? 22.088 -6.359 -3.133 1.00 84.88 546 ILE A CA 1
ATOM 4344 C C . ILE A 1 546 ? 23.181 -5.340 -3.487 1.00 84.88 546 ILE A C 1
ATOM 4346 O O . ILE A 1 546 ? 23.592 -4.551 -2.632 1.00 84.88 546 ILE A O 1
ATOM 4350 N N . ALA A 1 547 ? 23.645 -5.312 -4.742 1.00 90.06 547 ALA A N 1
ATOM 4351 C CA . ALA A 1 547 ? 24.701 -4.392 -5.161 1.00 90.06 547 ALA A CA 1
ATOM 4352 C C . ALA A 1 547 ? 24.259 -2.922 -5.096 1.00 90.06 547 ALA A C 1
ATOM 4354 O O . ALA A 1 547 ? 25.021 -2.078 -4.610 1.00 90.06 547 ALA A O 1
ATOM 4355 N N . ILE A 1 548 ? 23.033 -2.607 -5.531 1.00 89.44 548 ILE A N 1
ATOM 4356 C CA . ILE A 1 548 ? 22.502 -1.242 -5.447 1.00 89.44 548 ILE A CA 1
ATOM 4357 C C . ILE A 1 548 ? 22.262 -0.824 -3.991 1.00 89.44 548 ILE A C 1
ATOM 4359 O O . ILE A 1 548 ? 22.618 0.296 -3.626 1.00 89.44 548 ILE A O 1
ATOM 4363 N N . GLY A 1 549 ? 21.772 -1.725 -3.132 1.00 81.69 549 GLY A N 1
ATOM 4364 C CA . GLY A 1 549 ? 21.566 -1.436 -1.711 1.00 81.69 549 GLY A CA 1
ATOM 4365 C C . GLY A 1 549 ? 22.868 -1.194 -0.936 1.00 81.69 549 GLY A C 1
ATOM 4366 O O . GLY A 1 549 ? 22.936 -0.281 -0.109 1.00 81.69 549 GLY A O 1
ATOM 4367 N N . ARG A 1 550 ? 23.937 -1.939 -1.251 1.00 90.94 550 ARG A N 1
ATOM 4368 C CA . ARG A 1 550 ? 25.301 -1.668 -0.747 1.00 90.94 550 ARG A CA 1
ATOM 4369 C C . ARG A 1 550 ? 25.815 -0.310 -1.215 1.00 90.94 550 ARG A C 1
ATOM 4371 O O . ARG A 1 550 ? 26.378 0.459 -0.438 1.00 90.94 550 ARG A O 1
ATOM 4378 N N . CYS A 1 551 ? 25.562 0.028 -2.479 1.00 92.56 551 CYS A N 1
ATOM 4379 C CA . CYS A 1 551 ? 25.935 1.325 -3.028 1.00 92.56 551 CYS A CA 1
ATOM 4380 C C . CYS A 1 551 ? 25.196 2.486 -2.346 1.00 92.56 551 CYS A C 1
ATOM 4382 O O . CYS A 1 551 ? 25.809 3.505 -2.018 1.00 92.56 551 CYS A O 1
ATOM 4384 N N . PHE A 1 552 ? 23.903 2.332 -2.061 1.00 88.31 552 PHE A N 1
ATOM 4385 C CA . PHE A 1 552 ? 23.114 3.332 -1.340 1.00 88.31 552 PHE A CA 1
ATOM 4386 C C . PHE A 1 552 ? 23.672 3.573 0.065 1.00 88.31 552 PHE A C 1
ATOM 4388 O O . PHE A 1 552 ? 23.835 4.729 0.463 1.00 88.31 552 PHE A O 1
ATOM 4395 N N . ASP A 1 553 ? 24.049 2.507 0.774 1.00 89.06 553 ASP A N 1
ATOM 4396 C CA . ASP A 1 553 ? 24.658 2.590 2.103 1.00 89.06 553 ASP A CA 1
ATOM 4397 C C . ASP A 1 553 ? 26.075 3.191 2.077 1.00 89.06 553 ASP A C 1
ATOM 4399 O O . ASP A 1 553 ? 26.464 3.981 2.940 1.00 89.06 553 ASP A O 1
ATOM 4403 N N . GLY A 1 554 ? 26.840 2.865 1.038 1.00 89.31 554 GLY A N 1
ATOM 4404 C CA . GLY A 1 554 ? 28.235 3.259 0.904 1.00 89.31 554 GLY A CA 1
ATOM 4405 C C . GLY A 1 554 ? 29.224 2.252 1.501 1.00 89.31 554 GLY A C 1
ATOM 4406 O O . GLY A 1 554 ? 30.418 2.543 1.535 1.00 89.31 554 GLY A O 1
ATOM 4407 N N . THR A 1 555 ? 28.773 1.068 1.930 1.00 88.06 555 THR A N 1
ATOM 4408 C CA . THR A 1 555 ? 29.620 0.016 2.522 1.00 88.06 555 THR A CA 1
ATOM 4409 C C . THR A 1 555 ? 29.312 -1.361 1.917 1.00 88.06 555 THR A C 1
ATOM 4411 O O . THR A 1 555 ? 28.271 -1.550 1.291 1.00 88.06 555 THR A O 1
ATOM 4414 N N . SER A 1 556 ? 30.228 -2.326 2.058 1.00 82.19 556 SER A N 1
ATOM 4415 C CA . SER A 1 556 ? 29.984 -3.717 1.620 1.00 82.19 556 SER A CA 1
ATOM 4416 C C . SER A 1 556 ? 29.191 -4.548 2.619 1.00 82.19 556 SER A C 1
ATOM 4418 O O . SER A 1 556 ? 28.525 -5.500 2.214 1.00 82.19 556 SER A O 1
ATOM 4420 N N . ASP A 1 557 ? 29.276 -4.199 3.901 1.00 83.44 557 ASP A N 1
ATOM 4421 C CA . ASP A 1 557 ? 28.645 -4.950 4.989 1.00 83.44 557 ASP A CA 1
ATOM 4422 C C . ASP A 1 557 ? 27.228 -4.439 5.291 1.00 83.44 557 ASP A C 1
ATOM 4424 O O . ASP A 1 557 ? 26.430 -5.139 5.911 1.00 83.44 557 ASP A O 1
ATOM 4428 N N . GLY A 1 558 ? 26.902 -3.224 4.843 1.00 79.50 558 GLY A N 1
ATOM 4429 C CA . GLY A 1 558 ? 25.599 -2.596 5.006 1.00 79.50 558 GLY A CA 1
ATOM 4430 C C . GLY A 1 558 ? 24.704 -2.697 3.771 1.00 79.50 558 GLY A C 1
ATOM 4431 O O . GLY A 1 558 ? 25.139 -2.955 2.649 1.00 79.50 558 GLY A O 1
ATOM 4432 N N . PHE A 1 559 ? 23.415 -2.460 3.990 1.00 85.06 559 PHE A N 1
ATOM 4433 C CA . PHE A 1 559 ? 22.393 -2.380 2.954 1.00 85.06 559 PHE A CA 1
ATOM 4434 C C . PHE A 1 559 ? 21.454 -1.224 3.297 1.00 85.06 559 PHE A C 1
ATOM 4436 O O . PHE A 1 559 ? 20.969 -1.132 4.425 1.00 85.06 559 PHE A O 1
ATOM 4443 N N . SER A 1 560 ? 21.191 -0.340 2.337 1.00 67.88 560 SER A N 1
ATOM 4444 C CA . SER A 1 560 ? 20.295 0.803 2.518 1.00 67.88 560 SER A CA 1
ATOM 4445 C C . SER A 1 560 ? 19.341 0.929 1.338 1.00 67.88 560 SER A C 1
ATOM 4447 O O . SER A 1 560 ? 19.730 0.727 0.192 1.00 67.88 560 SER A O 1
ATOM 4449 N N . ARG A 1 561 ? 18.091 1.315 1.617 1.00 68.38 561 ARG A N 1
ATOM 4450 C CA . ARG A 1 561 ? 17.101 1.712 0.598 1.00 68.38 561 ARG A CA 1
ATOM 4451 C C . ARG A 1 561 ? 17.064 3.224 0.372 1.00 68.38 561 ARG A C 1
ATOM 4453 O O . ARG A 1 561 ? 16.467 3.689 -0.591 1.00 68.38 561 ARG A O 1
ATOM 4460 N N . GLU A 1 562 ? 17.752 3.978 1.226 1.00 73.00 562 GLU A N 1
ATOM 4461 C CA . GLU A 1 562 ? 17.939 5.419 1.089 1.00 73.00 562 GLU A CA 1
ATOM 4462 C C . GLU A 1 562 ? 19.375 5.729 0.656 1.00 73.00 562 GLU A C 1
ATOM 4464 O O . GLU A 1 562 ? 20.342 5.199 1.216 1.00 73.00 562 GLU A O 1
ATOM 4469 N N . MET A 1 563 ? 19.517 6.605 -0.338 1.00 80.50 563 MET A N 1
ATOM 4470 C CA . MET A 1 563 ? 20.814 7.036 -0.851 1.00 80.50 563 MET A CA 1
ATOM 4471 C C . MET A 1 563 ? 21.547 7.900 0.184 1.00 80.50 563 MET A C 1
ATOM 4473 O O . MET A 1 563 ? 21.186 9.056 0.401 1.00 80.50 563 MET A O 1
ATOM 4477 N N . LYS A 1 564 ? 22.629 7.382 0.776 1.00 86.50 564 LYS A N 1
ATOM 4478 C CA . LYS A 1 564 ? 23.543 8.181 1.608 1.00 86.50 564 LYS A CA 1
ATOM 4479 C C . LYS A 1 564 ? 24.529 8.914 0.704 1.00 86.50 564 LYS A C 1
ATOM 4481 O O . LYS A 1 564 ? 25.439 8.286 0.172 1.00 86.50 564 LYS A O 1
ATOM 4486 N N . SER A 1 565 ? 24.365 10.218 0.504 1.00 86.44 565 SER A N 1
ATOM 4487 C CA . SER A 1 565 ? 25.132 10.970 -0.503 1.00 86.44 565 SER A CA 1
ATOM 4488 C C . SER A 1 565 ? 26.637 11.107 -0.199 1.00 86.44 565 SER A C 1
ATOM 4490 O O . SER A 1 565 ? 27.428 11.271 -1.129 1.00 86.44 565 SER A O 1
ATOM 4492 N N . ASP A 1 566 ? 27.031 10.989 1.075 1.00 86.50 566 ASP A N 1
ATOM 4493 C CA . ASP A 1 566 ? 28.392 11.270 1.567 1.00 86.50 566 ASP A CA 1
ATOM 4494 C C . ASP A 1 566 ? 29.264 10.043 1.837 1.00 86.50 566 ASP A C 1
ATOM 4496 O O . ASP A 1 566 ? 30.479 10.159 1.994 1.00 86.50 566 ASP A O 1
ATOM 4500 N N . SER A 1 567 ? 28.663 8.857 1.901 1.00 89.56 567 SER A N 1
ATOM 4501 C CA . SER A 1 567 ? 29.373 7.625 2.248 1.00 89.56 567 SER A CA 1
ATOM 4502 C C . SER A 1 567 ? 29.776 6.858 0.993 1.00 89.56 567 SER A C 1
ATOM 4504 O O . SER A 1 567 ? 28.934 6.625 0.122 1.00 89.56 567 SER A O 1
ATOM 4506 N N . GLY A 1 568 ? 31.041 6.436 0.906 1.00 89.38 568 GLY A N 1
ATOM 4507 C CA . GLY A 1 568 ? 31.500 5.511 -0.136 1.00 89.38 568 GLY A CA 1
ATOM 4508 C C . GLY A 1 568 ? 31.434 6.066 -1.565 1.00 89.38 568 GLY A C 1
ATOM 4509 O O . GLY A 1 568 ? 31.117 5.356 -2.515 1.00 89.38 568 GLY A O 1
ATOM 4510 N N . VAL A 1 569 ? 31.682 7.364 -1.739 1.00 94.25 569 VAL A N 1
ATOM 4511 C CA . VAL A 1 569 ? 31.622 8.029 -3.050 1.00 94.25 569 VAL A CA 1
ATOM 4512 C C . VAL A 1 569 ? 32.894 7.751 -3.858 1.00 94.25 569 VAL A C 1
ATOM 4514 O O . VAL A 1 569 ? 34.005 7.926 -3.352 1.00 94.25 569 VAL A O 1
ATOM 4517 N N . ALA A 1 570 ? 32.741 7.373 -5.132 1.00 94.06 570 ALA A N 1
ATOM 4518 C CA . ALA A 1 570 ? 33.861 7.193 -6.059 1.00 94.06 570 ALA A CA 1
ATOM 4519 C C . ALA A 1 570 ? 34.236 8.499 -6.776 1.00 94.06 570 ALA A C 1
ATOM 4521 O O . ALA A 1 570 ? 35.413 8.850 -6.888 1.00 94.06 570 ALA A O 1
ATOM 4522 N N . LEU A 1 571 ? 33.228 9.223 -7.273 1.00 94.50 571 LEU A N 1
ATOM 4523 C CA . LEU A 1 571 ? 33.389 10.400 -8.130 1.00 94.50 571 LEU A CA 1
ATOM 4524 C C . LEU A 1 571 ? 32.515 11.552 -7.644 1.00 94.50 571 LEU A C 1
ATOM 4526 O O . LEU A 1 571 ? 31.354 11.336 -7.303 1.00 94.50 571 LEU A O 1
ATOM 4530 N N . THR A 1 572 ? 33.032 12.778 -7.726 1.00 94.56 572 THR A N 1
ATOM 4531 C CA . THR A 1 572 ? 32.241 13.988 -7.471 1.00 94.56 572 THR A CA 1
ATOM 4532 C C . THR A 1 572 ? 32.267 14.915 -8.679 1.00 94.56 572 THR A C 1
ATOM 4534 O O . THR A 1 572 ? 33.341 15.305 -9.151 1.00 94.56 572 THR A O 1
ATOM 4537 N N . PHE A 1 573 ? 31.087 15.318 -9.151 1.00 94.31 573 PHE A N 1
ATOM 4538 C CA . PHE A 1 573 ? 30.911 16.318 -10.204 1.00 94.31 573 PHE A CA 1
ATOM 4539 C C . PHE A 1 573 ? 30.223 17.575 -9.665 1.00 94.31 573 PHE A C 1
ATOM 4541 O O . PHE A 1 573 ? 29.333 17.495 -8.826 1.00 94.31 573 PHE A O 1
ATOM 4548 N N . SER A 1 574 ? 30.608 18.738 -10.186 1.00 92.94 574 SER A N 1
ATOM 4549 C CA . SER A 1 574 ? 29.924 20.014 -9.979 1.00 92.94 574 SER A CA 1
ATOM 4550 C C . SER A 1 574 ? 29.127 20.377 -11.229 1.00 92.94 574 SER A C 1
ATOM 4552 O O . SER A 1 574 ? 29.692 20.445 -12.322 1.00 92.94 574 SER A O 1
ATOM 4554 N N . CYS A 1 575 ? 27.824 20.596 -11.067 1.00 88.69 575 CYS A N 1
ATOM 4555 C CA . CYS A 1 575 ? 26.863 20.887 -12.128 1.00 88.69 575 CYS A CA 1
ATOM 4556 C C . CYS A 1 575 ? 26.154 22.226 -11.843 1.00 88.69 575 CYS A C 1
ATOM 4558 O O . CYS A 1 575 ? 25.012 22.237 -11.373 1.00 88.69 575 CYS A O 1
ATOM 4560 N N . PRO A 1 576 ? 26.816 23.376 -12.068 1.00 81.44 576 PRO A N 1
ATOM 4561 C CA . PRO A 1 576 ? 26.213 24.684 -11.835 1.00 81.44 576 PRO A CA 1
ATOM 4562 C C . PRO A 1 576 ? 25.084 24.981 -12.831 1.00 81.44 576 PRO A C 1
ATOM 4564 O O . PRO A 1 576 ? 25.180 24.665 -14.022 1.00 81.44 576 PRO A O 1
ATOM 4567 N N . GLU A 1 577 ? 24.033 25.663 -12.367 1.00 67.94 577 GLU A N 1
ATOM 4568 C CA . GLU A 1 577 ? 22.987 26.157 -13.260 1.00 67.94 577 GLU A CA 1
ATOM 4569 C C . GLU A 1 577 ? 23.535 27.223 -14.210 1.00 67.94 577 GLU A C 1
ATOM 4571 O O . GLU A 1 577 ? 24.188 28.194 -13.813 1.00 67.94 577 GLU A O 1
ATOM 4576 N N . ARG A 1 578 ? 23.206 27.085 -15.494 1.00 59.69 578 ARG A N 1
ATOM 4577 C CA . ARG A 1 578 ? 23.435 28.149 -16.463 1.00 59.69 578 ARG A CA 1
ATOM 4578 C C . ARG A 1 578 ? 22.339 29.197 -16.256 1.00 59.69 578 ARG A C 1
ATOM 4580 O O . ARG A 1 578 ? 21.212 28.986 -16.694 1.00 59.69 578 ARG A O 1
ATOM 4587 N N . LYS A 1 579 ? 22.649 30.335 -15.623 1.00 47.56 579 LYS A N 1
ATOM 4588 C CA . LYS A 1 579 ? 21.779 31.519 -15.723 1.00 47.56 579 LYS A CA 1
ATOM 4589 C C . LYS A 1 579 ? 21.724 31.913 -17.198 1.00 47.56 579 LYS A C 1
ATOM 4591 O O . LYS A 1 579 ? 22.724 32.365 -17.759 1.00 47.56 579 LYS A O 1
ATOM 4596 N N . ILE A 1 580 ? 20.591 31.670 -17.853 1.00 46.38 580 ILE A N 1
ATOM 4597 C CA . ILE A 1 580 ? 20.353 32.092 -19.236 1.00 46.38 580 ILE A CA 1
ATOM 4598 C C . ILE A 1 580 ? 20.202 33.619 -19.211 1.00 46.38 580 ILE A C 1
ATOM 4600 O O . ILE A 1 580 ? 19.104 34.150 -19.185 1.00 46.38 580 ILE A O 1
ATOM 4604 N N . ASN A 1 581 ? 21.322 34.342 -19.180 1.00 46.62 581 ASN A N 1
ATOM 4605 C CA . ASN A 1 581 ? 21.343 35.811 -19.212 1.00 46.62 581 ASN A CA 1
ATOM 4606 C C . ASN A 1 581 ? 21.179 36.379 -20.636 1.00 46.62 581 ASN A C 1
ATOM 4608 O O . ASN A 1 581 ? 21.293 37.585 -20.837 1.00 46.62 581 ASN A O 1
ATOM 4612 N N . ARG A 1 582 ? 20.951 35.533 -21.649 1.00 49.66 582 ARG A N 1
ATOM 4613 C CA . ARG A 1 582 ? 20.658 35.965 -23.022 1.00 49.66 582 ARG A CA 1
ATOM 4614 C C . ARG A 1 582 ? 19.485 35.154 -23.550 1.00 49.66 582 ARG A C 1
ATOM 4616 O O . ARG A 1 582 ? 19.645 33.977 -23.863 1.00 49.66 582 ARG A O 1
ATOM 4623 N N . GLU A 1 583 ? 18.326 35.794 -23.646 1.00 48.00 583 GLU A N 1
ATOM 4624 C CA . GLU A 1 583 ? 17.181 35.255 -24.376 1.00 48.00 583 GLU A CA 1
ATOM 4625 C C . GLU A 1 583 ? 17.602 34.924 -25.813 1.00 48.00 583 GLU A C 1
ATOM 4627 O O . GLU A 1 583 ? 18.249 35.732 -26.500 1.00 48.00 583 GLU A O 1
ATOM 4632 N N . SER A 1 584 ? 17.248 33.722 -26.277 1.00 54.38 584 SER A N 1
ATOM 4633 C CA . SER A 1 584 ? 17.502 33.347 -27.667 1.00 54.38 584 SER A CA 1
ATOM 4634 C C . SER A 1 584 ? 16.778 34.327 -28.600 1.00 54.38 584 SER A C 1
ATOM 4636 O O . SER A 1 584 ? 15.730 34.878 -28.261 1.00 54.38 584 SER A O 1
ATOM 4638 N N . LEU A 1 585 ? 17.344 34.585 -29.781 1.00 55.69 585 LEU A N 1
ATOM 4639 C CA . LEU A 1 585 ? 16.764 35.518 -30.758 1.00 55.69 585 LEU A CA 1
ATOM 4640 C C . LEU A 1 585 ? 15.334 35.098 -31.159 1.00 55.69 585 LEU A C 1
ATOM 4642 O O . LEU A 1 585 ? 14.474 35.945 -31.377 1.00 55.69 585 LEU A O 1
ATOM 4646 N N . PHE A 1 586 ? 15.067 33.789 -31.135 1.00 54.56 586 PHE A N 1
ATOM 4647 C CA . PHE A 1 586 ? 13.755 33.188 -31.367 1.00 54.56 586 PHE A CA 1
ATOM 4648 C C . PHE A 1 586 ? 12.745 33.513 -30.254 1.00 54.56 586 PHE A C 1
ATOM 4650 O O . PHE A 1 586 ? 11.585 33.807 -30.521 1.00 54.56 586 PHE A O 1
ATOM 4657 N N . GLN A 1 587 ? 13.204 33.527 -29.003 1.00 53.19 587 GLN A N 1
ATOM 4658 C CA . GLN A 1 587 ? 12.378 33.837 -27.837 1.00 53.19 587 GLN A CA 1
ATOM 4659 C C . GLN A 1 587 ? 12.070 35.340 -27.757 1.00 53.19 587 GLN A C 1
ATOM 4661 O O . GLN A 1 587 ? 10.932 35.708 -27.491 1.00 53.19 587 GLN A O 1
ATOM 4666 N N . ARG A 1 588 ? 13.036 36.201 -28.116 1.00 62.56 588 ARG A N 1
ATOM 4667 C CA . ARG A 1 588 ? 12.841 37.659 -28.258 1.00 62.56 588 ARG A CA 1
ATOM 4668 C C . ARG A 1 588 ? 11.855 38.032 -29.369 1.00 62.56 588 ARG A C 1
ATOM 4670 O O . ARG A 1 588 ? 11.062 38.956 -29.208 1.00 62.56 588 ARG A O 1
ATOM 4677 N N . LEU A 1 589 ? 11.857 37.285 -30.476 1.00 60.94 589 LEU A N 1
ATOM 4678 C CA . LEU A 1 589 ? 10.870 37.439 -31.550 1.00 60.94 589 LEU A CA 1
ATOM 4679 C C . LEU A 1 589 ? 9.454 37.030 -31.118 1.00 60.94 589 LEU A C 1
ATOM 4681 O O . LEU A 1 589 ? 8.493 37.611 -31.610 1.00 60.94 589 LEU A O 1
ATOM 4685 N N . GLN A 1 590 ? 9.313 36.067 -30.203 1.00 53.00 590 GLN A N 1
ATOM 4686 C CA . GLN A 1 590 ? 8.006 35.659 -29.676 1.00 53.00 590 GLN A CA 1
ATOM 4687 C C . GLN A 1 590 ? 7.463 36.622 -28.616 1.00 53.00 590 GLN A C 1
ATOM 4689 O O . GLN A 1 590 ? 6.263 36.882 -28.598 1.00 53.00 590 GLN A O 1
ATOM 4694 N N . THR A 1 591 ? 8.319 37.152 -27.739 1.00 61.06 591 THR A N 1
ATOM 4695 C CA . THR A 1 591 ? 7.891 38.013 -26.625 1.00 61.06 591 THR A CA 1
ATOM 4696 C C . THR A 1 591 ? 7.773 39.485 -27.010 1.00 61.06 591 THR A C 1
ATOM 4698 O O . THR A 1 591 ? 6.885 40.168 -26.510 1.00 61.06 591 THR A O 1
ATOM 4701 N N . ASN A 1 592 ? 8.634 39.989 -27.901 1.00 62.16 592 ASN A N 1
ATOM 4702 C CA . ASN A 1 592 ? 8.603 41.377 -28.367 1.00 62.16 592 ASN A CA 1
ATOM 4703 C C . ASN A 1 592 ? 9.118 41.499 -29.822 1.00 62.16 592 ASN A C 1
ATOM 4705 O O . ASN A 1 592 ? 10.219 42.015 -30.074 1.00 62.16 592 ASN A O 1
ATOM 4709 N N . PRO A 1 593 ? 8.328 41.047 -30.817 1.00 65.56 593 PRO A N 1
ATOM 4710 C CA . PRO A 1 593 ? 8.742 41.022 -32.223 1.00 65.56 593 PRO A CA 1
ATOM 4711 C C . PRO A 1 593 ? 9.111 42.410 -32.762 1.00 65.56 593 PRO A C 1
ATOM 4713 O O . PRO A 1 593 ? 10.106 42.553 -33.472 1.00 65.56 593 PRO A O 1
ATOM 4716 N N . GLY A 1 594 ? 8.363 43.452 -32.379 1.00 69.75 594 GLY A N 1
ATOM 4717 C CA . GLY A 1 594 ? 8.572 44.820 -32.866 1.00 69.75 594 GLY A CA 1
ATOM 4718 C C . GLY A 1 594 ? 9.901 45.446 -32.431 1.00 69.75 594 GLY A C 1
ATOM 4719 O O . GLY A 1 594 ? 10.590 46.050 -33.254 1.00 69.75 594 GLY A O 1
ATOM 4720 N N . GLN A 1 595 ? 10.304 45.269 -31.166 1.00 66.94 595 GLN A N 1
ATOM 4721 C CA . GLN A 1 595 ? 11.602 45.750 -30.667 1.00 66.94 595 GLN A CA 1
ATOM 4722 C C . GLN A 1 595 ? 12.762 44.952 -31.263 1.00 66.94 595 GLN A C 1
ATOM 4724 O O . GLN A 1 595 ? 13.762 45.537 -31.666 1.00 66.94 595 GLN A O 1
ATOM 4729 N N . THR A 1 596 ? 12.610 43.633 -31.386 1.00 67.38 596 THR A N 1
ATOM 4730 C CA . THR A 1 596 ? 13.667 42.756 -31.904 1.00 67.38 596 THR A CA 1
ATOM 4731 C C . THR A 1 596 ? 13.955 43.032 -33.383 1.00 67.38 596 THR A C 1
ATOM 4733 O O . THR A 1 596 ? 15.116 43.165 -33.767 1.00 67.38 596 THR A O 1
ATOM 4736 N N . LEU A 1 597 ? 12.916 43.225 -34.204 1.00 71.12 597 LEU A N 1
ATOM 4737 C CA . LEU A 1 597 ? 13.062 43.573 -35.624 1.00 71.12 597 LEU A CA 1
ATOM 4738 C C . LEU A 1 597 ? 13.658 44.972 -35.832 1.00 71.12 597 LEU A C 1
ATOM 4740 O O . LEU A 1 597 ? 14.469 45.166 -36.735 1.00 71.12 597 LEU A O 1
ATOM 4744 N N . SER A 1 598 ? 13.306 45.945 -34.988 1.00 70.50 598 SER A N 1
ATOM 4745 C CA . SER A 1 598 ? 13.866 47.299 -35.081 1.00 70.50 598 SER A CA 1
ATOM 4746 C C . SER A 1 598 ? 15.302 47.402 -34.549 1.00 70.50 598 SER A C 1
ATOM 4748 O O . SER A 1 598 ? 16.061 48.240 -35.032 1.00 70.50 598 SER A O 1
ATOM 4750 N N . GLN A 1 599 ? 15.715 46.516 -33.638 1.00 68.62 599 GLN A N 1
ATOM 4751 C CA . GLN A 1 599 ? 17.115 46.353 -33.231 1.00 68.62 599 GLN A CA 1
ATOM 4752 C C . GLN A 1 599 ? 17.950 45.702 -34.346 1.00 68.62 599 GLN A C 1
ATOM 4754 O O . GLN A 1 599 ? 18.994 46.232 -34.708 1.00 68.62 599 GLN A O 1
ATOM 4759 N N . MET A 1 600 ? 17.434 44.646 -34.988 1.00 67.56 600 MET A N 1
ATOM 4760 C CA . MET A 1 600 ? 18.081 44.019 -36.153 1.00 67.56 600 MET A CA 1
ATOM 4761 C C . MET A 1 600 ? 18.203 44.974 -37.351 1.00 67.56 600 MET A C 1
ATOM 4763 O O . MET A 1 600 ? 19.197 44.937 -38.069 1.00 67.56 600 MET A O 1
ATOM 4767 N N . ALA A 1 601 ? 17.219 45.854 -37.559 1.00 65.56 601 ALA A N 1
ATOM 4768 C CA . ALA A 1 601 ? 17.269 46.879 -38.601 1.00 65.56 601 ALA A CA 1
ATOM 4769 C C . ALA A 1 601 ? 18.274 48.009 -38.303 1.00 65.56 601 ALA A C 1
ATOM 4771 O O . ALA A 1 601 ? 18.738 48.664 -39.235 1.00 65.56 601 ALA A O 1
ATOM 4772 N N . ARG A 1 602 ? 18.607 48.251 -37.026 1.00 68.38 602 ARG A N 1
ATOM 4773 C CA . ARG A 1 602 ? 19.671 49.188 -36.628 1.00 68.38 602 ARG A CA 1
ATOM 4774 C C . ARG A 1 602 ? 21.058 48.574 -36.754 1.00 68.38 602 ARG A C 1
ATOM 4776 O O . ARG A 1 602 ? 21.957 49.292 -37.153 1.00 68.38 602 ARG A O 1
ATOM 4783 N N . ASP A 1 603 ? 21.207 47.284 -36.469 1.00 62.47 603 ASP A N 1
ATOM 4784 C CA . ASP A 1 603 ? 22.488 46.573 -36.594 1.00 62.47 603 ASP A CA 1
ATOM 4785 C C . ASP A 1 603 ? 22.874 46.277 -38.062 1.00 62.47 603 ASP A C 1
ATOM 4787 O O . ASP A 1 603 ? 24.021 45.943 -38.344 1.00 62.47 603 ASP A O 1
ATOM 4791 N N . MET A 1 604 ? 21.920 46.384 -39.001 1.00 55.84 604 MET A N 1
ATOM 4792 C CA . MET A 1 604 ? 22.140 46.257 -40.453 1.00 55.84 604 MET A CA 1
ATOM 4793 C C . MET A 1 604 ? 22.346 47.600 -41.187 1.00 55.84 604 MET A C 1
ATOM 4795 O O . MET A 1 604 ? 22.534 47.592 -42.405 1.00 55.84 604 MET A O 1
ATOM 4799 N N . ARG A 1 605 ? 22.292 48.738 -40.484 1.00 44.84 605 ARG A N 1
ATOM 4800 C CA . ARG A 1 605 ? 22.754 50.045 -40.984 1.00 44.84 605 ARG A CA 1
ATOM 4801 C C . ARG A 1 605 ? 24.138 50.333 -40.435 1.00 44.84 605 ARG A C 1
ATOM 4803 O O . ARG A 1 605 ? 24.906 50.978 -41.179 1.00 44.84 605 ARG A O 1
#

Sequence (605 aa):
FDTPKVFIFDKKGGSIYHDVKVMRKQMPIDINAGEINSINLGEIKGEDPIGQLVIPPNSFHKDNGEIYEGTVKASVTFIDPRNITTAAAAPGDLNFVDDEGDMLPLRTYGMFSVDFRDETNKEVPGAGAVQVLLDTQHVKMQEHIPKMKLWSLNPDTGVWEEESDFYATQTTGGHGRSKREERTFLIGNMETRERRLFNLDVPENRRCYVKVRAYMSDKFLPTEQLEGVVISLINLEPKPGYSSNPRAWGRFDSVITGPNGACLPAFCDAQRPDAYTAYVTAMMGGEELEAAPSSPKMNPNIIGVSQPYLDKIDYQRSDHEDPALKKTAFRINLAKPNQNNLDETNGPIYPYQNLFACENAPIDANHFRFFRVEKDKYEYNVVPFEENDLTTWTGDYLSWWPNPQEFRACFIKVKIQGQKEVMIRSRNLGGTHRETKAKLYGIRDIRSTRDMREANTSAACVEFKCSGMLFDQAEVDRSLISVLPQGNCRRINTNSLLQEYLIKHPPVAQNNESHAFTMLAPVDPLGHNYGIYTVTDQNPRVAKEIAIGRCFDGTSDGFSREMKSDSGVALTFSCPERKINRESLFQRLQTNPGQTLSQMARDMR

Organism: Sparus aurata (NCBI:txid8175)

Foldseek 3Di:
DDFADDDDDDPVDDDADDDADADDWAFWDKDFLQAWDKDFADDPPPDHGQWMKIAHHQQFAAPVRHGDGDIKGKIKDKQAQLDVVSQSNHGFQQWAADPVRDIFHKWFRIKMFIFIAHPVRHGGQKGFFIKMKGWCVSVQPPVCVQQKFKWFADNVPSHTDTFWGWDKDWDQDDDDDDDGDTIIITMTTGMDHVTGMMTTIGTDDQKWWFFEWEFADLVPDLVGTDWFKKKKKWKFADHPDDQDDGRGTTGMWIDTQDSRGDITMDHADAPQLSRIKIKMFIDDPNDQWFWFDPPPHRDCVSQQADPPVCVSFVKAAQCRPPVVDDRGIIMTRRHAFDPVDPSRPLDSMGGPVPPVCSNPRDSNGGHGYTHHCPPFKDKDFPQDDDLVDLVSDDQDQLELAQDLQKAKWKWFKEKEQAQDKWKKKKWKFWPPDPVTHRNGGIMIIGIWADDPVDHRMTMDITIYRAWAAGNVSPDITQIKMKIATDAQKFWDDFAPVVVVVCVVAPHPDDQPGRRMDIGRHDPDCCLLQQRMFMAMDSRNVVRNQLRRQCSQVSHNVGGHPHRPNPHSHGTYMYHYDDPCPDDDLVRCCVPPVPVSVVVVVVVVD

Radius of gyration: 31.06 Å; chains: 1; bounding box: 78×71×87 Å

pLDDT: mean 83.79, std 12.03, range [34.03, 97.62]

Secondary structure (DSSP, 8-state):
----------TT----------PPPPPPEEEETTS-EEEEE---TTS--SEEEEE-TT-EE-TTSPBP-SEEEEEEEEE-TTSGGGGGG-SS-SEEE-TTS-EEEEEEEEEEEEEEE-TTSPBP-EEEEEEEEEEGGG---GGGGGG-EEEEE-TTT--EEEEEE-EEEEEE---SSS---EEEEEEEEEEESS--EEEEEEE---EEEEEEEEESSTT--GGGBPSS-EEEEEEEPPPTTSS-----EEEEEEEE-BTTBEEEEEE-BSS-GGGSEEEEEEEETTEEPEEPP--SS--HHHHT--TTHHHHHT-EETTSS-TTS-SSEEEEE-BPPPTT-HHHHSSSEEEGGGHHHHHT--TTS--EEEE---TTEEEEESS---TT-GGG----TT-SS--SS-EEEEEEEEEEESSS--EEEEEEEB-SSTTTBT-EEEEEEEEPEEPSSSTTEEEEEEEEPPPEE-TT-SSEE--EEEEEESSS-EEEEE-HHHHHHHHHS--SS----SS-EEEEPP-STTGGGGTEEEEEESSHHHHHHHHHHHHHHTSSS---SS--TTSS-SEEEE-------S--HHHHHHH-HHHHHHHHHHHT-